Protein AF-0000000066088123 (afdb_homodimer)

Secondary structure (DSSP, 8-state):
-------------------S---EEEEETTEEEEHHHHHHHHTTSHHHHHHHHHHHHHHHHHHHHGGGS-HHHHHHHHHHHHHHHGGGHHHHHHHTT--HHHHHHHHHHHHHHHHHHHHHSPPPHHHHHHHHHH----BEEEEEEESSHHHHHHHHHHHHH---HHHHHHHHHHH---TTTGGGTTBPPPB-TT--SS-HHHHHHHHTPPTT-B-SS-EEETTEEEEEEEEE------GGGGHHHHHHHHHHHHTT-HHHHHHHHHHHHHTTT-EE--GGGTTTTHHHHS--------/-------------------S---EEEEETTEEEEHHHHHHHHTTSHHHHHHHHHHHHHHHHHHHHGGGS-HHHHHHHHHHHHHHHGGGHHHHHHHTT--HHHHHHHHHHHHHHHHHHHHHSPPPHHHHHHHHHH----BEEEEEEESSHHHHHHHHHHHHH---HHHHHHHHHHH---TTTGGGTTBPPPB-TT--SS-HHHHHHHHTPPTT-B-SS-EEETTEEEEEEEEE------GGGGHHHHHHHHHHHHTT-HHHHHHHHHHHHHTTT-EE--GGGTTTTHHHHS--------

Nearest PDB structures (foldseek):
  5htf-assembly1_A  TM=7.181E-01  e=2.267E-20  Listeria monocytogenes EGD-e
  5tvl-assembly1_A  TM=7.439E-01  e=9.259E-19  Streptococcus pneumoniae str. Canada MDR_19A
  5tvl-assembly1_C  TM=7.005E-01  e=1.482E-18  Streptococcus pneumoniae str. Canada MDR_19A
  5htf-assembly1_B  TM=6.698E-01  e=1.267E-18  Listeria monocytogenes EGD-e
  7l75-assembly1_B  TM=7.221E-01  e=1.391E-15  Streptococcus mutans

Radius of gyration: 37.12 Å; Cα contacts (8 Å, |Δi|>4): 762; chains: 2; bounding box: 121×91×76 Å

Structure (mmCIF, N/CA/C/O backbone):
data_AF-0000000066088123-model_v1
#
loop_
_entity.id
_entity.type
_entity.pdbx_description
1 polymer 'Foldase protein PrsA 1'
#
loop_
_atom_site.group_PDB
_atom_site.id
_atom_site.type_symbol
_atom_site.label_atom_id
_atom_site.label_alt_id
_atom_site.label_comp_id
_atom_site.label_asym_id
_atom_site.label_entity_id
_atom_site.label_seq_id
_atom_site.pdbx_PDB_ins_code
_atom_site.Cartn_x
_atom_site.Cartn_y
_atom_site.Cartn_z
_atom_site.occupancy
_atom_site.B_iso_or_equiv
_atom_site.auth_seq_id
_atom_site.auth_comp_id
_atom_site.auth_asym_id
_atom_site.auth_atom_id
_atom_site.pdbx_PDB_model_num
ATOM 1 N N . MET A 1 1 ? 75.25 38.969 -22.25 1 22.16 1 MET A N 1
ATOM 2 C CA . MET A 1 1 ? 75.25 37.531 -22.531 1 22.16 1 MET A CA 1
ATOM 3 C C . MET A 1 1 ? 74.062 36.844 -21.906 1 22.16 1 MET A C 1
ATOM 5 O O . MET A 1 1 ? 74 35.625 -21.859 1 22.16 1 MET A O 1
ATOM 9 N N . LYS A 1 2 ? 73.25 37.625 -21.172 1 26.19 2 LYS A N 1
ATOM 10 C CA . LYS A 1 2 ? 72.312 37.344 -20.078 1 26.19 2 LYS A CA 1
ATOM 11 C C . LYS A 1 2 ? 71.375 36.219 -20.453 1 26.19 2 LYS A C 1
ATOM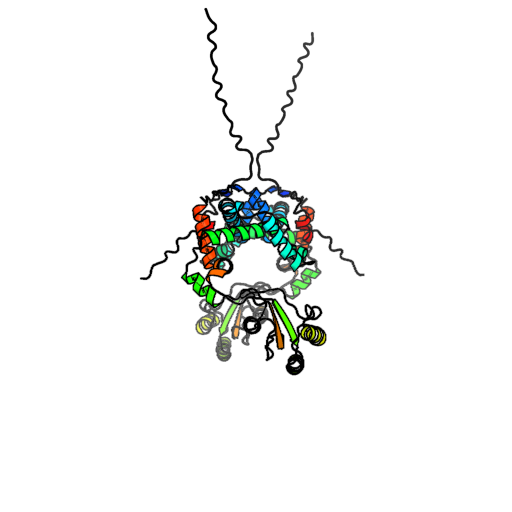 13 O O . LYS A 1 2 ? 71 36.062 -21.625 1 26.19 2 LYS A O 1
ATOM 18 N N . LYS A 1 3 ? 71.125 35.188 -19.375 1 27.59 3 LYS A N 1
ATOM 19 C CA . LYS A 1 3 ? 70.438 33.938 -19.047 1 27.59 3 LYS A CA 1
ATOM 20 C C . LYS A 1 3 ? 68.938 34.062 -19.281 1 27.59 3 LYS A C 1
ATOM 22 O O . LYS A 1 3 ? 68.25 34.906 -18.688 1 27.59 3 LYS A O 1
ATOM 27 N N . TRP A 1 4 ? 68.375 34.062 -20.422 1 27.3 4 TRP A N 1
ATOM 28 C CA . TRP A 1 4 ? 67 34.188 -20.859 1 27.3 4 TRP A CA 1
ATOM 29 C C . TRP A 1 4 ? 66.125 33.188 -20.156 1 27.3 4 TRP A C 1
ATOM 31 O O . TRP A 1 4 ? 66.312 31.984 -20.219 1 27.3 4 TRP A O 1
ATOM 41 N N . LEU A 1 5 ? 65.688 33.469 -18.906 1 27.97 5 LEU A N 1
ATOM 42 C CA . LEU A 1 5 ? 64.75 32.781 -17.984 1 27.97 5 LEU A CA 1
ATOM 43 C C . LEU A 1 5 ? 63.531 32.281 -18.703 1 27.97 5 LEU A C 1
ATOM 45 O O . LEU A 1 5 ? 62.75 33.094 -19.25 1 27.97 5 LEU A O 1
ATOM 49 N N . ILE A 1 6 ? 63.531 31.219 -19.5 1 28.36 6 ILE A N 1
ATOM 50 C CA . ILE A 1 6 ? 62.469 30.547 -20.219 1 28.36 6 ILE A CA 1
ATOM 51 C C . ILE A 1 6 ? 61.312 30.234 -19.266 1 28.36 6 ILE A C 1
ATOM 53 O O . ILE A 1 6 ? 61.5 29.484 -18.297 1 28.36 6 ILE A O 1
ATOM 57 N N . ALA A 1 7 ? 60.375 31.156 -18.953 1 28.61 7 ALA A N 1
ATOM 58 C CA . ALA A 1 7 ? 59.188 31.062 -18.156 1 28.61 7 ALA A CA 1
ATOM 59 C C . ALA A 1 7 ? 58.312 29.875 -18.594 1 28.61 7 ALA A C 1
ATOM 61 O O . ALA A 1 7 ? 57.75 29.875 -19.688 1 28.61 7 ALA A O 1
ATOM 62 N N . LEU A 1 8 ? 58.75 28.625 -18.406 1 26.44 8 LEU A N 1
ATOM 63 C CA . LEU A 1 8 ? 57.969 27.422 -18.625 1 26.44 8 LEU A CA 1
ATOM 64 C C . LEU A 1 8 ? 56.594 27.547 -17.953 1 26.44 8 LEU A C 1
ATOM 66 O O . LEU A 1 8 ? 56.531 27.594 -16.719 1 26.44 8 LEU A O 1
ATOM 70 N N . ALA A 1 9 ? 55.625 28.375 -18.422 1 27.5 9 ALA A N 1
ATOM 71 C CA . ALA A 1 9 ? 54.219 28.438 -18 1 27.5 9 ALA A CA 1
ATOM 72 C C . ALA A 1 9 ? 53.594 27.031 -17.938 1 27.5 9 ALA A C 1
ATOM 74 O O . ALA A 1 9 ? 53.406 26.391 -18.969 1 27.5 9 ALA A O 1
ATOM 75 N N . GLY A 1 10 ? 53.969 26.156 -17.016 1 25.97 10 GLY A N 1
ATOM 76 C CA . GLY A 1 10 ? 53.375 24.859 -16.75 1 25.97 10 GLY A CA 1
ATOM 77 C C . GLY A 1 10 ? 51.875 24.891 -16.719 1 25.97 10 GLY A C 1
ATOM 78 O O . GLY A 1 10 ? 51.281 25.656 -15.969 1 25.97 10 GLY A O 1
ATOM 79 N N . VAL A 1 11 ? 51.156 24.594 -17.812 1 28.97 11 VAL A N 1
ATOM 80 C CA . VAL A 1 11 ? 49.719 24.359 -17.922 1 28.97 11 VAL A CA 1
ATOM 81 C C . VAL A 1 11 ? 49.281 23.375 -16.844 1 28.97 11 VAL A C 1
ATOM 83 O O . VAL A 1 11 ? 49.688 22.219 -16.828 1 28.97 11 VAL A O 1
ATOM 86 N N . LEU A 1 12 ? 49.031 23.812 -15.586 1 26.81 12 LEU A N 1
ATOM 87 C CA . LEU A 1 12 ? 48.375 23.016 -14.562 1 26.81 12 LEU A CA 1
ATOM 88 C C . LEU A 1 12 ? 47.094 22.359 -15.109 1 26.81 12 LEU A C 1
ATOM 90 O O . LEU A 1 12 ? 46.094 23.047 -15.383 1 26.81 12 LEU A O 1
ATOM 94 N N . LEU A 1 13 ? 47.188 21.25 -15.875 1 28.16 13 LEU A N 1
ATOM 95 C CA . LEU A 1 13 ? 46.062 20.359 -16.172 1 28.16 13 LEU A CA 1
ATOM 96 C C . LEU A 1 13 ? 45.281 20.062 -14.906 1 28.16 13 LEU A C 1
ATOM 98 O O . LEU A 1 13 ? 45.75 19.391 -14 1 28.16 13 LEU A O 1
ATOM 102 N N . THR A 1 14 ? 44.469 20.953 -14.398 1 28.06 14 THR A N 1
ATOM 103 C CA . THR A 1 14 ? 43.469 20.609 -13.391 1 28.06 14 THR A CA 1
ATOM 104 C C . THR A 1 14 ? 42.688 19.359 -13.805 1 28.06 14 THR A C 1
ATOM 106 O O . THR A 1 14 ? 41.938 19.375 -14.766 1 28.06 14 THR A O 1
ATOM 109 N N . PHE A 1 15 ? 43.281 18.172 -13.68 1 28.17 15 PHE A N 1
ATOM 110 C CA . PHE A 1 15 ? 42.531 16.922 -13.602 1 28.17 15 PHE A CA 1
ATOM 111 C C . PHE A 1 15 ? 41.281 17.094 -12.742 1 28.17 15 PHE A C 1
ATOM 113 O O . PHE A 1 15 ? 41.375 17.344 -11.539 1 28.17 15 PHE A O 1
ATOM 120 N N . THR A 1 16 ? 40.25 17.641 -13.242 1 30.97 16 THR A N 1
ATOM 121 C CA . THR A 1 16 ? 39 17.484 -12.547 1 30.97 16 THR A CA 1
ATOM 122 C C . THR A 1 16 ? 38.781 16.031 -12.125 1 30.97 16 THR A C 1
ATOM 124 O O . THR A 1 16 ? 38.719 15.133 -12.977 1 30.97 16 THR A O 1
ATOM 127 N N . LEU A 1 17 ? 39.375 15.523 -11.102 1 31.64 17 LEU A N 1
ATOM 128 C CA . LEU A 1 17 ? 39 14.289 -10.43 1 31.64 17 LEU A CA 1
ATOM 129 C C . LEU A 1 17 ? 37.469 14.055 -10.562 1 31.64 17 LEU A C 1
ATOM 131 O O . LEU A 1 17 ? 36.688 14.766 -9.945 1 31.64 17 LEU A O 1
ATOM 135 N N . ALA A 1 18 ? 36.844 13.781 -11.711 1 36.03 18 ALA A N 1
ATOM 136 C CA . ALA A 1 18 ? 35.562 13.055 -11.766 1 36.03 18 ALA A CA 1
ATOM 137 C C . ALA A 1 18 ? 35.469 12.07 -10.602 1 36.03 18 ALA A C 1
ATOM 139 O O . ALA A 1 18 ? 36.094 11.023 -10.602 1 36.03 18 ALA A O 1
ATOM 140 N N . GLY A 1 19 ? 35.719 12.398 -9.367 1 38.38 19 GLY A N 1
ATOM 141 C CA . GLY A 1 19 ? 35.562 11.57 -8.188 1 38.38 19 GLY A CA 1
ATOM 142 C C . GLY A 1 19 ? 34.531 10.477 -8.359 1 38.38 19 GLY A C 1
ATOM 143 O O . GLY A 1 19 ? 33.562 10.648 -9.117 1 38.38 19 GLY A O 1
ATOM 144 N N . CYS A 1 20 ? 34.75 9.117 -8.195 1 48.88 20 CYS A N 1
ATOM 145 C CA . CYS A 1 20 ? 34.062 7.844 -8.102 1 48.88 20 CYS A CA 1
ATOM 146 C C . CYS A 1 20 ? 32.688 8.016 -7.414 1 48.88 20 CYS A C 1
ATOM 148 O O . CYS A 1 20 ? 32.531 7.57 -6.281 1 48.88 20 CYS A O 1
ATOM 150 N N . GLY A 1 21 ? 31.984 9.164 -7.305 1 59.25 21 GLY A N 1
ATOM 151 C CA . GLY A 1 21 ? 30.766 9.492 -6.562 1 59.25 21 GLY A CA 1
ATOM 152 C C . GLY A 1 21 ? 29.531 8.82 -7.109 1 59.25 21 GLY A C 1
ATOM 153 O O . GLY A 1 21 ? 29.562 8.258 -8.211 1 59.25 21 GLY A O 1
ATOM 154 N N . SER A 1 22 ? 28.422 8.516 -6.215 1 76.94 22 SER A N 1
ATOM 155 C CA . SER A 1 22 ? 27.125 7.941 -6.566 1 76.94 22 SER A CA 1
ATOM 156 C C . SER A 1 22 ? 26.5 8.664 -7.754 1 76.94 22 SER A C 1
ATOM 158 O O . SER A 1 22 ? 26.641 9.883 -7.887 1 76.94 22 SER A O 1
ATOM 160 N N . LYS A 1 23 ? 26.172 7.871 -8.891 1 90.38 23 LYS A N 1
ATOM 161 C CA . LYS A 1 23 ? 25.531 8.383 -10.102 1 90.38 23 LYS A CA 1
ATOM 162 C C . LYS A 1 23 ? 24.391 9.336 -9.758 1 90.38 23 LYS A C 1
ATOM 164 O O . LYS A 1 23 ? 23.609 9.078 -8.836 1 90.38 23 LYS A O 1
ATOM 169 N N . THR A 1 24 ? 24.391 10.5 -10.477 1 95.31 24 THR A N 1
ATOM 170 C CA . THR A 1 24 ? 23.312 11.469 -10.289 1 95.31 24 THR A CA 1
ATOM 171 C C . THR A 1 24 ? 22.047 11.008 -11 1 95.31 24 THR A C 1
ATOM 173 O O . THR A 1 24 ? 22.078 10.609 -12.164 1 95.31 24 THR A O 1
ATOM 176 N N . VAL A 1 25 ? 20.906 11.086 -10.266 1 96.75 25 VAL A N 1
ATOM 177 C CA . VAL A 1 25 ? 19.609 10.656 -10.812 1 96.75 25 VAL A CA 1
ATOM 178 C C . VAL A 1 25 ? 18.812 11.867 -11.281 1 96.75 25 VAL A C 1
ATOM 180 O O . VAL A 1 25 ? 18.031 11.773 -12.227 1 96.75 25 VAL A O 1
ATOM 183 N N . ALA A 1 26 ? 19.031 12.969 -10.586 1 97.38 26 ALA A N 1
ATOM 184 C CA . ALA A 1 26 ? 18.359 14.227 -10.93 1 97.38 26 ALA A CA 1
ATOM 185 C C . ALA A 1 26 ? 19.156 15.422 -10.406 1 97.38 26 ALA A C 1
ATOM 187 O O . ALA A 1 26 ? 19.938 15.297 -9.469 1 97.38 26 ALA A O 1
ATOM 188 N N . SER A 1 27 ? 18.969 16.531 -11.094 1 97.94 27 SER A N 1
ATOM 189 C CA . SER A 1 27 ? 19.5 17.812 -10.625 1 97.94 27 SER A CA 1
ATOM 190 C C . SER A 1 27 ? 18.391 18.844 -10.469 1 97.94 27 SER A C 1
ATOM 192 O O . SER A 1 27 ? 17.359 18.766 -11.141 1 97.94 27 SER A O 1
ATOM 194 N N . THR A 1 28 ? 18.578 19.703 -9.492 1 98.12 28 THR A N 1
ATOM 195 C CA . THR A 1 28 ? 17.672 20.812 -9.227 1 98.12 28 THR A CA 1
ATOM 196 C C . THR A 1 28 ? 18.453 22.078 -8.891 1 98.12 28 THR A C 1
ATOM 198 O O . THR A 1 28 ? 19.672 22.047 -8.766 1 98.12 28 THR A O 1
ATOM 201 N N . SER A 1 29 ? 17.703 23.203 -8.758 1 97.81 29 SER A N 1
ATOM 202 C CA . SER A 1 29 ? 18.312 24.438 -8.281 1 97.81 29 SER A CA 1
ATOM 203 C C . SER A 1 29 ? 18.875 24.281 -6.871 1 97.81 29 SER A C 1
ATOM 205 O O . SER A 1 29 ? 19.812 24.984 -6.484 1 97.81 29 SER A O 1
ATOM 207 N N . GLY A 1 30 ? 18.328 23.266 -6.164 1 98 30 GLY A N 1
ATOM 208 C CA . GLY A 1 30 ? 18.766 23.031 -4.801 1 98 30 GLY A CA 1
ATOM 209 C C . GLY A 1 30 ? 19.859 21.969 -4.703 1 98 30 GLY A C 1
ATOM 210 O O . GLY A 1 30 ? 20.281 21.609 -3.605 1 98 30 GLY A O 1
ATOM 211 N N . GLY A 1 31 ? 20.328 21.5 -5.828 1 97.69 31 GLY A N 1
ATOM 212 C CA . GLY A 1 31 ? 21.391 20.516 -5.824 1 97.69 31 GLY A CA 1
ATOM 213 C C . GLY A 1 31 ? 21 19.219 -6.539 1 97.69 31 GLY A C 1
ATOM 214 O O . GLY A 1 31 ? 19.938 19.141 -7.156 1 97.69 31 GLY A O 1
ATOM 215 N N . LYS A 1 32 ? 21.969 18.266 -6.449 1 97.44 32 LYS A N 1
ATOM 216 C CA . LYS A 1 32 ? 21.797 17 -7.152 1 97.44 32 LYS A CA 1
ATOM 217 C C . LYS A 1 32 ? 21.219 15.93 -6.227 1 97.44 32 LYS A C 1
ATOM 219 O O . LYS A 1 32 ? 21.328 16.031 -5.004 1 97.44 32 LYS A O 1
ATOM 224 N N . ILE A 1 33 ? 20.531 14.961 -6.73 1 97.12 33 ILE A N 1
ATOM 225 C CA . ILE A 1 33 ? 20.109 13.727 -6.078 1 97.12 33 ILE A CA 1
ATOM 226 C C . ILE A 1 33 ? 20.891 12.547 -6.652 1 97.12 33 ILE A C 1
ATOM 228 O O . ILE A 1 33 ? 20.828 12.273 -7.852 1 97.12 33 ILE A O 1
ATOM 232 N N . THR A 1 34 ? 21.641 11.875 -5.801 1 96.44 34 THR A N 1
ATOM 233 C CA . THR A 1 34 ? 22.453 10.734 -6.219 1 96.44 34 THR A CA 1
ATOM 234 C C . THR A 1 34 ? 21.75 9.422 -5.883 1 96.44 34 THR A C 1
ATOM 236 O O . THR A 1 34 ? 20.797 9.398 -5.102 1 96.44 34 THR A O 1
ATOM 239 N N . GLU A 1 35 ? 22.25 8.336 -6.516 1 96.19 35 GLU A N 1
ATOM 240 C CA . GLU A 1 35 ? 21.766 7.008 -6.176 1 96.19 35 GLU A CA 1
ATOM 241 C C . GLU A 1 35 ? 21.953 6.703 -4.691 1 96.19 35 GLU A C 1
ATOM 243 O O . GLU A 1 35 ? 21.141 6.035 -4.07 1 96.19 35 GLU A O 1
ATOM 248 N N . SER A 1 36 ? 23.062 7.184 -4.125 1 95.44 36 SER A N 1
ATOM 249 C CA . SER A 1 36 ? 23.344 6.973 -2.707 1 95.44 36 SER A CA 1
ATOM 250 C C . SER A 1 36 ? 22.312 7.684 -1.834 1 95.44 36 SER A C 1
ATOM 252 O O . SER A 1 36 ? 21.828 7.125 -0.846 1 95.44 36 SER A O 1
ATOM 254 N N . GLN A 1 37 ? 21.953 8.906 -2.201 1 94.56 37 GLN A N 1
ATOM 255 C CA . GLN A 1 37 ? 20.922 9.641 -1.471 1 94.56 37 GLN A CA 1
ATOM 256 C C . GLN A 1 37 ? 19.562 8.961 -1.615 1 94.56 37 GLN A C 1
ATOM 258 O O . GLN A 1 37 ? 18.797 8.875 -0.649 1 94.56 37 GLN A O 1
ATOM 263 N N . TYR A 1 38 ? 19.328 8.547 -2.818 1 96.31 38 TYR A N 1
ATOM 264 C CA . TYR A 1 38 ? 18.094 7.812 -3.061 1 96.31 38 TYR A CA 1
ATOM 265 C C . TYR A 1 38 ? 18.031 6.551 -2.205 1 96.31 38 TYR A C 1
ATOM 267 O O . TYR A 1 38 ? 17.016 6.273 -1.568 1 96.31 38 TYR A O 1
ATOM 275 N N . TYR A 1 39 ? 19.094 5.77 -2.176 1 95.25 39 TYR A N 1
ATOM 276 C CA . TYR A 1 39 ? 19.172 4.578 -1.343 1 95.25 39 TYR A CA 1
ATOM 277 C C . TYR A 1 39 ? 18.875 4.906 0.116 1 95.25 39 TYR A C 1
ATOM 279 O O . TYR A 1 39 ? 18.078 4.223 0.761 1 95.25 39 TYR A O 1
ATOM 287 N N . SER A 1 40 ? 19.484 5.965 0.612 1 92.69 40 SER A N 1
ATOM 288 C CA . SER A 1 40 ? 19.297 6.367 2.004 1 92.69 40 SER A CA 1
ATOM 289 C C . SER A 1 40 ? 17.844 6.703 2.305 1 92.69 40 SER A C 1
ATOM 291 O O . SER A 1 40 ? 17.359 6.43 3.402 1 92.69 40 SER A O 1
ATOM 293 N N . SER A 1 41 ? 17.188 7.227 1.307 1 92.38 41 SER A N 1
ATOM 294 C CA . SER A 1 41 ? 15.789 7.621 1.504 1 92.38 41 SER A CA 1
ATOM 295 C C . SER A 1 41 ? 14.859 6.414 1.429 1 92.38 41 SER A C 1
ATOM 297 O O . SER A 1 41 ? 13.781 6.414 2.027 1 92.38 41 SER A O 1
ATOM 299 N N . MET A 1 42 ? 15.305 5.352 0.785 1 93.44 42 MET A N 1
ATOM 300 C CA . MET A 1 42 ? 14.43 4.215 0.501 1 93.44 42 MET A CA 1
ATOM 301 C C . MET A 1 42 ? 14.656 3.088 1.501 1 93.44 42 MET A C 1
ATOM 303 O O . MET A 1 42 ? 13.734 2.332 1.812 1 93.44 42 MET A O 1
ATOM 307 N N . LYS A 1 43 ? 15.867 2.924 2.008 1 92 43 LYS A N 1
ATOM 308 C CA . LYS A 1 43 ? 16.312 1.712 2.688 1 92 43 LYS A CA 1
ATOM 309 C C . LYS A 1 43 ? 15.492 1.457 3.951 1 92 43 LYS A C 1
ATOM 311 O O . LYS A 1 43 ? 15.328 0.309 4.367 1 92 43 LYS A O 1
ATOM 316 N N . GLY A 1 44 ? 14.969 2.529 4.562 1 87.56 44 GLY A N 1
ATOM 317 C CA . GLY A 1 44 ? 14.234 2.365 5.805 1 87.56 44 GLY A CA 1
ATOM 318 C C . GLY A 1 44 ? 12.75 2.119 5.59 1 87.56 44 GLY A C 1
ATOM 319 O O . GLY A 1 44 ? 12.039 1.738 6.52 1 87.56 44 GLY A O 1
ATOM 320 N N . THR A 1 45 ? 12.234 2.342 4.379 1 88.69 45 THR A N 1
ATOM 321 C CA . THR A 1 45 ? 10.82 2.162 4.094 1 88.69 45 THR A CA 1
ATOM 322 C C . THR A 1 45 ? 10.469 0.679 4.012 1 88.69 45 THR A C 1
ATOM 324 O O . THR A 1 45 ? 11.336 -0.156 3.746 1 88.69 45 THR A O 1
ATOM 327 N N . SER A 1 46 ? 9.133 0.374 4.23 1 88.12 46 SER A N 1
ATOM 328 C CA . SER A 1 46 ? 8.672 -1.007 4.129 1 88.12 46 SER A CA 1
ATOM 329 C C . SER A 1 46 ? 8.922 -1.574 2.736 1 88.12 46 SER A C 1
ATOM 331 O O . SER A 1 46 ? 9.414 -2.693 2.596 1 88.12 46 SER A O 1
ATOM 333 N N . SER A 1 47 ? 8.664 -0.814 1.689 1 90.94 47 SER A N 1
ATOM 334 C CA . SER A 1 47 ? 8.875 -1.247 0.312 1 90.94 47 SER A CA 1
ATOM 335 C C . SER A 1 47 ? 10.359 -1.445 0.021 1 90.94 47 SER A C 1
ATOM 337 O O . SER A 1 47 ? 10.742 -2.406 -0.65 1 90.94 47 SER A O 1
ATOM 339 N N . GLY A 1 48 ? 11.172 -0.517 0.507 1 93.75 48 GLY A N 1
ATOM 340 C CA . GLY A 1 48 ? 12.602 -0.639 0.309 1 93.75 48 GLY A CA 1
ATOM 341 C C . GLY A 1 48 ? 13.188 -1.89 0.937 1 93.75 48 GLY A C 1
ATOM 342 O O . GLY A 1 48 ? 14.016 -2.572 0.323 1 93.75 48 GLY A O 1
ATOM 343 N N . LYS A 1 49 ? 12.789 -2.18 2.129 1 93.25 49 LYS A N 1
ATOM 344 C CA . LYS A 1 49 ? 13.25 -3.385 2.809 1 93.25 49 LYS A CA 1
ATOM 345 C C . LYS A 1 49 ? 12.82 -4.641 2.059 1 93.25 49 LYS A C 1
ATOM 347 O O . LYS A 1 49 ? 13.609 -5.57 1.882 1 93.25 49 LYS A O 1
ATOM 352 N N . GLN A 1 50 ? 11.609 -4.641 1.643 1 93.06 50 GLN A N 1
ATOM 353 C CA . GLN A 1 50 ? 11.078 -5.797 0.927 1 93.06 50 GLN A CA 1
ATOM 354 C C . GLN A 1 50 ? 11.852 -6.047 -0.365 1 93.06 50 GLN A C 1
ATOM 356 O O . GLN A 1 50 ? 12.18 -7.191 -0.689 1 93.06 50 GLN A O 1
ATOM 361 N N . VAL A 1 51 ? 12.133 -4.988 -1.093 1 94.81 51 VAL A N 1
ATOM 362 C CA . VAL A 1 51 ? 12.859 -5.121 -2.35 1 94.81 51 VAL A CA 1
ATOM 363 C C . VAL A 1 51 ? 14.266 -5.645 -2.08 1 94.81 51 VAL A C 1
ATOM 365 O O . VAL A 1 51 ? 14.758 -6.516 -2.801 1 94.81 51 VAL A O 1
ATOM 368 N N . LEU A 1 52 ? 14.93 -5.113 -1.041 1 96.88 52 LEU A N 1
ATOM 369 C CA . LEU A 1 52 ? 16.266 -5.59 -0.716 1 96.88 52 LEU A CA 1
ATOM 370 C C . LEU A 1 52 ? 16.25 -7.066 -0.336 1 96.88 52 LEU A C 1
ATOM 372 O O . LEU A 1 52 ? 17.094 -7.844 -0.772 1 96.88 52 LEU A O 1
ATOM 376 N N . GLN A 1 53 ? 15.266 -7.477 0.509 1 96.88 53 GLN A N 1
ATOM 377 C CA . GLN A 1 53 ? 15.109 -8.883 0.866 1 96.88 53 GLN A CA 1
ATOM 378 C C . GLN A 1 53 ? 14.961 -9.75 -0.379 1 96.88 53 GLN A C 1
ATOM 380 O O . GLN A 1 53 ? 15.617 -10.797 -0.494 1 96.88 53 GLN A O 1
ATOM 385 N N . GLN A 1 54 ? 14.164 -9.32 -1.25 1 96 54 GLN A N 1
ATOM 386 C CA . GLN A 1 54 ? 13.93 -10.078 -2.477 1 96 54 GLN A CA 1
ATOM 387 C C . GLN A 1 54 ? 15.195 -10.156 -3.326 1 96 54 GLN A C 1
ATOM 389 O O . GLN A 1 54 ? 15.492 -11.188 -3.922 1 96 54 GLN A O 1
ATOM 394 N N . MET A 1 55 ? 15.898 -9.062 -3.402 1 97.44 55 MET A N 1
ATOM 395 C CA . MET A 1 55 ? 17.141 -9.039 -4.176 1 97.44 55 MET A CA 1
ATOM 396 C C . MET A 1 55 ? 18.156 -10.016 -3.605 1 97.44 55 MET A C 1
ATOM 398 O O . MET A 1 55 ? 18.812 -10.742 -4.355 1 97.44 55 MET A O 1
ATOM 402 N N . ILE A 1 56 ? 18.281 -10 -2.305 1 98.19 56 ILE A N 1
ATOM 403 C CA . ILE A 1 56 ? 19.203 -10.914 -1.641 1 98.19 56 ILE A CA 1
ATOM 404 C C . ILE A 1 56 ? 18.812 -12.359 -1.953 1 98.19 56 ILE A C 1
ATOM 406 O O . ILE A 1 56 ? 19.656 -13.156 -2.375 1 98.19 56 ILE A O 1
ATOM 410 N N . LEU A 1 57 ? 17.531 -12.68 -1.77 1 98.31 57 LEU A N 1
ATOM 411 C CA . LEU A 1 57 ? 17.031 -14.023 -2.059 1 98.31 57 LEU A CA 1
ATOM 412 C C . LEU A 1 57 ? 17.312 -14.406 -3.508 1 98.31 57 LEU A C 1
ATOM 414 O O . LEU A 1 57 ? 17.812 -15.5 -3.779 1 98.31 57 LEU A O 1
ATOM 418 N N . ASN A 1 58 ? 17.078 -13.531 -4.395 1 98.12 58 ASN A N 1
ATOM 419 C CA . ASN A 1 58 ? 17.25 -13.805 -5.816 1 98.12 58 ASN A CA 1
ATOM 420 C C . ASN A 1 58 ? 18.703 -14.086 -6.172 1 98.12 58 ASN A C 1
ATOM 422 O O . ASN A 1 58 ? 18.984 -14.93 -7.016 1 98.12 58 ASN A O 1
ATOM 426 N N . LYS A 1 59 ? 19.594 -13.328 -5.578 1 98.25 59 LYS A N 1
ATOM 427 C CA . LYS A 1 59 ? 21.016 -13.57 -5.812 1 98.25 59 LYS A CA 1
ATOM 428 C C . LYS A 1 59 ? 21.391 -15.008 -5.453 1 98.25 59 LYS A C 1
ATOM 430 O O . LYS A 1 59 ? 22.078 -15.688 -6.219 1 98.25 59 LYS A O 1
ATOM 435 N N . VAL A 1 60 ? 20.922 -15.43 -4.309 1 98.69 60 VAL A N 1
ATOM 436 C CA . VAL A 1 60 ? 21.25 -16.766 -3.838 1 98.69 60 VAL A CA 1
ATOM 437 C C . VAL A 1 60 ? 20.562 -17.812 -4.715 1 98.69 60 VAL A C 1
ATOM 439 O O . VAL A 1 60 ? 21.188 -18.797 -5.133 1 98.69 60 VAL A O 1
ATOM 442 N N . LEU A 1 61 ? 19.281 -17.578 -5.031 1 98.81 61 LEU A N 1
ATOM 443 C CA . LEU A 1 61 ? 18.531 -18.5 -5.887 1 98.81 61 LEU A CA 1
ATOM 444 C C . LEU A 1 61 ? 19.188 -18.625 -7.254 1 98.81 61 LEU A C 1
ATOM 446 O O . LEU A 1 61 ? 19.281 -19.734 -7.797 1 98.81 61 LEU A O 1
ATOM 450 N N . GLU A 1 62 ? 19.609 -17.531 -7.801 1 98.62 62 GLU A N 1
ATOM 451 C CA . GLU A 1 62 ? 20.266 -17.547 -9.109 1 98.62 62 GLU A CA 1
ATOM 452 C C . GLU A 1 62 ? 21.547 -18.375 -9.07 1 98.62 62 GLU A C 1
ATOM 454 O O . GLU A 1 62 ? 21.828 -19.141 -10 1 98.62 62 GLU A O 1
ATOM 459 N N . LYS A 1 63 ? 22.281 -18.219 -8.062 1 98.56 63 LYS A N 1
ATOM 460 C CA . LYS A 1 63 ? 23.516 -19 -7.91 1 98.56 63 LYS A CA 1
ATOM 461 C C . LYS A 1 63 ? 23.219 -20.484 -7.805 1 98.56 63 LYS A C 1
ATOM 463 O O . LYS A 1 63 ? 23.844 -21.297 -8.492 1 98.56 63 LYS A O 1
ATOM 468 N N . ASP A 1 64 ? 22.266 -20.828 -7.012 1 98.56 64 ASP A N 1
ATOM 469 C CA . ASP A 1 64 ? 22 -22.219 -6.668 1 98.56 64 ASP A CA 1
ATOM 470 C C . ASP A 1 64 ? 21.234 -22.922 -7.785 1 98.56 64 ASP A C 1
ATOM 472 O O . ASP A 1 64 ? 21.453 -24.109 -8.031 1 98.56 64 ASP A O 1
ATOM 476 N N . TYR A 1 65 ? 20.375 -22.172 -8.5 1 98.69 65 TYR A N 1
ATOM 477 C CA . TYR A 1 65 ? 19.422 -22.859 -9.352 1 98.69 65 TYR A CA 1
ATOM 478 C C . TYR A 1 65 ? 19.344 -22.203 -10.727 1 98.69 65 TYR A C 1
ATOM 480 O O . TYR A 1 65 ? 18.516 -22.578 -11.555 1 98.69 65 TYR A O 1
ATOM 488 N N . GLY A 1 66 ? 20.109 -21.203 -11.023 1 98.5 66 GLY A N 1
ATOM 489 C CA . GLY A 1 66 ? 20.047 -20.469 -12.273 1 98.5 66 GLY A CA 1
ATOM 490 C C . GLY A 1 66 ? 20.141 -21.359 -13.5 1 98.5 66 GLY A C 1
ATOM 491 O O . GLY A 1 66 ? 19.469 -21.109 -14.5 1 98.5 66 GLY A O 1
ATOM 492 N N . SER A 1 67 ? 20.922 -22.406 -13.375 1 98.38 67 SER A N 1
ATOM 493 C CA . SER A 1 67 ? 21.156 -23.297 -14.508 1 98.38 67 SER A CA 1
ATOM 494 C C . SER A 1 67 ? 19.922 -24.141 -14.805 1 98.38 67 SER A C 1
ATOM 496 O O . SER A 1 67 ? 19.812 -24.734 -15.883 1 98.38 67 SER A O 1
ATOM 498 N N . LYS A 1 68 ? 18.984 -24.141 -13.898 1 98.31 68 LYS A N 1
ATOM 499 C CA . LYS A 1 68 ? 17.812 -25 -14.055 1 98.31 68 LYS A CA 1
ATOM 500 C C . LYS A 1 68 ? 16.656 -24.234 -14.695 1 98.31 68 LYS A C 1
ATOM 502 O O . LYS A 1 68 ? 15.609 -24.812 -14.992 1 98.31 68 LYS A O 1
ATOM 507 N N . VAL A 1 69 ? 16.828 -22.922 -14.836 1 98.5 69 VAL A N 1
ATOM 508 C CA . VAL A 1 69 ? 15.773 -22.078 -15.406 1 98.5 69 VAL A CA 1
ATOM 509 C C . VAL A 1 69 ? 16.297 -21.375 -16.656 1 98.5 69 VAL A C 1
ATOM 511 O O . VAL A 1 69 ? 17.141 -20.469 -16.562 1 98.5 69 VAL A O 1
ATOM 514 N N . SER A 1 70 ? 15.75 -21.688 -17.781 1 98.06 70 SER A N 1
ATOM 515 C CA . SER A 1 70 ? 16.219 -21.094 -19.031 1 98.06 70 SER A CA 1
ATOM 516 C C . SER A 1 70 ? 15.414 -19.844 -19.391 1 98.06 70 SER A C 1
ATOM 518 O O . SER A 1 70 ? 14.305 -19.656 -18.891 1 98.06 70 SER A O 1
ATOM 520 N N . THR A 1 71 ? 16.016 -19.094 -20.266 1 97.62 71 THR A N 1
ATOM 521 C CA . THR A 1 71 ? 15.32 -17.922 -20.766 1 97.62 71 THR A CA 1
ATOM 522 C C . THR A 1 71 ? 14.062 -18.328 -21.531 1 97.62 71 THR A C 1
ATOM 524 O O . THR A 1 71 ? 13.047 -17.625 -21.5 1 97.62 71 THR A O 1
ATOM 527 N N . LYS A 1 72 ? 14.125 -19.438 -22.188 1 97.94 72 LYS A N 1
ATOM 528 C CA . LYS A 1 72 ? 12.984 -19.953 -22.938 1 97.94 72 LYS A CA 1
ATOM 529 C C . LYS A 1 72 ? 11.797 -20.219 -22.016 1 97.94 72 LYS A C 1
ATOM 531 O O . LYS A 1 72 ? 10.656 -19.906 -22.359 1 97.94 72 LYS A O 1
ATOM 536 N N . GLN A 1 73 ? 12.086 -20.797 -20.859 1 97.5 73 GLN A N 1
ATOM 537 C CA . GLN A 1 73 ? 11.031 -21.062 -19.891 1 97.5 73 GLN A CA 1
ATOM 538 C C . GLN A 1 73 ? 10.367 -19.766 -19.422 1 97.5 73 GLN A C 1
ATOM 540 O O . GLN A 1 73 ? 9.141 -19.688 -19.344 1 97.5 73 GLN A O 1
ATOM 545 N N . VAL A 1 74 ? 11.18 -18.781 -19.172 1 98.56 74 VAL A N 1
ATOM 546 C CA . VAL A 1 74 ? 10.68 -17.5 -18.719 1 98.56 74 VAL A CA 1
ATOM 547 C C . VAL A 1 74 ? 9.828 -16.859 -19.797 1 98.56 74 VAL A C 1
ATOM 549 O O . VAL A 1 74 ? 8.727 -16.359 -19.531 1 98.56 74 VAL A O 1
ATOM 552 N N . THR A 1 75 ? 10.289 -16.906 -20.984 1 98.25 75 THR A N 1
ATOM 553 C CA . THR A 1 75 ? 9.57 -16.312 -22.109 1 98.25 75 THR A CA 1
ATOM 554 C C . THR A 1 75 ? 8.242 -17.016 -22.344 1 98.25 75 THR A C 1
ATOM 556 O O . THR A 1 75 ? 7.234 -16.375 -22.656 1 98.25 75 THR A O 1
ATOM 559 N N . LYS A 1 76 ? 8.281 -18.266 -22.234 1 97.25 76 LYS A N 1
ATOM 560 C CA . LYS A 1 76 ? 7.047 -19.031 -22.375 1 97.25 76 LYS A CA 1
ATOM 561 C C . LYS A 1 76 ? 6 -18.578 -21.359 1 97.25 76 LYS A C 1
ATOM 563 O O . LYS A 1 76 ? 4.836 -18.391 -21.703 1 97.25 76 LYS A O 1
ATOM 568 N N . GLN A 1 77 ? 6.438 -18.469 -20.109 1 96.44 77 GLN A N 1
ATOM 569 C CA . GLN A 1 77 ? 5.512 -18 -19.078 1 96.44 77 GLN A CA 1
ATOM 570 C C . GLN A 1 77 ? 5.035 -16.578 -19.375 1 96.44 77 GLN A C 1
ATOM 572 O O . GLN A 1 77 ? 3.848 -16.281 -19.234 1 96.44 77 GLN A O 1
ATOM 577 N N . TYR A 1 78 ? 5.969 -15.742 -19.766 1 97.88 78 TYR A N 1
ATOM 578 C CA . TYR A 1 78 ? 5.629 -14.367 -20.125 1 97.88 78 TYR A CA 1
ATOM 579 C C . TYR A 1 78 ? 4.559 -14.344 -21.203 1 97.88 78 TYR A C 1
ATOM 581 O O . TYR A 1 78 ? 3.566 -13.617 -21.094 1 97.88 78 TYR A O 1
ATOM 589 N N . ASN A 1 79 ? 4.715 -15.164 -22.219 1 97.12 79 ASN A N 1
ATOM 590 C CA . ASN A 1 79 ? 3.789 -15.203 -23.344 1 97.12 79 ASN A CA 1
ATOM 591 C C . ASN A 1 79 ? 2.418 -15.727 -22.922 1 97.12 79 ASN A C 1
ATOM 593 O O . ASN A 1 79 ? 1.396 -15.305 -23.469 1 97.12 79 ASN A O 1
ATOM 597 N N . THR A 1 80 ? 2.422 -16.625 -22.016 1 94.5 80 THR A N 1
ATOM 598 C CA . THR A 1 80 ? 1.152 -17.125 -21.5 1 94.5 80 THR A CA 1
ATOM 599 C C . THR A 1 80 ? 0.348 -16 -20.859 1 94.5 80 THR A C 1
ATOM 601 O O . THR A 1 80 ? -0.841 -15.836 -21.141 1 94.5 80 THR A O 1
ATOM 604 N N . TYR A 1 81 ? 1.015 -15.227 -20.047 1 94.75 81 TYR A N 1
ATOM 605 C CA . TYR A 1 81 ? 0.344 -14.086 -19.422 1 94.75 81 TYR A CA 1
ATOM 606 C C . TYR A 1 81 ? -0.078 -13.062 -20.469 1 94.75 81 TYR A C 1
ATOM 608 O O . TYR A 1 81 ? -1.183 -12.516 -20.391 1 94.75 81 TYR A O 1
ATOM 616 N N . LYS A 1 82 ? 0.809 -12.789 -21.344 1 95.94 82 LYS A N 1
ATOM 617 C CA . LYS A 1 82 ? 0.511 -11.82 -22.391 1 95.94 82 LYS A CA 1
ATOM 618 C C . LYS A 1 82 ? -0.725 -12.234 -23.188 1 95.94 82 LYS A C 1
ATOM 620 O O . LYS A 1 82 ? -1.586 -11.406 -23.484 1 95.94 82 LYS A O 1
ATOM 625 N N . SER A 1 83 ? -0.8 -13.508 -23.531 1 93.12 83 SER A N 1
ATOM 626 C CA . SER A 1 83 ? -1.943 -14.023 -24.281 1 93.12 83 SER A CA 1
ATOM 627 C C . SER A 1 83 ? -3.225 -13.938 -23.453 1 93.12 83 SER A C 1
ATOM 629 O O . SER A 1 83 ? -4.285 -13.594 -23.984 1 93.12 83 SER A O 1
ATOM 631 N N . GLN A 1 84 ? -3.076 -14.227 -22.25 1 88.44 84 GLN A N 1
ATOM 632 C CA . GLN A 1 84 ? -4.23 -14.211 -21.359 1 88.44 84 GLN A CA 1
ATOM 633 C C . GLN A 1 84 ? -4.812 -12.805 -21.25 1 88.44 84 GLN A C 1
ATOM 635 O O . GLN A 1 84 ? -6.031 -12.625 -21.281 1 88.44 84 GLN A O 1
ATOM 640 N N . TYR A 1 85 ? -3.988 -11.852 -21.172 1 93 85 TYR A N 1
ATOM 641 C CA . TYR A 1 85 ? -4.453 -10.492 -20.969 1 93 85 TYR A CA 1
ATOM 642 C C . TYR A 1 85 ? -4.68 -9.781 -22.297 1 93 85 TYR A C 1
ATOM 644 O O . TYR A 1 85 ? -5.398 -8.773 -22.359 1 93 85 TYR A O 1
ATOM 652 N N . GLY A 1 86 ? -4.012 -10.258 -23.359 1 93.94 86 GLY A N 1
ATOM 653 C CA . GLY A 1 86 ? -4.195 -9.68 -24.688 1 93.94 86 GLY A CA 1
ATOM 654 C C . GLY A 1 86 ? -3.795 -8.219 -24.75 1 93.94 86 GLY A C 1
ATOM 655 O O . GLY A 1 86 ? -2.691 -7.852 -24.344 1 93.94 86 GLY A O 1
ATOM 656 N N . SER A 1 87 ? -4.75 -7.363 -25.203 1 93.5 87 SER A N 1
ATOM 657 C CA . SER A 1 87 ? -4.473 -5.953 -25.469 1 93.5 87 SER A CA 1
ATOM 658 C C . SER A 1 87 ? -4.328 -5.172 -24.156 1 93.5 87 SER A C 1
ATOM 660 O O . SER A 1 87 ? -3.77 -4.074 -24.156 1 93.5 87 SER A O 1
ATOM 662 N N . SER A 1 88 ? -4.789 -5.793 -23.172 1 95.06 88 SER A N 1
ATOM 663 C CA . SER A 1 88 ? -4.734 -5.09 -21.906 1 95.06 88 SER A CA 1
ATOM 664 C C . SER A 1 88 ? -3.418 -5.359 -21.188 1 95.06 88 SER A C 1
ATOM 666 O O . SER A 1 88 ? -3.139 -4.754 -20.141 1 95.06 88 SER A O 1
ATOM 668 N N . PHE A 1 89 ? -2.58 -6.145 -21.75 1 96.12 89 PHE A N 1
ATOM 669 C CA . PHE A 1 89 ? -1.374 -6.617 -21.078 1 96.12 89 PHE A CA 1
ATOM 670 C C . PHE A 1 89 ? -0.473 -5.453 -20.688 1 96.12 89 PHE A C 1
ATOM 672 O O . PHE A 1 89 ? -0.044 -5.348 -19.531 1 96.12 89 PHE A O 1
ATOM 679 N N . SER A 1 90 ? -0.229 -4.605 -21.562 1 93.75 90 SER A N 1
ATOM 680 C CA . SER A 1 90 ? 0.654 -3.473 -21.297 1 93.75 90 SER A CA 1
ATOM 681 C C . SER A 1 90 ? 0.095 -2.57 -20.203 1 93.75 90 SER A C 1
ATOM 683 O O . SER A 1 90 ? 0.842 -2.072 -19.359 1 93.75 90 SER A O 1
ATOM 685 N N . THR A 1 91 ? -1.172 -2.383 -20.25 1 93.12 91 THR A N 1
ATOM 686 C CA . THR A 1 91 ? -1.83 -1.561 -19.25 1 93.12 91 THR A CA 1
ATOM 687 C C . THR A 1 91 ? -1.737 -2.213 -17.875 1 93.12 91 THR A C 1
ATOM 689 O O . THR A 1 91 ? -1.47 -1.54 -16.875 1 93.12 91 THR A O 1
ATOM 692 N N . VAL A 1 92 ? -1.884 -3.504 -17.859 1 93.19 92 VAL A N 1
ATOM 693 C CA . VAL A 1 92 ? -1.799 -4.246 -16.594 1 93.19 92 VAL A CA 1
ATOM 694 C C . VAL A 1 92 ? -0.388 -4.137 -16.031 1 93.19 92 VAL A C 1
ATOM 696 O O . VAL A 1 92 ? -0.213 -3.91 -14.828 1 93.19 92 VAL A O 1
ATOM 699 N N . LEU A 1 93 ? 0.634 -4.246 -16.812 1 92.44 93 LEU A N 1
ATOM 700 C CA . LEU A 1 93 ? 2.012 -4.094 -16.359 1 92.44 93 LEU A CA 1
ATOM 701 C C . LEU A 1 93 ? 2.238 -2.711 -15.758 1 92.44 93 LEU A C 1
ATOM 703 O O . LEU A 1 93 ? 2.746 -2.59 -14.641 1 92.44 93 LEU A O 1
ATOM 707 N N . SER A 1 94 ? 1.717 -1.753 -16.484 1 87.19 94 SER A N 1
ATOM 708 C CA . SER A 1 94 ? 1.919 -0.375 -16.062 1 87.19 94 SER A CA 1
ATOM 709 C C . SER A 1 94 ? 1.21 -0.102 -14.734 1 87.19 94 SER A C 1
ATOM 711 O O . SER A 1 94 ? 1.772 0.537 -13.844 1 87.19 94 SER A O 1
ATOM 713 N N . GLN A 1 95 ? 0.065 -0.58 -14.594 1 87.25 95 GLN A N 1
ATOM 714 C CA . GLN A 1 95 ? -0.725 -0.38 -13.391 1 87.25 95 GLN A CA 1
ATOM 715 C C . GLN A 1 95 ? -0.048 -1.017 -12.18 1 87.25 95 GLN A C 1
ATOM 717 O O . GLN A 1 95 ? -0.226 -0.558 -11.047 1 87.25 95 GLN A O 1
ATOM 722 N N . ASN A 1 96 ? 0.811 -1.973 -12.508 1 88.31 96 ASN A N 1
ATOM 723 C CA . ASN A 1 96 ? 1.514 -2.652 -11.422 1 88.31 96 ASN A CA 1
ATOM 724 C C . ASN A 1 96 ? 2.953 -2.162 -11.297 1 88.31 96 ASN A C 1
ATOM 726 O O . ASN A 1 96 ? 3.76 -2.77 -10.586 1 88.31 96 ASN A O 1
ATOM 730 N N . GLY A 1 97 ? 3.242 -1.159 -12.07 1 81.31 97 GLY A N 1
ATOM 731 C CA . GLY A 1 97 ? 4.566 -0.561 -12 1 81.31 97 GLY A CA 1
ATOM 732 C C . GLY A 1 97 ? 5.652 -1.444 -12.578 1 81.31 97 GLY A C 1
ATOM 733 O O . GLY A 1 97 ? 6.797 -1.415 -12.117 1 81.31 97 GLY A O 1
ATOM 734 N N . LEU A 1 98 ? 5.223 -2.234 -13.453 1 89 98 LEU A N 1
ATOM 735 C CA . LEU A 1 98 ? 6.172 -3.184 -14.031 1 89 98 LEU A CA 1
ATOM 736 C C . LEU A 1 98 ? 6.473 -2.84 -15.484 1 89 98 LEU A C 1
ATOM 738 O O . LEU A 1 98 ? 5.637 -2.252 -16.172 1 89 98 LEU A O 1
ATOM 742 N N . THR A 1 99 ? 7.711 -3.162 -15.93 1 86.81 99 THR A N 1
ATOM 743 C CA . THR A 1 99 ? 8.086 -3.229 -17.344 1 86.81 99 THR A CA 1
ATOM 744 C C . THR A 1 99 ? 8.18 -4.68 -17.797 1 86.81 99 THR A C 1
ATOM 746 O O . THR A 1 99 ? 8.078 -5.605 -17 1 86.81 99 THR A O 1
ATOM 749 N N . THR A 1 100 ? 8.367 -4.805 -19.094 1 92.88 100 THR A N 1
ATOM 750 C CA . THR A 1 100 ? 8.594 -6.148 -19.625 1 92.88 100 THR A CA 1
ATOM 751 C C . THR A 1 100 ? 9.805 -6.793 -18.938 1 92.88 100 THR A C 1
ATOM 753 O O . THR A 1 100 ? 9.742 -7.957 -18.531 1 92.88 100 THR A O 1
ATOM 756 N N . LYS A 1 101 ? 10.75 -6.023 -18.75 1 91.06 101 LYS A N 1
ATOM 757 C CA . LYS A 1 101 ? 11.984 -6.531 -18.156 1 91.06 101 LYS A CA 1
ATOM 758 C C . LYS A 1 101 ? 11.758 -6.957 -16.703 1 91.06 101 LYS A C 1
ATOM 760 O O . LYS A 1 101 ? 12.109 -8.07 -16.328 1 91.06 101 LYS A O 1
ATOM 765 N N . THR A 1 102 ? 11.156 -6.086 -15.914 1 90.44 102 THR A N 1
ATOM 766 C CA . THR A 1 102 ? 10.984 -6.387 -14.5 1 90.44 102 THR A CA 1
ATOM 767 C C . THR A 1 102 ? 9.984 -7.52 -14.297 1 90.44 102 THR A C 1
ATOM 769 O O . THR A 1 102 ? 10.109 -8.312 -13.359 1 90.44 102 THR A O 1
ATOM 772 N N . PHE A 1 103 ? 9.039 -7.617 -15.18 1 95.19 103 PHE A N 1
ATOM 773 C CA . PHE A 1 103 ? 8.086 -8.719 -15.086 1 95.19 103 PHE A CA 1
ATOM 774 C C . PHE A 1 103 ? 8.773 -10.055 -15.367 1 95.19 103 PHE A C 1
ATOM 776 O O . PHE A 1 103 ? 8.578 -11.023 -14.641 1 95.19 103 PHE A O 1
ATOM 783 N N . LYS A 1 104 ? 9.562 -10.102 -16.344 1 96.62 104 LYS A N 1
ATOM 784 C CA . LYS A 1 104 ? 10.312 -11.312 -16.656 1 96.62 104 LYS A CA 1
ATOM 785 C C . LYS A 1 104 ? 11.234 -11.695 -15.5 1 96.62 104 LYS A C 1
ATOM 787 O O . LYS A 1 104 ? 11.414 -12.883 -15.211 1 96.62 104 LYS A O 1
ATOM 792 N N . GLU A 1 105 ? 11.781 -10.734 -14.875 1 94.56 105 GLU A N 1
ATOM 793 C CA . GLU A 1 105 ? 12.609 -11 -13.703 1 94.56 105 GLU A CA 1
ATOM 794 C C . GLU A 1 105 ? 11.797 -11.648 -12.594 1 94.56 105 GLU A C 1
ATOM 796 O O . GLU A 1 105 ? 12.273 -12.555 -11.906 1 94.56 105 GLU A O 1
ATOM 801 N N . GLN A 1 106 ? 10.617 -11.148 -12.422 1 95.5 106 GLN A N 1
ATOM 802 C CA . GLN A 1 106 ? 9.742 -11.727 -11.414 1 95.5 106 GLN A CA 1
ATOM 803 C C . GLN A 1 106 ? 9.383 -13.172 -11.758 1 95.5 106 GLN A C 1
ATOM 805 O O . GLN A 1 106 ? 9.375 -14.039 -10.883 1 95.5 106 GLN A O 1
ATOM 810 N N . LEU A 1 107 ? 9.086 -13.391 -13 1 97.88 107 LEU A N 1
ATOM 811 C CA . LEU A 1 107 ? 8.773 -14.742 -13.453 1 97.88 107 LEU A CA 1
ATOM 812 C C . LEU A 1 107 ? 9.953 -15.68 -13.227 1 97.88 107 LEU A C 1
ATOM 814 O O . LEU A 1 107 ? 9.781 -16.812 -12.758 1 97.88 107 LEU A O 1
ATOM 818 N N . ARG A 1 108 ? 11.156 -15.203 -13.633 1 98.19 108 ARG A N 1
ATOM 819 C CA . ARG A 1 108 ? 12.352 -16.016 -13.422 1 98.19 108 ARG A CA 1
ATOM 820 C C . ARG A 1 108 ? 12.547 -16.328 -11.945 1 98.19 108 ARG A C 1
ATOM 822 O O . ARG A 1 108 ? 12.836 -17.469 -11.578 1 98.19 108 ARG A O 1
ATOM 829 N N . SER A 1 109 ? 12.352 -15.328 -11.102 1 97.94 109 SER A N 1
ATOM 830 C CA . SER A 1 109 ? 12.492 -15.523 -9.664 1 97.94 109 SER A CA 1
ATOM 831 C C . SER A 1 109 ? 11.531 -16.594 -9.156 1 97.94 109 SER A C 1
ATOM 833 O O . SER A 1 109 ? 11.914 -17.438 -8.344 1 97.94 109 SER A O 1
ATOM 835 N N . ASN A 1 110 ? 10.359 -16.531 -9.609 1 98.12 110 ASN A N 1
ATOM 836 C CA . ASN A 1 110 ? 9.359 -17.516 -9.203 1 98.12 110 ASN A CA 1
ATOM 837 C C . ASN A 1 110 ? 9.758 -18.922 -9.625 1 98.12 110 ASN A C 1
ATOM 839 O O . ASN A 1 110 ? 9.594 -19.875 -8.859 1 98.12 110 ASN A O 1
ATOM 843 N N . LEU A 1 111 ? 10.25 -19.047 -10.852 1 98.5 111 LEU A N 1
ATOM 844 C CA . LEU A 1 111 ? 10.711 -20.344 -11.344 1 98.5 111 LEU A CA 1
ATOM 845 C C . LEU A 1 111 ? 11.891 -20.859 -10.523 1 98.5 111 LEU A C 1
ATOM 847 O O . LEU A 1 111 ? 11.977 -22.047 -10.219 1 98.5 111 LEU A O 1
ATOM 851 N N . LEU A 1 112 ? 12.812 -19.938 -10.164 1 98.81 112 LEU A N 1
ATOM 852 C CA . LEU A 1 112 ? 13.945 -20.297 -9.32 1 98.81 112 LEU A CA 1
ATOM 853 C C . LEU A 1 112 ? 13.469 -20.766 -7.949 1 98.81 112 LEU A C 1
ATOM 855 O O . LEU A 1 112 ? 14 -21.75 -7.406 1 98.81 112 LEU A O 1
ATOM 859 N N . LEU A 1 113 ? 12.492 -20.094 -7.41 1 98.69 113 LEU A N 1
ATOM 860 C CA . LEU A 1 113 ? 11.945 -20.484 -6.117 1 98.69 113 LEU A CA 1
ATOM 861 C C . LEU A 1 113 ? 11.312 -21.859 -6.188 1 98.69 113 LEU A C 1
ATOM 863 O O . LEU A 1 113 ? 11.438 -22.656 -5.25 1 98.69 113 LEU A O 1
ATOM 867 N N . LYS A 1 114 ? 10.641 -22.156 -7.266 1 98.44 114 LYS A N 1
ATOM 868 C CA . LYS A 1 114 ? 10.062 -23.484 -7.449 1 98.44 114 LYS A CA 1
ATOM 869 C C . LYS A 1 114 ? 11.141 -24.562 -7.445 1 98.44 114 LYS A C 1
ATOM 871 O O . LYS A 1 114 ? 10.969 -25.625 -6.848 1 98.44 114 LYS A O 1
ATOM 876 N N . GLU A 1 115 ? 12.281 -24.312 -8.109 1 98.75 115 GLU A N 1
ATOM 877 C CA . GLU A 1 115 ? 13.398 -25.25 -8.086 1 98.75 115 GLU A CA 1
ATOM 878 C C . GLU A 1 115 ? 13.93 -25.438 -6.668 1 98.75 115 GLU A C 1
ATOM 880 O O . GLU A 1 115 ? 14.312 -26.547 -6.289 1 98.75 115 GLU A O 1
ATOM 885 N N . ALA A 1 116 ? 13.93 -24.344 -5.91 1 98.81 116 ALA A N 1
ATOM 886 C CA . ALA A 1 116 ? 14.336 -24.453 -4.512 1 98.81 116 ALA A CA 1
ATOM 887 C C . ALA A 1 116 ? 13.367 -25.312 -3.723 1 98.81 116 ALA A C 1
ATOM 889 O O . ALA A 1 116 ? 13.789 -26.125 -2.891 1 98.81 116 ALA A O 1
ATOM 890 N N . VAL A 1 117 ? 12.094 -25.188 -3.986 1 98.75 117 VAL A N 1
ATOM 891 C CA . VAL A 1 117 ? 11.086 -26 -3.326 1 98.75 117 VAL A CA 1
ATOM 892 C C . VAL A 1 117 ? 11.32 -27.469 -3.66 1 98.75 117 VAL A C 1
ATOM 894 O O . VAL A 1 117 ? 11.336 -28.328 -2.766 1 98.75 117 VAL A O 1
ATOM 897 N N . LYS A 1 118 ? 11.57 -27.797 -4.914 1 98.38 118 LYS A N 1
ATOM 898 C CA . LYS A 1 118 ? 11.836 -29.172 -5.344 1 98.38 118 LYS A CA 1
ATOM 899 C C . LYS A 1 118 ? 13.055 -29.734 -4.629 1 98.38 118 LYS A C 1
ATOM 901 O O . LYS A 1 118 ? 13.078 -30.922 -4.277 1 98.38 118 LYS A O 1
ATOM 906 N N . ASP A 1 119 ? 13.977 -28.859 -4.43 1 98.31 119 ASP A N 1
ATOM 907 C CA . ASP A 1 119 ? 15.25 -29.266 -3.857 1 98.31 119 ASP A CA 1
ATOM 908 C C . ASP A 1 119 ? 15.148 -29.422 -2.342 1 98.31 119 ASP A C 1
ATOM 910 O O . ASP A 1 119 ? 15.695 -30.375 -1.771 1 98.31 119 ASP A O 1
ATOM 914 N N . LYS A 1 120 ? 14.375 -28.5 -1.694 1 97.94 120 LYS A N 1
ATOM 915 C CA . LYS A 1 120 ? 14.469 -28.375 -0.242 1 97.94 120 LYS A CA 1
ATOM 916 C C . LYS A 1 120 ? 13.305 -29.094 0.442 1 97.94 120 LYS A C 1
ATOM 918 O O . LYS A 1 120 ? 13.344 -29.328 1.65 1 97.94 120 LYS A O 1
ATOM 923 N N . VAL A 1 121 ? 12.328 -29.453 -0.268 1 97.06 121 VAL A N 1
ATOM 924 C CA . VAL A 1 121 ? 11.195 -30.156 0.312 1 97.06 121 VAL A CA 1
ATOM 925 C C . VAL A 1 121 ? 11.227 -31.625 -0.111 1 97.06 121 VAL A C 1
ATOM 927 O O . VAL A 1 121 ? 11.078 -31.938 -1.294 1 97.06 121 VAL A O 1
ATOM 930 N N . LYS A 1 122 ? 11.375 -32.5 0.794 1 96.12 122 LYS A N 1
ATOM 931 C CA . LYS A 1 122 ? 11.344 -33.938 0.543 1 96.12 122 LYS A CA 1
ATOM 932 C C . LYS A 1 122 ? 9.906 -34.469 0.49 1 96.12 122 LYS A C 1
ATOM 934 O O . LYS A 1 122 ? 9.133 -34.25 1.432 1 96.12 122 LYS A O 1
ATOM 939 N N . ILE A 1 123 ? 9.57 -35.094 -0.572 1 97.75 123 ILE A N 1
ATOM 940 C CA . ILE A 1 123 ? 8.234 -35.656 -0.726 1 97.75 123 ILE A CA 1
ATOM 941 C C . ILE A 1 123 ? 8.227 -37.094 -0.188 1 97.75 123 ILE A C 1
ATOM 943 O O . ILE A 1 123 ? 8.961 -37.969 -0.677 1 97.75 123 ILE A O 1
ATOM 947 N N . THR A 1 124 ? 7.371 -37.312 0.752 1 97.31 124 THR A N 1
ATOM 948 C CA . THR A 1 124 ? 7.27 -38.625 1.37 1 97.31 124 THR A CA 1
ATOM 949 C C . THR A 1 124 ? 6.246 -39.5 0.639 1 97.31 124 THR A C 1
ATOM 951 O O . THR A 1 124 ? 5.426 -39 -0.123 1 97.31 124 THR A O 1
ATOM 954 N N . ASP A 1 125 ? 6.359 -40.75 0.933 1 97.5 125 ASP A N 1
ATOM 955 C CA . ASP A 1 125 ? 5.355 -41.688 0.403 1 97.5 125 ASP A CA 1
ATOM 956 C C . ASP A 1 125 ? 3.963 -41.312 0.917 1 97.5 125 ASP A C 1
ATOM 958 O O . ASP A 1 125 ? 2.977 -41.438 0.186 1 97.5 125 ASP A O 1
ATOM 962 N N . LYS A 1 126 ? 3.969 -40.938 2.119 1 97.88 126 LYS A N 1
ATOM 963 C CA . LYS A 1 126 ? 2.695 -40.531 2.713 1 97.88 126 LYS A CA 1
ATOM 964 C C . LYS A 1 126 ? 2.078 -39.375 1.948 1 97.88 126 LYS A C 1
ATOM 966 O O . LYS A 1 126 ? 0.873 -39.344 1.688 1 97.88 126 LYS A O 1
ATOM 971 N N . ALA A 1 127 ? 2.865 -38.406 1.602 1 97.75 127 ALA A N 1
ATOM 972 C CA . ALA A 1 127 ? 2.385 -37.25 0.846 1 97.75 127 ALA A CA 1
ATOM 973 C C . ALA A 1 127 ? 1.88 -37.688 -0.532 1 97.75 127 ALA A C 1
ATOM 975 O O . ALA A 1 127 ? 0.856 -37.188 -1.004 1 97.75 127 ALA A O 1
ATOM 976 N N . LEU A 1 128 ? 2.549 -38.531 -1.165 1 98.19 128 LEU A N 1
ATOM 977 C CA . LEU A 1 128 ? 2.139 -39.031 -2.473 1 98.19 128 LEU A CA 1
ATOM 978 C C . LEU A 1 128 ? 0.792 -39.75 -2.387 1 98.19 128 LEU A C 1
ATOM 980 O O . LEU A 1 128 ? -0.091 -39.531 -3.217 1 98.19 128 LEU A O 1
ATOM 984 N N . LYS A 1 129 ? 0.623 -40.594 -1.386 1 98.19 129 LYS A N 1
ATOM 985 C CA . LYS A 1 129 ? -0.627 -41.312 -1.204 1 98.19 129 LYS A CA 1
ATOM 986 C C . LYS A 1 129 ? -1.787 -40.375 -0.927 1 98.19 129 LYS A C 1
ATOM 988 O O . LYS A 1 129 ? -2.889 -40.562 -1.447 1 98.19 129 LYS A O 1
ATOM 993 N N . LYS A 1 130 ? -1.511 -39.438 -0.099 1 98 130 LYS A N 1
ATOM 994 C CA . LYS A 1 130 ? -2.541 -38.438 0.191 1 98 130 LYS A CA 1
ATOM 995 C C . LYS A 1 130 ? -2.971 -37.719 -1.077 1 98 130 LYS A C 1
ATOM 997 O O . LYS A 1 130 ? -4.164 -37.562 -1.334 1 98 130 LYS A O 1
ATOM 1002 N N . GLN A 1 131 ? -1.977 -37.219 -1.87 1 97.81 131 GLN A N 1
ATOM 1003 C CA . GLN A 1 131 ? -2.291 -36.531 -3.107 1 97.81 131 GLN A CA 1
ATOM 1004 C C . GLN A 1 131 ? -3.006 -37.438 -4.098 1 97.81 131 GLN A C 1
ATOM 1006 O O . GLN A 1 131 ? -3.875 -37 -4.848 1 97.81 131 GLN A O 1
ATOM 1011 N N . TRP A 1 132 ? -2.678 -38.688 -4.125 1 98.12 132 TRP A N 1
ATOM 1012 C CA . TRP A 1 132 ? -3.27 -39.656 -5.035 1 98.12 132 TRP A CA 1
ATOM 1013 C C . TRP A 1 132 ? -4.773 -39.781 -4.805 1 98.12 132 TRP A C 1
ATOM 1015 O O . TRP A 1 132 ? -5.539 -39.938 -5.754 1 98.12 132 TRP A O 1
ATOM 1025 N N . LYS A 1 133 ? -5.215 -39.594 -3.574 1 97.06 133 LYS A N 1
ATOM 1026 C CA . LYS A 1 133 ? -6.637 -39.719 -3.258 1 97.06 133 LYS A CA 1
ATOM 1027 C C . LYS A 1 133 ? -7.461 -38.719 -4.07 1 97.06 133 LYS A C 1
ATOM 1029 O O . LYS A 1 133 ? -8.539 -39.062 -4.57 1 97.06 133 LYS A O 1
ATOM 1034 N N . SER A 1 134 ? -6.934 -37.594 -4.246 1 95.31 134 SER A N 1
ATOM 1035 C CA . SER A 1 134 ? -7.68 -36.531 -4.93 1 95.31 134 SER A CA 1
ATOM 1036 C C . SER A 1 134 ? -7.266 -36.438 -6.391 1 95.31 134 SER A C 1
ATOM 1038 O O . SER A 1 134 ? -7.84 -35.625 -7.145 1 95.31 134 SER A O 1
ATOM 1040 N N . TYR A 1 135 ? -6.316 -37.125 -6.785 1 97.5 135 TYR A N 1
ATOM 1041 C CA . TYR A 1 135 ? -5.77 -37.031 -8.133 1 97.5 135 TYR A CA 1
ATOM 1042 C C . TYR A 1 135 ? -6.805 -37.469 -9.172 1 97.5 135 TYR A C 1
ATOM 1044 O O . TYR A 1 135 ? -7.504 -38.469 -9 1 97.5 135 TYR A O 1
ATOM 1052 N N . GLU A 1 136 ? -6.969 -36.656 -10.211 1 97.5 136 GLU A N 1
ATOM 1053 C CA . GLU A 1 136 ? -7.652 -37 -11.453 1 97.5 136 GLU A CA 1
ATOM 1054 C C . GLU A 1 136 ? -6.809 -36.625 -12.664 1 97.5 136 GLU A C 1
ATOM 1056 O O . GLU A 1 136 ? -6.195 -35.531 -12.688 1 97.5 136 GLU A O 1
ATOM 1061 N N . PRO A 1 137 ? -6.75 -37.5 -13.672 1 96.94 137 PRO A N 1
ATOM 1062 C CA . PRO A 1 137 ? -5.961 -37.156 -14.867 1 96.94 137 PRO A CA 1
ATOM 1063 C C . PRO A 1 137 ? -6.57 -36.031 -15.695 1 96.94 137 PRO A C 1
ATOM 1065 O O . PRO A 1 137 ? -7.684 -35.594 -15.414 1 96.94 137 PRO A O 1
ATOM 1068 N N . LYS A 1 138 ? -5.801 -35.594 -16.609 1 96.94 138 LYS A N 1
ATOM 1069 C CA . LYS A 1 138 ? -6.324 -34.594 -17.547 1 96.94 138 LYS A CA 1
ATOM 1070 C C . LYS A 1 138 ? -7.457 -35.188 -18.391 1 96.94 138 LYS A C 1
ATOM 1072 O O . LYS A 1 138 ? -7.332 -36.281 -18.938 1 96.94 138 LYS A O 1
ATOM 1077 N N . VAL A 1 139 ? -8.508 -34.438 -18.438 1 98.31 139 VAL A N 1
ATOM 1078 C CA . VAL A 1 139 ? -9.672 -34.844 -19.219 1 98.31 139 VAL A CA 1
ATOM 1079 C C . VAL A 1 139 ? -10.094 -33.75 -20.156 1 98.31 139 VAL A C 1
ATOM 1081 O O . VAL A 1 139 ? -9.688 -32.594 -19.984 1 98.31 139 VAL A O 1
ATOM 1084 N N . THR A 1 140 ? -10.75 -34.062 -21.156 1 98.44 140 THR A N 1
ATOM 1085 C CA . THR A 1 140 ? -11.391 -33.125 -22.078 1 98.44 140 THR A CA 1
ATOM 1086 C C . THR A 1 140 ? -12.898 -33.406 -22.141 1 98.44 140 THR A C 1
ATOM 1088 O O . THR A 1 140 ? -13.328 -34.531 -22.344 1 98.44 140 THR A O 1
ATOM 1091 N N . VAL A 1 141 ? -13.609 -32.312 -21.953 1 98.62 141 VAL A N 1
ATOM 1092 C CA . VAL A 1 141 ? -15.062 -32.438 -21.938 1 98.62 141 VAL A CA 1
ATOM 1093 C C . VAL A 1 141 ? -15.703 -31.422 -22.859 1 98.62 141 VAL A C 1
ATOM 1095 O O . VAL A 1 141 ? -15.039 -30.469 -23.297 1 98.62 141 VAL A O 1
ATOM 1098 N N . GLN A 1 142 ? -16.938 -31.703 -23.188 1 98.62 142 GLN A N 1
ATOM 1099 C CA . GLN A 1 142 ? -17.906 -30.703 -23.672 1 98.62 142 GLN A CA 1
ATOM 1100 C C . GLN A 1 142 ? -18.922 -30.375 -22.594 1 98.62 142 GLN A C 1
ATOM 1102 O O . GLN A 1 142 ? -19.219 -31.203 -21.734 1 98.62 142 GLN A O 1
ATOM 1107 N N . HIS A 1 143 ? -19.359 -29.109 -22.656 1 98.62 143 HIS A N 1
ATOM 1108 C CA . HIS A 1 143 ? -20.453 -28.797 -21.734 1 98.62 143 HIS A CA 1
ATOM 1109 C C . HIS A 1 143 ? -21.5 -27.922 -22.391 1 98.62 143 HIS A C 1
ATOM 1111 O O . HIS A 1 143 ? -21.219 -27.234 -23.375 1 98.62 143 HIS A O 1
ATOM 1117 N N . ILE A 1 144 ? -22.719 -28.047 -22 1 98.75 144 ILE A N 1
ATOM 1118 C CA . ILE A 1 144 ? -23.844 -27.156 -22.344 1 98.75 144 ILE A CA 1
ATOM 1119 C C . ILE A 1 144 ? -24.344 -26.469 -21.078 1 98.75 144 ILE A C 1
ATOM 1121 O O . ILE A 1 144 ? -24.797 -27.125 -20.141 1 98.75 144 ILE A O 1
ATOM 1125 N N . LEU A 1 145 ? -24.203 -25.203 -21.047 1 98.75 145 LEU A N 1
ATOM 1126 C CA . LEU A 1 145 ? -24.656 -24.391 -19.938 1 98.75 145 LEU A CA 1
ATOM 1127 C C . LEU A 1 145 ? -26 -23.719 -20.281 1 98.75 145 LEU A C 1
ATOM 1129 O O . LEU A 1 145 ? -26.109 -23.047 -21.312 1 98.75 145 LEU A O 1
ATOM 1133 N N . VAL A 1 146 ? -27.031 -23.906 -19.438 1 98.62 146 VAL A N 1
ATOM 1134 C CA . VAL A 1 146 ? -28.328 -23.266 -19.656 1 98.62 146 VAL A CA 1
ATOM 1135 C C . VAL A 1 146 ? -28.781 -22.562 -18.375 1 98.62 146 VAL A C 1
ATOM 1137 O O . VAL A 1 146 ? -28.359 -22.938 -17.281 1 98.62 146 VAL A O 1
ATOM 1140 N N . ALA A 1 147 ? -29.562 -21.641 -18.516 1 97.62 147 ALA A N 1
ATOM 1141 C CA . ALA A 1 147 ? -30.016 -20.812 -17.391 1 97.62 147 ALA A CA 1
ATOM 1142 C C . ALA A 1 147 ? -31.141 -21.484 -16.625 1 97.62 147 ALA A C 1
ATOM 1144 O O . ALA A 1 147 ? -31.297 -21.297 -15.414 1 97.62 147 ALA A O 1
ATOM 1145 N N . LYS A 1 148 ? -31.953 -22.297 -17.297 1 97.06 148 LYS A N 1
ATOM 1146 C CA . LYS A 1 148 ? -33.188 -22.844 -16.703 1 97.06 148 LYS A CA 1
ATOM 1147 C C . LYS A 1 148 ? -33.125 -24.359 -16.656 1 97.06 148 LYS A C 1
ATOM 1149 O O . LYS A 1 148 ? -32.656 -25 -17.594 1 97.06 148 LYS A O 1
ATOM 1154 N N . SER A 1 149 ? -33.719 -24.906 -15.633 1 97.81 149 SER A N 1
ATOM 1155 C CA . SER A 1 149 ? -33.781 -26.359 -15.492 1 97.81 149 SER A CA 1
ATOM 1156 C C . SER A 1 149 ? -34.594 -26.984 -16.594 1 97.81 149 SER A C 1
ATOM 1158 O O . SER A 1 149 ? -34.281 -28.078 -17.078 1 97.81 149 SER A O 1
ATOM 1160 N N . ALA A 1 150 ? -35.594 -26.312 -16.969 1 98.19 150 ALA A N 1
ATOM 1161 C CA . ALA A 1 150 ? -36.438 -26.828 -18.031 1 98.19 150 ALA A CA 1
ATOM 1162 C C . ALA A 1 150 ? -35.688 -27 -19.328 1 98.19 150 ALA A C 1
ATOM 1164 O O . ALA A 1 150 ? -35.906 -27.969 -20.062 1 98.19 150 ALA A O 1
ATOM 1165 N N . THR A 1 151 ? -34.844 -26.094 -19.594 1 98.62 151 THR A N 1
ATOM 1166 C CA . THR A 1 151 ? -34.031 -26.203 -20.797 1 98.62 151 THR A CA 1
ATOM 1167 C C . THR A 1 151 ? -33.031 -27.359 -20.688 1 98.62 151 THR A C 1
ATOM 1169 O O . THR A 1 151 ? -32.781 -28.047 -21.672 1 98.62 151 THR A O 1
ATOM 1172 N N . ALA A 1 152 ? -32.5 -27.516 -19.547 1 98.75 152 ALA A N 1
ATOM 1173 C CA . ALA A 1 152 ? -31.625 -28.656 -19.312 1 98.75 152 ALA A CA 1
ATOM 1174 C C . ALA A 1 152 ? -32.344 -29.984 -19.594 1 98.75 152 ALA A C 1
ATOM 1176 O O . ALA A 1 152 ? -31.766 -30.875 -20.219 1 98.75 152 ALA A O 1
ATOM 1177 N N . ASP A 1 153 ? -33.562 -30.062 -19.156 1 98.38 153 ASP A N 1
ATOM 1178 C CA . ASP A 1 153 ? -34.344 -31.266 -19.375 1 98.38 153 ASP A CA 1
ATOM 1179 C C . ASP A 1 153 ? -34.531 -31.531 -20.875 1 98.38 153 ASP A C 1
ATOM 1181 O O . ASP A 1 153 ? -34.5 -32.656 -21.328 1 98.38 153 ASP A O 1
ATOM 1185 N N . LYS A 1 154 ? -34.781 -30.484 -21.594 1 98.5 154 LYS A N 1
ATOM 1186 C CA . LYS A 1 154 ? -34.906 -30.609 -23.047 1 98.5 154 LYS A CA 1
ATOM 1187 C C . LYS A 1 154 ? -33.656 -31.172 -23.672 1 98.5 154 LYS A C 1
ATOM 1189 O O . LYS A 1 154 ? -33.719 -32.062 -24.531 1 98.5 154 LYS A O 1
ATOM 1194 N N . VAL A 1 155 ? -32.562 -30.641 -23.234 1 98.75 155 VAL A N 1
ATOM 1195 C CA . VAL A 1 155 ? -31.281 -31.094 -23.734 1 98.75 155 VAL A CA 1
ATOM 1196 C C . VAL A 1 155 ? -31.078 -32.562 -23.406 1 98.75 155 VAL A C 1
ATOM 1198 O O . VAL A 1 155 ? -30.703 -33.375 -24.266 1 98.75 155 VAL A O 1
ATOM 1201 N N . LEU A 1 156 ? -31.328 -32.906 -22.172 1 98.75 156 LEU A N 1
ATOM 1202 C CA . LEU A 1 156 ? -31.156 -34.281 -21.719 1 98.75 156 LEU A CA 1
ATOM 1203 C C . LEU A 1 156 ? -32.062 -35.25 -22.484 1 98.75 156 LEU A C 1
ATOM 1205 O O . LEU A 1 156 ? -31.656 -36.344 -22.844 1 98.75 156 LEU A O 1
ATOM 1209 N N . ASP A 1 157 ? -33.25 -34.812 -22.781 1 98.56 157 ASP A N 1
ATOM 1210 C CA . ASP A 1 157 ? -34.188 -35.625 -23.562 1 98.56 157 ASP A CA 1
ATOM 1211 C C . ASP A 1 157 ? -33.656 -35.844 -24.984 1 98.56 157 ASP A C 1
ATOM 1213 O O . ASP A 1 157 ? -33.781 -36.969 -25.531 1 98.56 157 ASP A O 1
ATOM 1217 N N . ALA A 1 158 ? -33.156 -34.812 -25.5 1 98.5 158 ALA A N 1
ATOM 1218 C CA . ALA A 1 158 ? -32.562 -34.938 -26.844 1 98.5 158 ALA A CA 1
ATOM 1219 C C . ALA A 1 158 ? -31.391 -35.906 -26.844 1 98.5 158 ALA A C 1
ATOM 1221 O O . ALA A 1 158 ? -31.203 -36.656 -27.797 1 98.5 158 ALA A O 1
ATOM 1222 N N . LEU A 1 159 ? -30.609 -35.906 -25.812 1 98.38 159 LEU A N 1
ATOM 1223 C CA . LEU A 1 159 ? -29.422 -36.75 -25.719 1 98.38 159 LEU A CA 1
ATOM 1224 C C . LEU A 1 159 ? -29.812 -38.219 -25.484 1 98.38 159 LEU A C 1
ATOM 1226 O O . LEU A 1 159 ? -29.109 -39.125 -25.906 1 98.38 159 LEU A O 1
ATOM 1230 N N . LYS A 1 160 ? -30.906 -38.469 -24.812 1 97.81 160 LYS A N 1
ATOM 1231 C CA . LYS A 1 160 ? -31.422 -39.812 -24.641 1 97.81 160 LYS A CA 1
ATOM 1232 C C . LYS A 1 160 ? -31.734 -40.469 -25.984 1 97.81 160 LYS A C 1
ATOM 1234 O O . LYS A 1 160 ? -31.531 -41.688 -26.156 1 97.81 160 LYS A O 1
ATOM 1239 N N . LYS A 1 161 ? -32.156 -39.625 -26.875 1 97.75 161 LYS A N 1
ATOM 1240 C CA . LYS A 1 161 ? -32.5 -40.094 -28.219 1 97.75 161 LYS A CA 1
ATOM 1241 C C . LYS A 1 161 ? -31.266 -40.281 -29.094 1 97.75 161 LYS A C 1
ATOM 1243 O O . LYS A 1 161 ? -31.203 -41.219 -29.891 1 97.75 161 LYS A O 1
ATOM 1248 N N . ASP A 1 162 ? -30.359 -39.406 -28.953 1 97.94 162 ASP A N 1
ATOM 1249 C CA . ASP A 1 162 ? -29.109 -39.438 -29.719 1 97.94 162 ASP A CA 1
ATOM 1250 C C . ASP A 1 162 ? -27.953 -38.938 -28.859 1 97.94 162 ASP A C 1
ATOM 1252 O O . ASP A 1 162 ? -27.75 -37.719 -28.703 1 97.94 162 ASP A O 1
ATOM 1256 N N . SER A 1 163 ? -27.141 -39.781 -28.422 1 96.62 163 SER A N 1
ATOM 1257 C CA . SER A 1 163 ? -26.078 -39.469 -27.484 1 96.62 163 SER A CA 1
ATOM 1258 C C . SER A 1 163 ? -24.766 -39.188 -28.219 1 96.62 163 SER A C 1
ATOM 1260 O O . SER A 1 163 ? -23.703 -39.125 -27.594 1 96.62 163 SER A O 1
ATOM 1262 N N . SER A 1 164 ? -24.781 -39 -29.5 1 96.88 164 SER A N 1
ATOM 1263 C CA . SER A 1 164 ? -23.562 -38.812 -30.281 1 96.88 164 SER A CA 1
ATOM 1264 C C . SER A 1 164 ? -22.906 -37.469 -30 1 96.88 164 SER A C 1
ATOM 1266 O O . SER A 1 164 ? -23.578 -36.531 -29.578 1 96.88 164 SER A O 1
ATOM 1268 N N . GLN A 1 165 ? -21.641 -37.438 -30.219 1 97.5 165 GLN A N 1
ATOM 1269 C CA . GLN A 1 165 ? -20.906 -36.188 -30.094 1 97.5 165 GLN A CA 1
ATOM 1270 C C . GLN A 1 165 ? -21.469 -35.125 -31.031 1 97.5 165 GLN A C 1
ATOM 1272 O O . GLN A 1 165 ? -21.5 -33.938 -30.688 1 97.5 165 GLN A O 1
ATOM 1277 N N . ALA A 1 166 ? -21.828 -35.5 -32.25 1 97.12 166 ALA A N 1
ATOM 1278 C CA . ALA A 1 166 ? -22.391 -34.594 -33.25 1 97.12 166 ALA A CA 1
ATOM 1279 C C . ALA A 1 166 ? -23.656 -33.906 -32.719 1 97.12 166 ALA A C 1
ATOM 1281 O O . ALA A 1 166 ? -23.828 -32.688 -32.875 1 97.12 166 ALA A O 1
ATOM 1282 N N . ASN A 1 167 ? -24.516 -34.75 -32.125 1 98.31 167 ASN A N 1
ATOM 1283 C CA . ASN A 1 167 ? -25.734 -34.188 -31.562 1 98.31 167 ASN A CA 1
ATOM 1284 C C . ASN A 1 167 ? -25.438 -33.25 -30.391 1 98.31 167 ASN A C 1
ATOM 1286 O O . ASN A 1 167 ? -26.062 -32.188 -30.25 1 98.31 167 ASN A O 1
ATOM 1290 N N . PHE A 1 168 ? -24.484 -33.656 -29.531 1 98.75 168 PHE A N 1
ATOM 1291 C CA . PHE A 1 168 ? -24.109 -32.781 -28.422 1 98.75 168 PHE A CA 1
ATOM 1292 C C . PHE A 1 168 ? -23.641 -31.422 -28.938 1 98.75 168 PHE A C 1
ATOM 1294 O O . PHE A 1 168 ? -24.016 -30.391 -28.391 1 98.75 168 PHE A O 1
ATOM 1301 N N . THR A 1 169 ? -22.828 -31.422 -29.953 1 98.56 169 THR A N 1
ATOM 1302 C CA . THR A 1 169 ? -22.297 -30.203 -30.562 1 98.56 169 THR A CA 1
ATOM 1303 C C . THR A 1 169 ? -23.438 -29.312 -31.062 1 98.56 169 THR A C 1
ATOM 1305 O O . THR A 1 169 ? -23.453 -28.109 -30.812 1 98.56 169 THR A O 1
ATOM 1308 N N . LYS A 1 170 ? -24.375 -29.922 -31.734 1 98.44 170 LYS A N 1
ATOM 1309 C CA . LYS A 1 170 ? -25.531 -29.188 -32.25 1 98.44 170 LYS A CA 1
ATOM 1310 C C . LYS A 1 170 ? -26.328 -28.578 -31.094 1 98.44 170 LYS A C 1
ATOM 1312 O O . LYS A 1 170 ? -26.734 -27.406 -31.172 1 98.44 170 LYS A O 1
ATOM 1317 N N . LEU A 1 171 ? -26.531 -29.359 -30.047 1 98.81 171 LEU A N 1
ATOM 1318 C CA . LEU A 1 171 ? -27.312 -28.891 -28.906 1 98.81 171 LEU A CA 1
ATOM 1319 C C . LEU A 1 171 ? -26.578 -27.766 -28.172 1 98.81 171 LEU A C 1
ATOM 1321 O O . LEU A 1 171 ? -27.219 -26.844 -27.672 1 98.81 171 LEU A O 1
ATOM 1325 N N . ALA A 1 172 ? -25.25 -27.906 -28.047 1 98.81 172 ALA A N 1
ATOM 1326 C CA . ALA A 1 172 ? -24.453 -26.844 -27.438 1 98.81 172 ALA A CA 1
ATOM 1327 C C . ALA A 1 172 ? -24.625 -25.531 -28.188 1 98.81 172 ALA A C 1
ATOM 1329 O O . ALA A 1 172 ? -24.875 -24.484 -27.594 1 98.81 172 ALA A O 1
ATOM 1330 N N . LYS A 1 173 ? -24.547 -25.531 -29.469 1 98.44 173 LYS A N 1
ATOM 1331 C CA . LYS A 1 173 ? -24.703 -24.344 -30.297 1 98.44 173 LYS A CA 1
ATOM 1332 C C . LYS A 1 173 ? -26.094 -23.719 -30.125 1 98.44 173 LYS A C 1
ATOM 1334 O O . LYS A 1 173 ? -26.234 -22.5 -30.078 1 98.44 173 LYS A O 1
ATOM 1339 N N 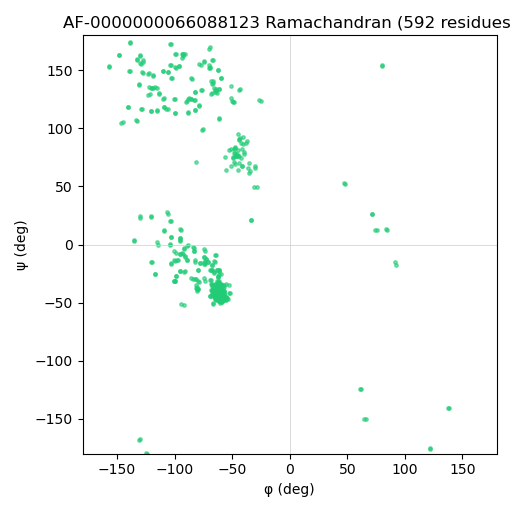. LYS A 1 174 ? -27.016 -24.578 -29.984 1 98.31 174 LYS A N 1
ATOM 1340 C CA . LYS A 1 174 ? -28.406 -24.141 -29.969 1 98.31 174 LYS A CA 1
ATOM 1341 C C . LYS A 1 174 ? -28.797 -23.594 -28.609 1 98.31 174 LYS A C 1
ATOM 1343 O O . LYS A 1 174 ? -29.484 -22.562 -28.516 1 98.31 174 LYS A O 1
ATOM 1348 N N . TYR A 1 175 ? -28.312 -24.25 -27.5 1 98.62 175 TYR A N 1
ATOM 1349 C CA . TYR A 1 175 ? -28.953 -23.984 -26.219 1 98.62 175 TYR A CA 1
ATOM 1350 C C . TYR A 1 175 ? -27.984 -23.344 -25.234 1 98.62 175 TYR A C 1
ATOM 1352 O O . TYR A 1 175 ? -28.391 -22.703 -24.266 1 98.62 175 TYR A O 1
ATOM 1360 N N . SER A 1 176 ? -26.719 -23.547 -25.375 1 98.75 176 SER A N 1
ATOM 1361 C CA . SER A 1 176 ? -25.766 -23.125 -24.359 1 98.75 176 SER A CA 1
ATOM 1362 C C . SER A 1 176 ? -25.703 -21.609 -24.25 1 98.75 176 SER A C 1
ATOM 1364 O O . SER A 1 176 ? -25.703 -20.906 -25.266 1 98.75 176 SER A O 1
ATOM 1366 N N . THR A 1 177 ? -25.594 -21.141 -23.062 1 98.06 177 THR A N 1
ATOM 1367 C CA . THR A 1 177 ? -25.453 -19.703 -22.812 1 98.06 177 THR A CA 1
ATOM 1368 C C . THR A 1 177 ? -23.984 -19.312 -22.703 1 98.06 177 THR A C 1
ATOM 1370 O O . THR A 1 177 ? -23.656 -18.125 -22.594 1 98.06 177 THR A O 1
ATOM 1373 N N . ASP A 1 178 ? -23.078 -20.328 -22.703 1 97.06 178 ASP A N 1
ATOM 1374 C CA . ASP A 1 178 ? -21.641 -20.062 -22.734 1 97.06 178 ASP A CA 1
ATOM 1375 C C . ASP A 1 178 ? -21.188 -19.656 -24.125 1 97.06 178 ASP A C 1
ATOM 1377 O O . ASP A 1 178 ? -20.828 -20.5 -24.938 1 97.06 178 ASP A O 1
ATOM 1381 N N . THR A 1 179 ? -21.047 -18.344 -24.344 1 95.75 179 THR A N 1
ATOM 1382 C CA . THR A 1 179 ? -20.75 -17.812 -25.688 1 95.75 179 THR A CA 1
ATOM 1383 C C . THR A 1 179 ? -19.312 -18.078 -26.062 1 95.75 179 THR A C 1
ATOM 1385 O O . THR A 1 179 ? -18.938 -17.969 -27.25 1 95.75 179 THR A O 1
ATOM 1388 N N . THR A 1 180 ? -18.562 -18.484 -25.203 1 93.31 180 THR A N 1
ATOM 1389 C CA . THR A 1 180 ? -17.156 -18.719 -25.469 1 93.31 180 THR A CA 1
ATOM 1390 C C . THR A 1 180 ? -16.953 -20.078 -26.156 1 93.31 180 THR A C 1
ATOM 1392 O O . THR A 1 180 ? -16.109 -20.203 -27.047 1 93.31 180 THR A O 1
ATOM 1395 N N . THR A 1 181 ? -17.766 -21 -25.766 1 96.94 181 THR A N 1
ATOM 1396 C CA . THR A 1 181 ? -17.453 -22.344 -26.219 1 96.94 181 THR A CA 1
ATOM 1397 C C . THR A 1 181 ? -18.609 -22.922 -27.047 1 96.94 181 THR A C 1
ATOM 1399 O O . THR A 1 181 ? -18.438 -23.938 -27.719 1 96.94 181 THR A O 1
ATOM 1402 N N . LYS A 1 182 ? -19.766 -22.375 -27.031 1 97.69 182 LYS A N 1
ATOM 1403 C CA . LYS A 1 182 ? -20.953 -22.969 -27.625 1 97.69 182 LYS A CA 1
ATOM 1404 C C . LYS A 1 182 ? -20.75 -23.266 -29.109 1 97.69 182 LYS A C 1
ATOM 1406 O O . LYS A 1 182 ? -21.219 -24.266 -29.625 1 97.69 182 LYS A O 1
ATOM 1411 N N . ASN A 1 183 ? -20.016 -22.453 -29.828 1 97.31 183 ASN A N 1
ATOM 1412 C CA . ASN A 1 183 ? -19.84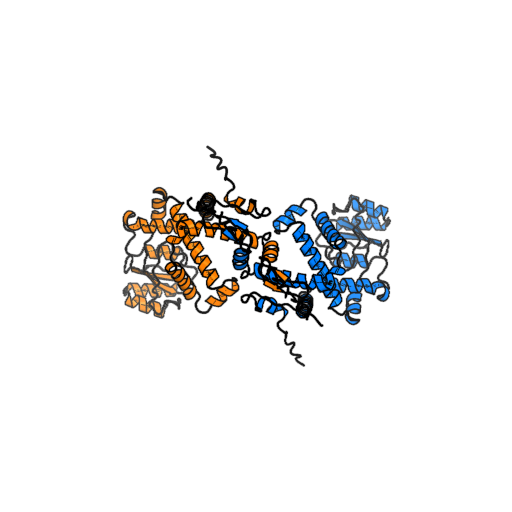4 -22.609 -31.266 1 97.31 183 ASN A CA 1
ATOM 1413 C C . ASN A 1 183 ? -18.844 -23.719 -31.594 1 97.31 183 ASN A C 1
ATOM 1415 O O . ASN A 1 183 ? -18.766 -24.172 -32.719 1 97.31 183 ASN A O 1
ATOM 1419 N N . ASP A 1 184 ? -18.109 -24.094 -30.641 1 96.88 184 ASP A N 1
ATOM 1420 C CA . ASP A 1 184 ? -17.203 -25.234 -30.781 1 96.88 184 ASP A CA 1
ATOM 1421 C C . ASP A 1 184 ? -17.734 -26.453 -30.047 1 96.88 184 ASP A C 1
ATOM 1423 O O . ASP A 1 184 ? -16.969 -27.219 -29.453 1 96.88 184 ASP A O 1
ATOM 1427 N N . GLY A 1 185 ? -19.062 -26.469 -29.922 1 98.06 185 GLY A N 1
ATOM 1428 C CA . GLY A 1 185 ? -19.719 -27.625 -29.344 1 98.06 185 GLY A CA 1
ATOM 1429 C C . GLY A 1 185 ? -19.578 -27.703 -27.844 1 98.06 185 GLY A C 1
ATOM 1430 O O . GLY A 1 185 ? -19.703 -28.781 -27.25 1 98.06 185 GLY A O 1
ATOM 1431 N N . GLY A 1 186 ? -19.125 -26.625 -27.219 1 98.38 186 GLY A N 1
ATOM 1432 C CA . GLY A 1 186 ? -18.984 -26.609 -25.781 1 98.38 186 GLY A CA 1
ATOM 1433 C C . GLY A 1 186 ? -17.672 -27.203 -25.297 1 98.38 186 GLY A C 1
ATOM 1434 O O . GLY A 1 186 ? -17.516 -27.516 -24.109 1 98.38 186 GLY A O 1
ATOM 1435 N N . LYS A 1 187 ? -16.766 -27.406 -26.219 1 98.31 187 LYS A N 1
ATOM 1436 C CA . LYS A 1 187 ? -15.5 -28.078 -25.875 1 98.31 187 LYS A CA 1
ATOM 1437 C C . LYS A 1 187 ? -14.648 -27.188 -24.953 1 98.31 187 LYS A C 1
ATOM 1439 O O . LYS A 1 187 ? -14.477 -26 -25.219 1 98.31 187 LYS A O 1
ATOM 1444 N N . LEU A 1 188 ? -14.188 -27.75 -23.906 1 97.25 188 LEU A N 1
ATOM 1445 C CA . LEU A 1 188 ? -13.305 -27.062 -22.984 1 97.25 188 LEU A CA 1
ATOM 1446 C C . LEU A 1 188 ? -11.859 -27.516 -23.156 1 97.25 188 LEU A C 1
ATOM 1448 O O . LEU A 1 188 ? -11.609 -28.625 -23.625 1 97.25 188 LEU A O 1
ATOM 1452 N N . SER A 1 189 ? -10.961 -26.672 -22.797 1 94.56 189 SER A N 1
ATOM 1453 C CA . SER A 1 189 ? -9.57 -27.094 -22.703 1 94.56 189 SER A CA 1
ATOM 1454 C C . SER A 1 189 ? -9.391 -28.188 -21.656 1 94.56 189 SER A C 1
ATOM 1456 O O . SER A 1 189 ? -10.133 -28.234 -20.672 1 94.56 189 SER A O 1
ATOM 1458 N N . ALA A 1 190 ? -8.406 -29 -21.922 1 97.31 190 ALA A N 1
ATOM 1459 C CA . ALA A 1 190 ? -8.141 -30.109 -21 1 97.31 190 ALA A CA 1
ATOM 1460 C C . ALA A 1 190 ? -7.828 -29.578 -19.594 1 97.31 190 ALA A C 1
ATOM 1462 O O . ALA A 1 190 ? -7.195 -28.531 -19.453 1 97.31 190 ALA A O 1
ATOM 1463 N N . PHE A 1 191 ? -8.297 -30.328 -18.609 1 97 191 PHE A N 1
ATOM 1464 C CA . PHE A 1 191 ? -8.055 -29.953 -17.219 1 97 191 PHE A CA 1
ATOM 1465 C C . PHE A 1 191 ? -7.945 -31.188 -16.344 1 97 191 PHE A C 1
ATOM 1467 O O . PHE A 1 191 ? -8.312 -32.281 -16.75 1 97 191 PHE A O 1
ATOM 1474 N N . ASP A 1 192 ? -7.387 -31 -15.156 1 97.31 192 ASP A N 1
ATOM 1475 C CA . ASP A 1 192 ? -7.273 -32.062 -14.164 1 97.31 192 ASP A CA 1
ATOM 1476 C C . ASP A 1 192 ? -7.77 -31.594 -12.797 1 97.31 192 ASP A C 1
ATOM 1478 O O . ASP A 1 192 ? -8.469 -30.594 -12.695 1 97.31 192 ASP A O 1
ATOM 1482 N N . ASN A 1 193 ? -7.488 -32.406 -11.766 1 97.12 193 ASN A N 1
ATOM 1483 C CA . ASN A 1 193 ? -8.023 -32.156 -10.43 1 97.12 193 ASN A CA 1
ATOM 1484 C C . ASN A 1 193 ? -7.488 -30.844 -9.852 1 97.12 193 ASN A C 1
ATOM 1486 O O . ASN A 1 193 ? -8 -30.359 -8.844 1 97.12 193 ASN A O 1
ATOM 1490 N N . THR A 1 194 ? -6.539 -30.234 -10.5 1 95.25 194 THR A N 1
ATOM 1491 C CA . THR A 1 194 ? -5.945 -29.016 -9.945 1 95.25 194 THR A CA 1
ATOM 1492 C C . THR A 1 194 ? -6.664 -27.781 -10.461 1 95.25 194 THR A C 1
ATOM 1494 O O . THR A 1 194 ? -6.348 -26.656 -10.055 1 95.25 194 THR A O 1
ATOM 1497 N N . ASN A 1 195 ? -7.613 -27.984 -11.328 1 94.44 195 ASN A N 1
ATOM 1498 C CA . ASN A 1 195 ? -8.352 -26.844 -11.883 1 94.44 195 ASN A CA 1
ATOM 1499 C C . ASN A 1 195 ? -9.094 -26.078 -10.797 1 94.44 195 ASN A C 1
ATOM 1501 O O . ASN A 1 195 ? -9.766 -26.688 -9.953 1 94.44 195 ASN A O 1
ATOM 1505 N N . THR A 1 196 ? -8.961 -24.75 -10.844 1 92.5 196 THR A N 1
ATOM 1506 C CA . THR A 1 196 ? -9.648 -23.922 -9.852 1 92.5 196 THR A CA 1
ATOM 1507 C C . THR A 1 196 ? -10.703 -23.031 -10.516 1 92.5 196 THR A C 1
ATOM 1509 O O . THR A 1 196 ? -11.375 -22.25 -9.844 1 92.5 196 THR A O 1
ATOM 1512 N N . SER A 1 197 ? -10.867 -23.141 -11.758 1 91.5 197 SER A N 1
ATOM 1513 C CA . SER A 1 197 ? -11.781 -22.281 -12.5 1 91.5 197 SER A CA 1
ATOM 1514 C C . SER A 1 197 ? -13.203 -22.828 -12.477 1 91.5 197 SER A C 1
ATOM 1516 O O . SER A 1 197 ? -14.164 -22.078 -12.586 1 91.5 197 SER A O 1
ATOM 1518 N N . TYR A 1 198 ? -13.273 -24.141 -12.375 1 94.31 198 TYR A N 1
ATOM 1519 C CA . TYR A 1 198 ? -14.586 -24.766 -12.367 1 94.31 198 TYR A CA 1
ATOM 1520 C C . TYR A 1 198 ? -15.016 -25.109 -10.945 1 94.31 198 TYR A C 1
ATOM 1522 O O . TYR A 1 198 ? -14.18 -25.328 -10.07 1 94.31 198 TYR A O 1
ATOM 1530 N N . SER A 1 199 ? -16.344 -25.125 -10.781 1 94.56 199 SER A N 1
ATOM 1531 C CA . SER A 1 199 ? -16.859 -25.469 -9.461 1 94.56 199 SER A CA 1
ATOM 1532 C C . SER A 1 199 ? -16.562 -26.906 -9.094 1 94.56 199 SER A C 1
ATOM 1534 O O . SER A 1 199 ? -16.391 -27.75 -9.977 1 94.56 199 SER A O 1
ATOM 1536 N N . SER A 1 200 ? -16.609 -27.125 -7.777 1 95.5 200 SER A N 1
ATOM 1537 C CA . SER A 1 200 ? -16.375 -28.484 -7.285 1 95.5 200 SER A CA 1
ATOM 1538 C C . SER A 1 200 ? -17.438 -29.453 -7.82 1 95.5 200 SER A C 1
ATOM 1540 O O . SER A 1 200 ? -17.125 -30.594 -8.133 1 95.5 200 SER A O 1
ATOM 1542 N N . LYS A 1 201 ? -18.641 -29.016 -7.934 1 97 201 LYS A N 1
ATOM 1543 C CA . LYS A 1 201 ? -19.719 -29.844 -8.461 1 97 201 LYS A CA 1
ATOM 1544 C C . LYS A 1 201 ? -19.469 -30.203 -9.922 1 97 201 LYS A C 1
ATOM 1546 O O . LYS A 1 201 ? -19.672 -31.359 -10.328 1 97 201 LYS A O 1
ATOM 1551 N N . PHE A 1 202 ? -19.047 -29.281 -10.664 1 97.94 202 PHE A N 1
ATOM 1552 C CA . PHE A 1 202 ? -18.719 -29.516 -12.062 1 97.94 202 PHE A CA 1
ATOM 1553 C C . PHE A 1 202 ? -17.609 -30.547 -12.188 1 97.94 202 PHE A C 1
ATOM 1555 O O . PHE A 1 202 ? -17.734 -31.516 -12.938 1 97.94 202 PHE A O 1
ATOM 1562 N N . LEU A 1 203 ? -16.547 -30.359 -11.422 1 97.88 203 LEU A N 1
ATOM 1563 C CA . LEU A 1 203 ? -15.383 -31.25 -11.484 1 97.88 203 LEU A CA 1
ATOM 1564 C C . LEU A 1 203 ? -15.758 -32.656 -11.07 1 97.88 203 LEU A C 1
ATOM 1566 O O . LEU A 1 203 ? -15.383 -33.625 -11.742 1 97.88 203 LEU A O 1
ATOM 1570 N N . THR A 1 204 ? -16.469 -32.781 -10.016 1 97.25 204 THR A N 1
ATOM 1571 C CA . THR A 1 204 ? -16.875 -34.094 -9.523 1 97.25 204 THR A CA 1
ATOM 1572 C C . THR A 1 204 ? -17.703 -34.844 -10.578 1 97.25 204 THR A C 1
ATOM 1574 O O . THR A 1 204 ? -17.453 -36.031 -10.852 1 97.25 204 THR A O 1
ATOM 1577 N N . ALA A 1 205 ? -18.625 -34.156 -11.188 1 98.12 205 ALA A N 1
ATOM 1578 C CA . ALA A 1 205 ? -19.484 -34.75 -12.219 1 98.12 205 ALA A CA 1
ATOM 1579 C C . ALA A 1 205 ? -18.656 -35.156 -13.43 1 98.12 205 ALA A C 1
ATOM 1581 O O . ALA A 1 205 ? -18.844 -36.25 -13.984 1 98.12 205 ALA A O 1
ATOM 1582 N N . ALA A 1 206 ? -17.75 -34.344 -13.82 1 98.44 206 ALA A N 1
ATOM 1583 C CA . ALA A 1 206 ? -16.922 -34.594 -14.992 1 98.44 206 ALA A CA 1
ATOM 1584 C C . ALA A 1 206 ? -16.047 -35.844 -14.789 1 98.44 206 ALA A C 1
ATOM 1586 O O . ALA A 1 206 ? -15.992 -36.719 -15.641 1 98.44 206 ALA A O 1
ATOM 1587 N N . PHE A 1 207 ? -15.391 -35.938 -13.68 1 98.19 207 PHE A N 1
ATOM 1588 C CA . PHE A 1 207 ? -14.383 -36.969 -13.461 1 98.19 207 PHE A CA 1
ATOM 1589 C C . PHE A 1 207 ? -15.039 -38.344 -13.32 1 98.19 207 PHE A C 1
ATOM 1591 O O . PHE A 1 207 ? -14.367 -39.375 -13.438 1 98.19 207 PHE A O 1
ATOM 1598 N N . LYS A 1 208 ? -16.344 -38.375 -13.109 1 97.31 208 LYS A N 1
ATOM 1599 C CA . LYS A 1 208 ? -17.062 -39.625 -12.969 1 97.31 208 LYS A CA 1
ATOM 1600 C C . LYS A 1 208 ? -17.406 -40.219 -14.336 1 97.31 208 LYS A C 1
ATOM 1602 O O . LYS A 1 208 ? -17.766 -41.406 -14.438 1 97.31 208 LYS A O 1
ATOM 1607 N N . LEU A 1 209 ? -17.266 -39.438 -15.352 1 98.44 209 LEU A N 1
ATOM 1608 C CA . LEU A 1 209 ? -17.719 -39.844 -16.672 1 98.44 209 LEU A CA 1
ATOM 1609 C C . LEU A 1 209 ? -16.641 -40.656 -17.406 1 98.44 209 LEU A C 1
ATOM 1611 O O . LEU A 1 209 ? -15.461 -40.312 -17.297 1 98.44 209 LEU A O 1
ATOM 1615 N N . LYS A 1 210 ? -17.078 -41.656 -18.156 1 97.75 210 LYS A N 1
ATOM 1616 C CA . LYS A 1 210 ? -16.234 -42.375 -19.125 1 97.75 210 LYS A CA 1
ATOM 1617 C C . LYS A 1 210 ? -16.359 -41.781 -20.516 1 97.75 210 LYS A C 1
ATOM 1619 O O . LYS A 1 210 ? -17.25 -40.969 -20.766 1 97.75 210 LYS A O 1
ATOM 1624 N N . ASN A 1 211 ? -15.391 -42.156 -21.312 1 98.06 211 ASN A N 1
ATOM 1625 C CA . ASN A 1 211 ? -15.422 -41.656 -22.688 1 98.06 211 ASN A CA 1
ATOM 1626 C C . ASN A 1 211 ? -16.781 -41.875 -23.328 1 98.06 211 ASN A C 1
ATOM 1628 O O . ASN A 1 211 ? -17.328 -42.969 -23.312 1 98.06 211 ASN A O 1
ATOM 1632 N N . GLY A 1 212 ? -17.359 -40.781 -23.797 1 97.56 212 GLY A N 1
ATOM 1633 C CA . GLY A 1 212 ? -18.625 -40.844 -24.516 1 97.56 212 GLY A CA 1
ATOM 1634 C C . GLY A 1 212 ? -19.828 -40.688 -23.609 1 97.56 212 GLY A C 1
ATOM 1635 O O . GLY A 1 212 ? -20.938 -40.438 -24.094 1 97.56 212 GLY A O 1
ATOM 1636 N N . GLU A 1 213 ? -19.656 -40.812 -22.344 1 98.31 213 GLU A N 1
ATOM 1637 C CA . GLU A 1 213 ? -20.766 -40.656 -21.406 1 98.31 213 GLU A CA 1
ATOM 1638 C C . GLU A 1 213 ? -21.078 -39.188 -21.156 1 98.31 213 GLU A C 1
ATOM 1640 O O . GLU A 1 213 ? -20.234 -38.312 -21.406 1 98.31 213 GLU A O 1
ATOM 1645 N N . TYR A 1 214 ? -22.234 -38.938 -20.781 1 98.75 214 TYR A N 1
ATOM 1646 C CA . TYR A 1 214 ? -22.672 -37.594 -20.391 1 98.75 214 TYR A CA 1
ATOM 1647 C C . TYR A 1 214 ? -23.438 -37.625 -19.078 1 98.75 214 TYR A C 1
ATOM 1649 O O . TYR A 1 214 ? -23.859 -38.719 -18.625 1 98.75 214 TYR A O 1
ATOM 1657 N N . THR A 1 215 ? -23.5 -36.5 -18.453 1 98.62 215 THR A N 1
ATOM 1658 C CA . THR A 1 215 ? -24.297 -36.469 -17.219 1 98.62 215 THR A CA 1
ATOM 1659 C C . THR A 1 215 ? -25.766 -36.688 -17.516 1 98.62 215 THR A C 1
ATOM 1661 O O . THR A 1 215 ? -26.344 -36.062 -18.391 1 98.62 215 THR A O 1
ATOM 1664 N N . THR A 1 216 ? -26.359 -37.531 -16.719 1 97.25 216 THR A N 1
ATOM 1665 C CA . THR A 1 216 ? -27.766 -37.875 -16.953 1 97.25 216 THR A CA 1
ATOM 1666 C C . THR A 1 216 ? -28.688 -36.938 -16.172 1 97.25 216 THR A C 1
ATOM 1668 O O . THR A 1 216 ? -29.906 -37 -16.328 1 97.25 216 THR A O 1
ATOM 1671 N N . SER A 1 217 ? -28.156 -36.156 -15.305 1 97.81 217 SER A N 1
ATOM 1672 C CA . SER A 1 217 ? -28.828 -35 -14.672 1 97.81 217 SER A CA 1
ATOM 1673 C C . SER A 1 217 ? -27.984 -33.75 -14.797 1 97.81 217 SER A C 1
ATOM 1675 O O . SER A 1 217 ? -26.75 -33.812 -14.852 1 97.81 217 SER A O 1
ATOM 1677 N N . ALA A 1 218 ? -28.719 -32.688 -14.883 1 98.31 218 ALA A N 1
ATOM 1678 C CA . ALA A 1 218 ? -27.984 -31.438 -14.969 1 98.31 218 ALA A CA 1
ATOM 1679 C C . ALA A 1 218 ? -27.25 -31.125 -13.672 1 98.31 218 ALA A C 1
ATOM 1681 O O . ALA A 1 218 ? -27.781 -31.375 -12.578 1 98.31 218 ALA A O 1
ATOM 1682 N N . VAL A 1 219 ? -26.031 -30.656 -13.781 1 98.38 219 VAL A N 1
ATOM 1683 C CA . VAL A 1 219 ? -25.25 -30.234 -12.633 1 98.38 219 VAL A CA 1
ATOM 1684 C C . VAL A 1 219 ? -25.531 -28.766 -12.328 1 98.38 219 VAL A C 1
ATOM 1686 O O . VAL A 1 219 ? -25.203 -27.875 -13.125 1 98.38 219 VAL A O 1
ATOM 1689 N N . LYS A 1 220 ? -26.125 -28.422 -11.227 1 97.56 220 LYS A N 1
ATOM 1690 C CA . LYS A 1 220 ? -26.438 -27.047 -10.836 1 97.56 220 LYS A CA 1
ATOM 1691 C C . LYS A 1 220 ? -25.203 -26.344 -10.281 1 97.56 220 LYS A C 1
ATOM 1693 O O . LYS A 1 220 ? -24.578 -26.828 -9.328 1 97.56 220 LYS A O 1
ATOM 1698 N N . THR A 1 221 ? -24.797 -25.297 -10.906 1 96.06 221 THR A N 1
ATOM 1699 C CA . THR A 1 221 ? -23.703 -24.438 -10.453 1 96.06 221 THR A CA 1
ATOM 1700 C C . THR A 1 221 ? -24.156 -23 -10.312 1 96.06 221 THR A C 1
ATOM 1702 O O . THR A 1 221 ? -25.328 -22.688 -10.539 1 96.06 221 THR A O 1
ATOM 1705 N N . SER A 1 222 ? -23.297 -22.094 -9.914 1 94.94 222 SER A N 1
ATOM 1706 C CA . SER A 1 222 ? -23.625 -20.688 -9.758 1 94.94 222 SER A CA 1
ATOM 1707 C C . SER A 1 222 ? -23.984 -20.047 -11.094 1 94.94 222 SER A C 1
ATOM 1709 O O . SER A 1 222 ? -24.656 -19.016 -11.141 1 94.94 222 SER A O 1
ATOM 1711 N N . ASN A 1 223 ? -23.656 -20.719 -12.156 1 94.12 223 ASN A N 1
ATOM 1712 C CA . ASN A 1 223 ? -23.859 -20.156 -13.492 1 94.12 223 ASN A CA 1
ATOM 1713 C C . ASN A 1 223 ? -25.156 -20.656 -14.117 1 94.12 223 ASN A C 1
ATOM 1715 O O . ASN A 1 223 ? -25.594 -20.156 -15.148 1 94.12 223 ASN A O 1
ATOM 1719 N N . GLY A 1 224 ? -25.672 -21.672 -13.477 1 97.5 224 GLY A N 1
ATOM 1720 C CA . GLY A 1 224 ? -26.859 -22.312 -14.023 1 97.5 224 GLY A CA 1
ATOM 1721 C C . GLY A 1 224 ? -26.812 -23.828 -13.945 1 97.5 224 GLY A C 1
ATOM 1722 O O . GLY A 1 224 ? -26.453 -24.391 -12.906 1 97.5 224 GLY A O 1
ATOM 1723 N N . TYR A 1 225 ? -27.328 -24.375 -15.039 1 98.38 225 TYR A N 1
ATOM 1724 C CA . TYR A 1 225 ? -27.375 -25.828 -15.133 1 98.38 225 TYR A CA 1
ATOM 1725 C C . TYR A 1 225 ? -26.453 -26.344 -16.234 1 98.38 225 TYR A C 1
ATOM 1727 O O . TYR A 1 225 ? -26.516 -25.859 -17.375 1 98.38 225 TYR A O 1
ATOM 1735 N N . GLU A 1 226 ? -25.625 -27.312 -15.906 1 98.62 226 GLU A N 1
ATOM 1736 C CA . GLU A 1 226 ? -24.625 -27.781 -16.859 1 98.62 226 GLU A CA 1
ATOM 1737 C C . GLU A 1 226 ? -24.844 -29.266 -17.188 1 98.62 226 GLU A C 1
ATOM 1739 O O . GLU A 1 226 ? -25.125 -30.062 -16.297 1 98.62 226 GLU A O 1
ATOM 1744 N N . ILE A 1 227 ? -24.781 -29.578 -18.453 1 98.88 227 ILE A N 1
ATOM 1745 C CA . ILE A 1 227 ? -24.703 -30.953 -18.953 1 98.88 227 ILE A CA 1
ATOM 1746 C C . ILE A 1 227 ? -23.312 -31.203 -19.531 1 98.88 227 ILE A C 1
ATOM 1748 O O . ILE A 1 227 ? -22.828 -30.438 -20.359 1 98.88 227 ILE A O 1
ATOM 1752 N N . ILE A 1 228 ? -22.672 -32.25 -19.031 1 98.88 228 ILE A N 1
ATOM 1753 C CA . ILE A 1 228 ? -21.266 -32.5 -19.359 1 98.88 228 ILE A CA 1
ATOM 1754 C C . ILE A 1 228 ? -21.141 -33.812 -20.141 1 98.88 228 ILE A C 1
ATOM 1756 O O . ILE A 1 228 ? -21.781 -34.812 -19.781 1 98.88 228 ILE A O 1
ATOM 1760 N N . ARG A 1 229 ? -20.391 -33.812 -21.188 1 98.81 229 ARG A N 1
ATOM 1761 C CA . ARG A 1 229 ? -20.047 -35 -21.953 1 98.81 229 ARG A CA 1
ATOM 1762 C C . ARG A 1 229 ? -18.531 -35.219 -22 1 98.81 229 ARG A C 1
ATOM 1764 O O . ARG A 1 229 ? -17.781 -34.281 -22.281 1 98.81 229 ARG A O 1
ATOM 1771 N N . MET A 1 230 ? -18.109 -36.469 -21.781 1 98.81 230 MET A N 1
ATOM 1772 C CA . MET A 1 230 ? -16.688 -36.781 -21.766 1 98.81 230 MET A CA 1
ATOM 1773 C C . MET A 1 230 ? -16.203 -37.125 -23.172 1 98.81 230 MET A C 1
ATOM 1775 O O . MET A 1 230 ? -16.781 -37.969 -23.859 1 98.81 230 MET A O 1
ATOM 1779 N N . ILE A 1 231 ? -15.172 -36.375 -23.547 1 98.38 231 ILE A N 1
ATOM 1780 C CA . ILE A 1 231 ? -14.5 -36.656 -24.812 1 98.38 231 ILE A CA 1
ATOM 1781 C C . ILE A 1 231 ? -13.328 -37.625 -24.562 1 98.38 231 ILE A C 1
ATOM 1783 O O . ILE A 1 231 ? -13.211 -38.656 -25.234 1 98.38 231 ILE A O 1
ATOM 1787 N N . LYS A 1 232 ? -12.539 -37.25 -23.641 1 98.38 232 LYS A N 1
ATOM 1788 C CA . LYS A 1 232 ? -11.352 -38.062 -23.359 1 98.38 232 LYS A CA 1
ATOM 1789 C C . LYS A 1 232 ? -11.078 -38.156 -21.859 1 98.38 232 LYS A C 1
ATOM 1791 O O . LYS A 1 232 ? -10.859 -37.125 -21.203 1 98.38 232 LYS A O 1
ATOM 1796 N N . ASN A 1 233 ? -11.109 -39.312 -21.328 1 98.19 233 ASN A N 1
ATOM 1797 C CA . ASN A 1 233 ? -10.711 -39.688 -19.969 1 98.19 233 ASN A CA 1
ATOM 1798 C C . ASN A 1 233 ? -9.828 -40.938 -19.969 1 98.19 233 ASN A C 1
ATOM 1800 O O . ASN A 1 233 ? -10.312 -42.062 -20.219 1 98.19 233 ASN A O 1
ATOM 1804 N N . PRO A 1 234 ? -8.562 -40.781 -19.719 1 97.06 234 PRO A N 1
ATOM 1805 C CA . PRO A 1 234 ? -7.676 -41.938 -19.75 1 97.06 234 PRO A CA 1
ATOM 1806 C C . PRO A 1 234 ? -7.852 -42.844 -18.531 1 97.06 234 PRO A C 1
ATOM 1808 O O . PRO A 1 234 ? -7.273 -43.938 -18.484 1 97.06 234 PRO A O 1
ATOM 1811 N N . GLY A 1 235 ? -8.695 -42.469 -17.562 1 96.25 235 GLY A N 1
ATOM 1812 C CA . GLY A 1 235 ? -8.836 -43.219 -16.312 1 96.25 235 GLY A CA 1
ATOM 1813 C C . GLY A 1 235 ? -7.723 -42.906 -15.32 1 96.25 235 GLY A C 1
ATOM 1814 O O . GLY A 1 235 ? -6.609 -42.562 -15.719 1 96.25 235 GLY A O 1
ATOM 1815 N N . LYS A 1 236 ? -8 -43.094 -14.055 1 95.5 236 LYS A N 1
ATOM 1816 C CA . LYS A 1 236 ? -7.051 -42.75 -13 1 95.5 236 LYS A CA 1
ATOM 1817 C C . LYS A 1 236 ? -5.836 -43.688 -13.047 1 95.5 236 LYS A C 1
ATOM 1819 O O . LYS A 1 236 ? -4.707 -43.25 -12.812 1 95.5 236 LYS A O 1
ATOM 1824 N N . GLY A 1 237 ? -6.082 -44.906 -13.414 1 95.06 237 GLY A N 1
ATOM 1825 C CA . GLY A 1 237 ? -4.988 -45.875 -13.5 1 95.06 237 GLY A CA 1
ATOM 1826 C C . GLY A 1 237 ? -4.348 -46.156 -12.156 1 95.06 237 GLY A C 1
ATOM 1827 O O . GLY A 1 237 ? -5.035 -46.219 -11.141 1 95.06 237 GLY A O 1
ATOM 1828 N N . LYS A 1 238 ? -2.963 -46.5 -12.234 1 96.81 238 LYS A N 1
ATOM 1829 C CA . LYS A 1 238 ? -2.209 -46.812 -11.023 1 96.81 238 LYS A CA 1
ATOM 1830 C C . LYS A 1 238 ? -1.345 -45.656 -10.586 1 96.81 238 LYS A C 1
ATOM 1832 O O . LYS A 1 238 ? -0.833 -44.906 -11.422 1 96.81 238 LYS A O 1
ATOM 1837 N N . MET A 1 239 ? -1.28 -45.531 -9.297 1 97.5 239 MET A N 1
ATOM 1838 C CA . MET A 1 239 ? -0.504 -44.438 -8.727 1 97.5 239 MET A CA 1
ATOM 1839 C C . MET A 1 239 ? 0.904 -44.406 -9.312 1 97.5 239 MET A C 1
ATOM 1841 O O . MET A 1 239 ? 1.429 -43.312 -9.617 1 97.5 239 MET A O 1
ATOM 1845 N N . SER A 1 240 ? 1.565 -45.531 -9.484 1 97.31 240 SER A N 1
ATOM 1846 C CA . SER A 1 240 ? 2.951 -45.625 -9.922 1 97.31 240 SER A CA 1
ATOM 1847 C C . SER A 1 240 ? 3.145 -45.031 -11.305 1 97.31 240 SER A C 1
ATOM 1849 O O . SER A 1 240 ? 4.242 -44.594 -11.648 1 97.31 240 SER A O 1
ATOM 1851 N N . ASP A 1 241 ? 2.074 -44.938 -12.117 1 97.25 241 ASP A N 1
ATOM 1852 C CA . ASP A 1 241 ? 2.148 -44.406 -13.461 1 97.25 241 ASP A CA 1
ATOM 1853 C C . ASP A 1 241 ? 2.068 -42.875 -13.438 1 97.25 241 ASP A C 1
ATOM 1855 O O . ASP A 1 241 ? 2.254 -42.219 -14.469 1 97.25 241 ASP A O 1
ATOM 1859 N N . HIS A 1 242 ? 1.829 -42.344 -12.211 1 97.56 242 HIS A N 1
ATOM 1860 C CA . HIS A 1 242 ? 1.552 -40.906 -12.148 1 97.56 242 HIS A CA 1
ATOM 1861 C C . HIS A 1 242 ? 2.42 -40.25 -11.094 1 97.56 242 HIS A C 1
ATOM 1863 O O . HIS A 1 242 ? 2.09 -39.156 -10.625 1 97.56 242 HIS A O 1
ATOM 1869 N N . THR A 1 243 ? 3.523 -40.812 -10.766 1 97.25 243 THR A N 1
ATOM 1870 C CA . THR A 1 243 ? 4.379 -40.281 -9.703 1 97.25 243 THR A CA 1
ATOM 1871 C C . THR A 1 243 ? 4.883 -38.906 -10.047 1 97.25 243 THR A C 1
ATOM 1873 O O . THR A 1 243 ? 4.867 -38 -9.203 1 97.25 243 THR A O 1
ATOM 1876 N N . ALA A 1 244 ? 5.309 -38.719 -11.273 1 96.5 244 ALA A N 1
ATOM 1877 C CA . ALA A 1 244 ? 5.809 -37.406 -11.695 1 96.5 244 ALA A CA 1
ATOM 1878 C C . ALA A 1 244 ? 4.723 -36.344 -11.586 1 96.5 244 ALA A C 1
ATOM 1880 O O . ALA A 1 244 ? 4.977 -35.219 -11.117 1 96.5 244 ALA A O 1
ATOM 1881 N N . ASP A 1 245 ? 3.531 -36.656 -12 1 97.19 245 ASP A N 1
ATOM 1882 C CA . ASP A 1 245 ? 2.408 -35.719 -11.93 1 97.19 245 ASP A CA 1
ATOM 1883 C C . ASP A 1 245 ? 2.064 -35.406 -10.477 1 97.19 245 ASP A C 1
ATOM 1885 O O . ASP A 1 245 ? 1.775 -34.25 -10.148 1 97.19 245 ASP A O 1
ATOM 1889 N N . LEU A 1 246 ? 2.047 -36.438 -9.68 1 98.19 246 LEU A N 1
ATOM 1890 C CA . LEU A 1 246 ? 1.748 -36.25 -8.266 1 98.19 246 LEU A CA 1
ATOM 1891 C C . LEU A 1 246 ? 2.771 -35.312 -7.613 1 98.19 246 LEU A C 1
ATOM 1893 O O . LEU A 1 246 ? 2.404 -34.406 -6.875 1 98.19 246 LEU A O 1
ATOM 1897 N N . LYS A 1 247 ? 4.023 -35.562 -7.895 1 98.06 247 LYS A N 1
ATOM 1898 C CA . LYS A 1 247 ? 5.066 -34.688 -7.352 1 98.06 247 LYS A CA 1
ATOM 1899 C C . LYS A 1 247 ? 4.879 -33.25 -7.805 1 98.06 247 LYS A C 1
ATOM 1901 O O . LYS A 1 247 ? 4.98 -32.312 -7.004 1 98.06 247 LYS A O 1
ATOM 1906 N N . LYS A 1 248 ? 4.605 -33.094 -9.023 1 97.12 248 LYS A N 1
ATOM 1907 C CA . LYS A 1 248 ? 4.375 -31.766 -9.57 1 97.12 248 LYS A CA 1
ATOM 1908 C C . LYS A 1 248 ? 3.229 -31.062 -8.844 1 97.12 248 LYS A C 1
ATOM 1910 O O . LYS A 1 248 ? 3.334 -29.891 -8.492 1 97.12 248 LYS A O 1
ATOM 1915 N N . GLN A 1 249 ? 2.123 -31.703 -8.633 1 97.44 249 GLN A N 1
ATOM 1916 C CA . GLN A 1 249 ? 0.979 -31.125 -7.938 1 97.44 249 GLN A CA 1
ATOM 1917 C C . GLN A 1 249 ? 1.339 -30.75 -6.504 1 97.44 249 GLN A C 1
ATOM 1919 O O . GLN A 1 249 ? 0.907 -29.703 -6.004 1 97.44 249 GLN A O 1
ATOM 1924 N N . ILE A 1 250 ? 2.152 -31.625 -5.867 1 98.06 250 ILE A N 1
ATOM 1925 C CA . ILE A 1 250 ? 2.57 -31.359 -4.496 1 98.06 250 ILE A CA 1
ATOM 1926 C C . ILE A 1 250 ? 3.445 -30.109 -4.461 1 98.06 250 ILE A C 1
ATOM 1928 O O . ILE A 1 250 ? 3.234 -29.219 -3.633 1 98.06 250 ILE A O 1
ATOM 1932 N N . TRP A 1 251 ? 4.387 -29.984 -5.371 1 98 251 TRP A N 1
ATOM 1933 C CA . TRP A 1 251 ? 5.246 -28.797 -5.434 1 98 251 TRP A CA 1
ATOM 1934 C C . TRP A 1 251 ? 4.43 -27.547 -5.734 1 98 251 TRP A C 1
ATOM 1936 O O . TRP A 1 251 ? 4.691 -26.484 -5.172 1 98 251 TRP A O 1
ATOM 1946 N N . ASP A 1 252 ? 3.463 -27.672 -6.613 1 96.31 252 ASP A N 1
ATOM 1947 C CA . ASP A 1 252 ? 2.602 -26.531 -6.918 1 96.31 252 ASP A CA 1
ATOM 1948 C C . ASP A 1 252 ? 1.82 -26.078 -5.684 1 96.31 252 ASP A C 1
ATOM 1950 O O . ASP A 1 252 ? 1.672 -24.891 -5.438 1 96.31 252 ASP A O 1
ATOM 1954 N N . ASN A 1 253 ? 1.305 -27.016 -4.957 1 96.19 253 ASN A N 1
ATOM 1955 C CA . ASN A 1 253 ? 0.64 -26.688 -3.699 1 96.19 253 ASN A CA 1
ATOM 1956 C C . ASN A 1 253 ? 1.595 -26.016 -2.717 1 96.19 253 ASN A C 1
ATOM 1958 O O . ASN A 1 253 ? 1.219 -25.062 -2.029 1 96.19 253 ASN A O 1
ATOM 1962 N N . ASP A 1 254 ? 2.811 -26.547 -2.662 1 97.56 254 ASP A N 1
ATOM 1963 C CA . ASP A 1 254 ? 3.834 -26 -1.785 1 97.56 254 ASP A CA 1
ATOM 1964 C C . ASP A 1 254 ? 4.133 -24.547 -2.145 1 97.56 254 ASP A C 1
ATOM 1966 O O . ASP A 1 254 ? 4.367 -23.719 -1.261 1 97.56 254 ASP A O 1
ATOM 1970 N N . MET A 1 255 ? 4.082 -24.188 -3.367 1 97.62 255 MET A N 1
ATOM 1971 C CA . MET A 1 255 ? 4.332 -22.828 -3.844 1 97.62 255 MET A CA 1
ATOM 1972 C C . MET A 1 255 ? 3.244 -21.875 -3.367 1 97.62 255 MET A C 1
ATOM 1974 O O . MET A 1 255 ? 3.432 -20.656 -3.383 1 97.62 255 MET A O 1
ATOM 1978 N N . SER A 1 256 ? 2.158 -22.406 -2.965 1 96.19 256 SER A N 1
ATOM 1979 C CA . SER A 1 256 ? 1.051 -21.578 -2.482 1 96.19 256 SER A CA 1
ATOM 1980 C C . SER A 1 256 ? 0.953 -21.625 -0.962 1 96.19 256 SER A C 1
ATOM 1982 O O . SER A 1 256 ? 0.067 -21 -0.374 1 96.19 256 SER A O 1
ATOM 1984 N N . ASP A 1 257 ? 1.814 -22.344 -0.344 1 96.69 257 ASP A N 1
ATOM 1985 C CA . ASP A 1 257 ? 1.84 -22.484 1.108 1 96.69 257 ASP A CA 1
ATOM 1986 C C . ASP A 1 257 ? 2.898 -21.578 1.732 1 96.69 257 ASP A C 1
ATOM 1988 O O . ASP A 1 257 ? 4.098 -21.844 1.614 1 96.69 257 ASP A O 1
ATOM 1992 N N . SER A 1 258 ? 2.432 -20.625 2.467 1 96.12 258 SER A N 1
ATOM 1993 C CA . SER A 1 258 ? 3.338 -19.609 3.004 1 96.12 258 SER A CA 1
ATOM 1994 C C . SER A 1 258 ? 4.328 -20.234 3.988 1 96.12 258 SER A C 1
ATOM 1996 O O . SER A 1 258 ? 5.492 -19.828 4.039 1 96.12 258 SER A O 1
ATOM 1998 N N . THR A 1 259 ? 3.924 -21.156 4.797 1 95.81 259 THR A N 1
ATOM 1999 C CA . THR A 1 259 ? 4.797 -21.812 5.77 1 95.81 259 THR A CA 1
ATOM 2000 C C . THR A 1 259 ? 5.906 -22.594 5.07 1 95.81 259 THR A C 1
ATOM 2002 O O . THR A 1 259 ? 7.078 -22.469 5.43 1 95.81 259 THR A O 1
ATOM 2005 N N . VAL A 1 260 ? 5.523 -23.375 4.051 1 96.69 260 VAL A N 1
ATOM 2006 C CA . VAL A 1 260 ? 6.508 -24.141 3.295 1 96.69 260 VAL A CA 1
ATOM 2007 C C . VAL A 1 260 ? 7.496 -23.188 2.619 1 96.69 260 VAL A C 1
ATOM 2009 O O . VAL A 1 260 ? 8.711 -23.391 2.689 1 96.69 260 VAL A O 1
ATOM 2012 N N . LEU A 1 261 ? 6.984 -22.141 2.053 1 97.62 261 LEU A N 1
ATOM 2013 C CA . LEU A 1 261 ? 7.844 -21.219 1.336 1 97.62 261 LEU A CA 1
ATOM 2014 C C . LEU A 1 261 ? 8.789 -20.5 2.297 1 97.62 261 LEU A C 1
ATOM 2016 O O . LEU A 1 261 ? 9.961 -20.281 1.978 1 97.62 261 LEU A O 1
ATOM 2020 N N . GLN A 1 262 ? 8.258 -20.109 3.416 1 96.19 262 GLN A N 1
ATOM 2021 C CA . GLN A 1 262 ? 9.109 -19.453 4.406 1 96.19 262 GLN A CA 1
ATOM 2022 C C . GLN A 1 262 ? 10.266 -20.375 4.82 1 96.19 262 GLN A C 1
ATOM 2024 O O . GLN A 1 262 ? 11.406 -19.922 4.949 1 96.19 262 GLN A O 1
ATOM 2029 N N . ASN A 1 263 ? 9.969 -21.609 5.051 1 96.75 263 ASN A N 1
ATOM 2030 C CA . ASN A 1 263 ? 10.992 -22.578 5.426 1 96.75 263 ASN A CA 1
ATOM 2031 C C . ASN A 1 263 ? 12.023 -22.766 4.316 1 96.75 263 ASN A C 1
ATOM 2033 O O . ASN A 1 263 ? 13.227 -22.812 4.578 1 96.75 263 ASN A O 1
ATOM 2037 N N . VAL A 1 264 ? 11.539 -22.859 3.123 1 98.12 264 VAL A N 1
ATOM 2038 C CA . VAL A 1 264 ? 12.43 -23.031 1.979 1 98.12 264 VAL A CA 1
ATOM 2039 C C . VAL A 1 264 ? 13.32 -21.797 1.836 1 98.12 264 VAL A C 1
ATOM 2041 O O . VAL A 1 264 ? 14.539 -21.922 1.666 1 98.12 264 VAL A O 1
ATOM 2044 N N . VAL A 1 265 ? 12.766 -20.609 1.935 1 98.19 265 VAL A N 1
ATOM 2045 C CA . VAL A 1 265 ? 13.516 -19.359 1.831 1 98.19 265 VAL A CA 1
ATOM 2046 C C . VAL A 1 265 ? 14.555 -19.297 2.943 1 98.19 265 VAL A C 1
ATOM 2048 O O . VAL A 1 265 ? 15.703 -18.891 2.705 1 98.19 265 VAL A O 1
ATOM 2051 N N . SER A 1 266 ? 14.148 -19.656 4.113 1 97.69 266 SER A N 1
ATOM 2052 C CA . SER A 1 266 ? 15.086 -19.688 5.234 1 97.69 266 SER A CA 1
ATOM 2053 C C . SER A 1 266 ? 16.281 -20.578 4.926 1 97.69 266 SER A C 1
ATOM 2055 O O . SER A 1 266 ? 17.438 -20.172 5.129 1 97.69 266 SER A O 1
ATOM 2057 N N . LYS A 1 267 ? 16.062 -21.75 4.438 1 97.62 267 LYS A N 1
ATOM 2058 C CA . LYS A 1 267 ? 17.141 -22.672 4.109 1 97.62 267 LYS A CA 1
ATOM 2059 C C . LYS A 1 267 ? 18.047 -22.125 3.02 1 97.62 267 LYS A C 1
ATOM 2061 O O . LYS A 1 267 ? 19.266 -22.234 3.102 1 97.62 267 LYS A O 1
ATOM 2066 N N . VAL A 1 268 ? 17.422 -21.516 2.029 1 98.19 268 VAL A N 1
ATOM 2067 C CA . VAL A 1 268 ? 18.188 -20.922 0.93 1 98.19 268 VAL A CA 1
ATOM 2068 C C . VAL A 1 268 ? 19.078 -19.812 1.457 1 98.19 268 VAL A C 1
ATOM 2070 O O . VAL A 1 268 ? 20.281 -19.766 1.147 1 98.19 268 VAL A O 1
ATOM 2073 N N . LEU A 1 269 ? 18.531 -18.938 2.256 1 98.06 269 LEU A N 1
ATOM 2074 C CA . LEU A 1 269 ? 19.266 -17.797 2.766 1 98.06 269 LEU A CA 1
ATOM 2075 C C . LEU A 1 269 ? 20.391 -18.25 3.707 1 98.06 269 LEU A C 1
ATOM 2077 O O . LEU A 1 269 ? 21.484 -17.688 3.697 1 98.06 269 LEU A O 1
ATOM 2081 N N . LYS A 1 270 ? 20.172 -19.234 4.512 1 96.56 270 LYS A N 1
ATOM 2082 C CA . LYS A 1 270 ? 21.203 -19.781 5.406 1 96.56 270 LYS A CA 1
ATOM 2083 C C . LYS A 1 270 ? 22.375 -20.344 4.621 1 96.56 270 LYS A C 1
ATOM 2085 O O . LYS A 1 270 ? 23.531 -20.234 5.047 1 96.56 270 LYS A O 1
ATOM 2090 N N . GLY A 1 271 ? 22.062 -20.891 3.531 1 97.06 271 GLY A N 1
ATOM 2091 C CA . GLY A 1 271 ? 23.109 -21.438 2.689 1 97.06 271 GLY A CA 1
ATOM 2092 C C . GLY A 1 271 ? 23.766 -20.406 1.793 1 97.06 271 GLY A C 1
ATOM 2093 O O . GLY A 1 271 ? 24.766 -20.703 1.131 1 97.06 271 GLY A O 1
ATOM 2094 N N . GLY A 1 272 ? 23.312 -19.203 1.83 1 97.88 272 GLY A N 1
ATOM 2095 C CA . GLY A 1 272 ? 23.688 -18.203 0.838 1 97.88 272 GLY A CA 1
ATOM 2096 C C . GLY A 1 272 ? 24.844 -17.328 1.276 1 97.88 272 GLY A C 1
ATOM 2097 O O . GLY A 1 272 ? 25.281 -16.438 0.54 1 97.88 272 GLY A O 1
ATOM 2098 N N . ASN A 1 273 ? 25.453 -17.578 2.473 1 97.31 273 ASN A N 1
ATOM 2099 C CA . ASN A 1 273 ? 26.562 -16.781 2.994 1 97.31 273 ASN A CA 1
ATOM 2100 C C . ASN A 1 273 ? 26.266 -15.281 2.906 1 97.31 273 ASN A C 1
ATOM 2102 O O . ASN A 1 273 ? 27.062 -14.516 2.369 1 97.31 273 ASN A O 1
ATOM 2106 N N . VAL A 1 274 ? 25.094 -14.867 3.443 1 97.94 274 VAL A N 1
ATOM 2107 C CA . VAL A 1 274 ? 24.625 -13.492 3.307 1 97.94 274 VAL A CA 1
ATOM 2108 C C . VAL A 1 274 ? 25.297 -12.617 4.355 1 97.94 274 VAL A C 1
ATOM 2110 O O . VAL A 1 274 ? 25.391 -12.992 5.527 1 97.94 274 VAL A O 1
ATOM 2113 N N . SER A 1 275 ? 25.859 -11.453 3.949 1 97.75 275 SER A N 1
ATOM 2114 C CA . SER A 1 275 ? 26.422 -10.422 4.82 1 97.75 275 SER A CA 1
ATOM 2115 C C . SER A 1 275 ? 25.844 -9.047 4.488 1 97.75 275 SER A C 1
ATOM 2117 O O . SER A 1 275 ? 26.062 -8.531 3.387 1 97.75 275 SER A O 1
ATOM 2119 N N . ILE A 1 276 ? 25.141 -8.477 5.461 1 97.75 276 ILE A N 1
ATOM 2120 C CA . ILE A 1 276 ? 24.562 -7.145 5.281 1 97.75 276 ILE A CA 1
ATOM 2121 C C . ILE A 1 276 ? 25.609 -6.09 5.648 1 97.75 276 ILE A C 1
ATOM 2123 O O . ILE A 1 276 ? 26.125 -6.074 6.773 1 97.75 276 ILE A O 1
ATOM 2127 N N . LYS A 1 277 ? 25.875 -5.188 4.738 1 96.69 277 LYS A N 1
ATOM 2128 C CA . LYS A 1 277 ? 26.953 -4.223 4.93 1 96.69 277 LYS A CA 1
ATOM 2129 C C . LYS A 1 277 ? 26.422 -2.91 5.504 1 96.69 277 LYS A C 1
ATOM 2131 O O . LYS A 1 277 ? 27.188 -2.115 6.059 1 96.69 277 LYS A O 1
ATOM 2136 N N . ASP A 1 278 ? 25.125 -2.67 5.301 1 93.94 278 ASP A N 1
ATOM 2137 C CA . ASP A 1 278 ? 24.484 -1.499 5.887 1 93.94 278 ASP A CA 1
ATOM 2138 C C . ASP A 1 278 ? 24.078 -1.76 7.34 1 93.94 278 ASP A C 1
ATOM 2140 O O . ASP A 1 278 ? 23.172 -2.545 7.605 1 93.94 278 ASP A O 1
ATOM 2144 N N . ASN A 1 279 ? 24.688 -1.016 8.281 1 92.12 279 ASN A N 1
ATOM 2145 C CA . ASN A 1 279 ? 24.5 -1.26 9.711 1 92.12 279 ASN A CA 1
ATOM 2146 C C . ASN A 1 279 ? 23.062 -0.984 10.133 1 92.12 279 ASN A C 1
ATOM 2148 O O . ASN A 1 279 ? 22.578 -1.556 11.117 1 92.12 279 ASN A O 1
ATOM 2152 N N . ASP A 1 280 ? 22.375 -0.173 9.43 1 89.75 280 ASP A N 1
ATOM 2153 C CA . ASP A 1 280 ? 20.984 0.141 9.766 1 89.75 280 ASP A CA 1
ATOM 2154 C C . ASP A 1 280 ? 20.062 -1.02 9.422 1 89.75 280 ASP A C 1
ATOM 2156 O O . ASP A 1 280 ? 18.906 -1.063 9.875 1 89.75 280 ASP A O 1
ATOM 2160 N N . LEU A 1 281 ? 20.609 -1.988 8.586 1 94.25 281 LEU A N 1
ATOM 2161 C CA . LEU A 1 281 ? 19.734 -3.029 8.055 1 94.25 281 LEU A CA 1
ATOM 2162 C C . LEU A 1 281 ? 20.219 -4.41 8.484 1 94.25 281 LEU A C 1
ATOM 2164 O O . LEU A 1 281 ? 19.891 -5.414 7.848 1 94.25 281 LEU A O 1
ATOM 2168 N N . LYS A 1 282 ? 20.922 -4.543 9.523 1 93.75 282 LYS A N 1
ATOM 2169 C CA . LYS A 1 282 ? 21.547 -5.785 9.961 1 93.75 282 LYS A CA 1
ATOM 2170 C C . LYS A 1 282 ? 20.5 -6.859 10.25 1 93.75 282 LYS A C 1
ATOM 2172 O O . LYS A 1 282 ? 20.766 -8.055 10.102 1 93.75 282 LYS A O 1
ATOM 2177 N N . ASP A 1 283 ? 19.281 -6.426 10.586 1 92.38 283 ASP A N 1
ATOM 2178 C CA . ASP A 1 283 ? 18.25 -7.375 10.992 1 92.38 283 ASP A CA 1
ATOM 2179 C C . ASP A 1 283 ? 17.234 -7.586 9.867 1 92.38 283 ASP A C 1
ATOM 2181 O O . ASP A 1 283 ? 16.141 -8.094 10.109 1 92.38 283 ASP A O 1
ATOM 2185 N N . ILE A 1 284 ? 17.609 -7.273 8.688 1 94.75 284 ILE A N 1
ATOM 2186 C CA . ILE A 1 284 ? 16.641 -7.207 7.602 1 94.75 284 ILE A CA 1
ATOM 2187 C C . ILE A 1 284 ? 16.125 -8.609 7.273 1 94.75 284 ILE A C 1
ATOM 2189 O O . ILE A 1 284 ? 15.031 -8.773 6.734 1 94.75 284 ILE A O 1
ATOM 2193 N N . LEU A 1 285 ? 16.891 -9.656 7.625 1 97 285 LEU A N 1
ATOM 2194 C CA . LEU A 1 285 ? 16.516 -11.023 7.285 1 97 285 LEU A CA 1
ATOM 2195 C C . LEU A 1 285 ? 16.094 -11.797 8.531 1 97 285 LEU A C 1
ATOM 2197 O O . LEU A 1 285 ? 15.914 -13.016 8.477 1 97 285 LEU A O 1
ATOM 2201 N N . SER A 1 286 ? 15.891 -11.102 9.633 1 93.62 286 SER A N 1
ATOM 2202 C CA . SER A 1 286 ? 15.633 -11.766 10.914 1 93.62 286 SER A CA 1
ATOM 2203 C C . SER A 1 286 ? 14.352 -12.586 10.859 1 93.62 286 SER A C 1
ATOM 2205 O O . SER A 1 286 ? 14.266 -13.648 11.484 1 93.62 286 SER A O 1
ATOM 2207 N N . SER A 1 287 ? 13.406 -12.133 10.102 1 91 287 SER A N 1
ATOM 2208 C CA . SER A 1 287 ? 12.141 -12.852 10.023 1 91 287 SER A CA 1
ATOM 2209 C C . SER A 1 287 ? 12.312 -14.203 9.344 1 91 287 SER A C 1
ATOM 2211 O O . SER A 1 287 ? 11.5 -15.109 9.547 1 91 287 SER A O 1
ATOM 2213 N N . TYR A 1 288 ? 13.32 -14.352 8.594 1 93.19 288 TYR A N 1
ATOM 2214 C CA . TYR A 1 288 ? 13.578 -15.602 7.898 1 93.19 288 TYR A CA 1
ATOM 2215 C C . TYR A 1 288 ? 14.609 -16.438 8.648 1 93.19 288 TYR A C 1
ATOM 2217 O O . TYR A 1 288 ? 14.625 -17.672 8.539 1 93.19 288 TYR A O 1
ATOM 2225 N N . LEU A 1 289 ? 15.477 -15.812 9.406 1 89.25 289 LEU A N 1
ATOM 2226 C CA . LEU A 1 289 ? 16.625 -16.516 9.977 1 89.25 289 LEU A CA 1
ATOM 2227 C C . LEU A 1 289 ? 16.406 -16.812 11.453 1 89.25 289 LEU A C 1
ATOM 2229 O O . LEU A 1 289 ? 17.188 -17.547 12.07 1 89.25 289 LEU A O 1
ATOM 2233 N N . SER A 1 290 ? 15.391 -16.109 12.125 1 73.88 290 SER A N 1
ATOM 2234 C CA . SER A 1 290 ? 15.156 -16.391 13.539 1 73.88 290 SER A CA 1
ATOM 2235 C C . SER A 1 290 ? 14.742 -17.828 13.758 1 73.88 290 SER A C 1
ATOM 2237 O O . SER A 1 290 ? 14.016 -18.406 12.938 1 73.88 290 SER A O 1
ATOM 2239 N N . THR A 1 291 ? 15.555 -18.734 14.336 1 55.53 291 THR A N 1
ATOM 2240 C CA . THR A 1 291 ? 15.328 -20.125 14.742 1 55.53 291 THR A CA 1
ATOM 2241 C C . THR A 1 291 ? 13.961 -20.281 15.406 1 55.53 291 THR A C 1
ATOM 2243 O O . THR A 1 291 ? 13.672 -19.609 16.406 1 55.53 291 THR A O 1
ATOM 2246 N N . SER A 1 292 ? 12.875 -20.516 14.695 1 44.91 292 SER A N 1
ATOM 2247 C CA . SER A 1 292 ? 11.742 -21.094 15.422 1 44.91 292 SER A CA 1
ATOM 2248 C C . SER A 1 292 ? 12.219 -22.109 16.453 1 44.91 292 SER A C 1
ATOM 2250 O O . SER A 1 292 ? 12.898 -23.078 16.109 1 44.91 292 SER A O 1
ATOM 2252 N N . SER A 1 293 ? 12.555 -21.875 17.609 1 36.56 293 SER A N 1
ATOM 2253 C CA . SER A 1 293 ? 12.539 -22.938 18.594 1 36.56 293 SER A CA 1
ATOM 2254 C C . SER A 1 293 ? 11.297 -23.812 18.453 1 36.56 293 SER A C 1
ATOM 2256 O O . SER A 1 293 ? 10.18 -23.344 18.688 1 36.56 293 SER A O 1
ATOM 2258 N N . SER A 1 294 ? 11.102 -24.562 17.453 1 36.12 294 SER A N 1
ATOM 2259 C CA . SER A 1 294 ? 10.258 -25.734 17.641 1 36.12 294 SER A CA 1
ATOM 2260 C C . SER A 1 294 ? 10.461 -26.359 19.016 1 36.12 294 SER A C 1
ATOM 2262 O O . SER A 1 294 ? 11.523 -26.906 19.312 1 36.12 294 SER A O 1
ATOM 2264 N N . SER A 1 295 ? 10.133 -25.766 20.125 1 31.5 295 SER A N 1
ATOM 2265 C CA . SER A 1 295 ? 9.852 -26.594 21.297 1 31.5 295 SER A CA 1
ATOM 2266 C C . SER A 1 295 ? 8.977 -27.781 20.922 1 31.5 295 SER A C 1
ATOM 2268 O O . SER A 1 295 ? 7.902 -27.625 20.344 1 31.5 295 SER A O 1
ATOM 2270 N N . SER A 1 296 ? 9.602 -28.922 20.562 1 28.67 296 SER A N 1
ATOM 2271 C CA . SER A 1 296 ? 9.039 -30.234 20.812 1 28.67 296 SER A CA 1
ATOM 2272 C C . SER A 1 296 ? 8.273 -30.266 22.141 1 28.67 296 SER A C 1
ATOM 2274 O O . SER A 1 296 ? 8.875 -30.234 23.203 1 28.67 296 SER A O 1
ATOM 2276 N N . SER A 1 297 ? 7.309 -29.609 22.406 1 25.12 297 SER A N 1
ATOM 2277 C CA . SER A 1 297 ? 6.426 -30.219 23.391 1 25.12 297 SER A CA 1
ATOM 2278 C C . SER A 1 297 ? 6.148 -31.688 23.047 1 25.12 297 SER A C 1
ATOM 2280 O O . SER A 1 297 ? 5.586 -31.969 21.984 1 25.12 297 SER A O 1
ATOM 2282 N N . ASN A 1 298 ? 7.078 -32.562 23.469 1 22.61 298 ASN A N 1
ATOM 2283 C CA . ASN A 1 298 ? 6.578 -33.844 23.938 1 22.61 298 ASN A CA 1
ATOM 2284 C C . ASN A 1 298 ? 5.336 -33.688 24.812 1 22.61 298 ASN A C 1
ATOM 2286 O O . ASN A 1 298 ? 5.289 -32.812 25.672 1 22.61 298 ASN A O 1
ATOM 2290 N N . MET B 1 1 ? 84.062 -14.211 -11.047 1 23 1 MET B N 1
ATOM 2291 C CA . MET B 1 1 ? 84.312 -12.766 -11.031 1 23 1 MET B CA 1
ATOM 2292 C C . MET B 1 1 ? 83 -12.016 -10.844 1 23 1 MET B C 1
ATOM 2294 O O . MET B 1 1 ? 82.938 -10.789 -10.93 1 23 1 MET B O 1
ATOM 2298 N N . LYS B 1 2 ? 82 -12.594 -10.023 1 26.33 2 LYS B N 1
ATOM 2299 C CA . LYS B 1 2 ? 80.625 -12.898 -10.164 1 26.33 2 LYS B CA 1
ATOM 2300 C C . LYS B 1 2 ? 79.75 -11.656 -9.93 1 26.33 2 LYS B C 1
ATOM 2302 O O . LYS B 1 2 ? 79.75 -11.094 -8.836 1 26.33 2 LYS B O 1
ATOM 2307 N N . LYS B 1 3 ? 79.812 -10.656 -10.953 1 27.84 3 LYS B N 1
ATOM 2308 C CA . LYS B 1 3 ? 79 -9.445 -10.969 1 27.84 3 LYS B CA 1
ATOM 2309 C C . LYS B 1 3 ? 77.562 -9.75 -10.516 1 27.84 3 LYS B C 1
ATOM 2311 O O . LYS B 1 3 ? 76.938 -10.656 -11.039 1 27.84 3 LYS B O 1
ATOM 2316 N N . TRP B 1 4 ? 77.25 -9.609 -9.234 1 26.59 4 TRP B N 1
ATOM 2317 C CA . TRP B 1 4 ? 76.062 -9.812 -8.445 1 26.59 4 TRP B CA 1
ATOM 2318 C C . TRP B 1 4 ? 74.875 -9.016 -9.016 1 26.59 4 TRP B C 1
ATOM 2320 O O . TRP B 1 4 ? 74.938 -7.785 -9.07 1 26.59 4 TRP B O 1
ATOM 2330 N N . LEU B 1 5 ? 74.438 -9.336 -10.219 1 27.06 5 LEU B N 1
ATOM 2331 C CA . LEU B 1 5 ? 73.25 -8.766 -10.852 1 27.06 5 LEU B CA 1
ATOM 2332 C C . LEU B 1 5 ? 72.125 -8.633 -9.852 1 27.06 5 LEU B C 1
ATOM 2334 O O . LEU B 1 5 ? 71.688 -9.625 -9.242 1 27.06 5 LEU B O 1
ATOM 2338 N N . ILE B 1 6 ? 72.062 -7.582 -9.023 1 28.42 6 ILE B N 1
ATOM 2339 C CA . ILE B 1 6 ? 71.062 -7.117 -8.086 1 28.42 6 ILE B CA 1
ATOM 2340 C C . ILE B 1 6 ? 69.688 -7.09 -8.781 1 28.42 6 ILE B C 1
ATOM 2342 O O . ILE B 1 6 ? 69.5 -6.348 -9.742 1 28.42 6 ILE B O 1
ATOM 2346 N N . ALA B 1 7 ? 69.062 -8.219 -8.984 1 28.19 7 ALA B N 1
ATOM 2347 C CA . ALA B 1 7 ? 67.688 -8.391 -9.492 1 28.19 7 ALA B CA 1
ATOM 2348 C C . ALA B 1 7 ? 66.688 -7.449 -8.781 1 28.19 7 ALA B C 1
ATOM 2350 O O . ALA B 1 7 ? 66.5 -7.539 -7.57 1 28.19 7 ALA B O 1
ATOM 2351 N N . LEU B 1 8 ? 66.688 -6.16 -9.141 1 26.42 8 LEU B N 1
ATOM 2352 C CA . LEU B 1 8 ? 65.688 -5.176 -8.781 1 26.42 8 LEU B CA 1
ATOM 2353 C C . LEU B 1 8 ? 64.312 -5.754 -8.953 1 26.42 8 LEU B C 1
ATOM 2355 O O . LEU B 1 8 ? 63.844 -5.945 -10.086 1 26.42 8 LEU B O 1
ATOM 2359 N N . ALA B 1 9 ? 63.875 -6.793 -8.211 1 27.64 9 ALA B N 1
ATOM 2360 C CA . ALA B 1 9 ? 62.5 -7.277 -8.18 1 27.64 9 ALA B CA 1
ATOM 2361 C C . ALA B 1 9 ? 61.531 -6.129 -7.969 1 27.64 9 ALA B C 1
ATOM 2363 O O . ALA B 1 9 ? 61.5 -5.508 -6.906 1 27.64 9 ALA B O 1
ATOM 2364 N N . GLY B 1 10 ? 61.281 -5.312 -8.977 1 26.09 10 GLY B N 1
ATOM 2365 C CA . GLY B 1 10 ? 60.25 -4.293 -9 1 26.09 10 GLY B CA 1
ATOM 2366 C C . GLY B 1 10 ? 58.938 -4.777 -8.438 1 26.09 10 GLY B C 1
ATOM 2367 O O . GLY B 1 10 ? 58.375 -5.766 -8.922 1 26.09 10 GLY B O 1
ATOM 2368 N N . VAL B 1 11 ? 58.688 -4.602 -7.148 1 28.48 11 VAL B N 1
ATOM 2369 C CA . VAL B 1 11 ? 57.406 -4.793 -6.484 1 28.48 11 VAL B CA 1
ATOM 2370 C C . VAL B 1 11 ? 56.281 -4.094 -7.277 1 28.48 11 VAL B C 1
ATOM 2372 O O . VAL B 1 11 ? 56.281 -2.869 -7.414 1 28.48 11 VAL B O 1
ATOM 2375 N N . LEU B 1 12 ? 55.812 -4.695 -8.359 1 26.81 12 LEU B N 1
ATOM 2376 C CA . LEU B 1 12 ? 54.562 -4.242 -9 1 26.81 12 LEU B CA 1
ATOM 2377 C C . LEU B 1 12 ? 53.5 -3.992 -7.965 1 26.81 12 LEU B C 1
ATOM 2379 O O . LEU B 1 12 ? 52.969 -4.934 -7.352 1 26.81 12 LEU B O 1
ATOM 2383 N N . LEU B 1 13 ? 53.5 -2.834 -7.285 1 27.95 13 LEU B N 1
ATOM 2384 C CA . LEU B 1 13 ? 52.375 -2.297 -6.547 1 27.95 13 LEU B CA 1
ATOM 2385 C C . LEU B 1 13 ? 51.094 -2.439 -7.355 1 27.95 13 LEU B C 1
ATOM 2387 O O . LEU B 1 13 ? 50.906 -1.763 -8.367 1 27.95 13 LEU B O 1
ATOM 2391 N N . THR B 1 14 ? 50.562 -3.613 -7.555 1 28.16 14 THR B N 1
ATOM 2392 C CA . THR B 1 14 ? 49.188 -3.727 -8.023 1 28.16 14 THR B CA 1
ATOM 2393 C C . THR B 1 14 ? 48.281 -2.777 -7.254 1 28.16 14 THR B C 1
ATOM 2395 O O . THR B 1 14 ? 48.031 -2.963 -6.059 1 28.16 14 THR B O 1
ATOM 2398 N N . PHE B 1 15 ? 48.312 -1.479 -7.551 1 28 15 PHE B N 1
ATOM 2399 C CA . PHE B 1 15 ? 47.219 -0.573 -7.234 1 28 15 PHE B CA 1
ATOM 2400 C C . PHE B 1 15 ? 45.875 -1.243 -7.484 1 28 15 PHE B C 1
ATOM 2402 O O . PHE B 1 15 ? 45.531 -1.576 -8.625 1 28 15 PHE B O 1
ATOM 2409 N N . THR B 1 16 ? 45.438 -2.068 -6.633 1 31.33 16 THR B N 1
ATOM 2410 C CA . THR B 1 16 ? 44.031 -2.404 -6.68 1 31.33 16 THR B CA 1
ATOM 2411 C C . THR B 1 16 ? 43.188 -1.15 -6.883 1 31.33 16 THR B C 1
ATOM 2413 O O . THR B 1 16 ? 43.188 -0.25 -6.039 1 31.33 16 THR B O 1
ATOM 2416 N N . LEU B 1 17 ? 43.094 -0.578 -8.039 1 31.66 17 LEU B N 1
ATOM 2417 C CA . LEU B 1 17 ? 42.031 0.372 -8.383 1 31.66 17 LEU B CA 1
ATOM 2418 C C . LEU B 1 17 ? 40.75 0.061 -7.633 1 31.66 17 LEU B C 1
ATOM 2420 O O . LEU B 1 17 ? 40.094 -0.938 -7.918 1 31.66 17 LEU B O 1
ATOM 2424 N N . ALA B 1 18 ? 40.594 0.162 -6.297 1 36.09 18 ALA B N 1
ATOM 2425 C CA . ALA B 1 18 ? 39.281 0.396 -5.68 1 36.09 18 ALA B CA 1
ATOM 2426 C C . ALA B 1 18 ? 38.375 1.166 -6.621 1 36.09 18 ALA B C 1
ATOM 2428 O O . ALA B 1 18 ? 38.562 2.367 -6.832 1 36.09 18 ALA B O 1
ATOM 2429 N N . GLY B 1 19 ? 38.188 0.82 -7.859 1 38.66 19 GLY B N 1
ATOM 2430 C CA . GLY B 1 19 ? 37.281 1.437 -8.805 1 38.66 19 GLY B CA 1
ATOM 2431 C C . GLY B 1 19 ? 36.094 2.115 -8.133 1 38.66 19 GLY B C 1
ATOM 2432 O O . GLY B 1 19 ? 35.656 1.698 -7.051 1 38.66 19 GLY B O 1
ATOM 2433 N N . CYS B 1 20 ? 35.75 3.447 -8.305 1 49.06 20 CYS B N 1
ATOM 2434 C CA . CYS B 1 20 ? 34.688 4.395 -8.008 1 49.06 20 CYS B CA 1
ATOM 2435 C C . CYS B 1 20 ? 33.312 3.711 -8.039 1 49.06 20 CYS B C 1
ATOM 2437 O O . CYS B 1 20 ? 32.5 3.969 -8.938 1 49.06 20 CYS B O 1
ATOM 2439 N N . GLY B 1 21 ? 33.062 2.367 -7.91 1 60.12 21 GLY B N 1
ATOM 2440 C CA . GLY B 1 21 ? 31.859 1.583 -8.086 1 60.12 21 GLY B CA 1
ATOM 2441 C C . GLY B 1 21 ? 30.812 1.839 -7.004 1 60.12 21 GLY B C 1
ATOM 2442 O O . GLY B 1 21 ? 31.109 2.469 -5.988 1 60.12 21 GLY B O 1
ATOM 2443 N N . SER B 1 22 ? 29.422 1.665 -7.301 1 77.25 22 SER B N 1
ATOM 2444 C CA . SER B 1 22 ? 28.281 1.792 -6.387 1 77.25 22 SER B CA 1
ATOM 2445 C C . SER B 1 22 ? 28.516 0.996 -5.105 1 77.25 22 SER B C 1
ATOM 2447 O O . SER B 1 22 ? 29.109 -0.087 -5.141 1 77.25 22 SER B O 1
ATOM 2449 N N . LYS B 1 23 ? 28.453 1.72 -3.881 1 90.5 23 LYS B N 1
ATOM 2450 C CA . LYS B 1 23 ? 28.609 1.121 -2.559 1 90.5 23 LYS B CA 1
ATOM 2451 C C . LYS B 1 23 ? 27.828 -0.185 -2.451 1 90.5 23 LYS B C 1
ATOM 2453 O O . LYS B 1 23 ? 26.703 -0.278 -2.928 1 90.5 23 LYS B O 1
ATOM 2458 N N . THR B 1 24 ? 28.531 -1.217 -1.897 1 95.38 24 THR B N 1
ATOM 2459 C CA . THR B 1 24 ? 27.891 -2.504 -1.675 1 95.38 24 THR B CA 1
ATOM 2460 C C . THR B 1 24 ? 26.969 -2.443 -0.458 1 95.38 24 THR B C 1
ATOM 2462 O O . THR B 1 24 ? 27.375 -1.962 0.604 1 95.38 24 THR B O 1
ATOM 2465 N N . VAL B 1 25 ? 25.719 -2.969 -0.631 1 96.81 25 VAL B N 1
ATOM 2466 C CA . VAL B 1 25 ? 24.734 -2.953 0.439 1 96.81 25 VAL B CA 1
ATOM 2467 C C . VAL B 1 25 ? 24.672 -4.324 1.11 1 96.81 25 VAL B C 1
ATOM 2469 O O . VAL B 1 25 ? 24.406 -4.422 2.309 1 96.81 25 VAL B O 1
ATOM 2472 N N . ALA B 1 26 ? 24.922 -5.352 0.309 1 97.38 26 ALA B N 1
ATOM 2473 C CA . ALA B 1 26 ? 24.938 -6.727 0.803 1 97.38 26 ALA B CA 1
ATOM 2474 C C . ALA B 1 26 ? 25.766 -7.625 -0.101 1 97.38 26 ALA B C 1
ATOM 2476 O O . ALA B 1 26 ? 25.984 -7.316 -1.277 1 97.38 26 ALA B O 1
ATOM 2477 N N . SER B 1 27 ? 26.297 -8.664 0.493 1 97.94 27 SER B N 1
ATOM 2478 C CA . SER B 1 27 ? 26.969 -9.719 -0.263 1 97.94 27 SER B CA 1
ATOM 2479 C C . SER B 1 27 ? 26.328 -11.078 -0.004 1 97.94 27 SER B C 1
ATOM 2481 O O . SER B 1 27 ? 25.734 -11.297 1.054 1 97.94 27 SER B O 1
ATOM 2483 N N . THR B 1 28 ? 26.359 -11.883 -1.02 1 98.12 28 THR B N 1
ATOM 2484 C CA . THR B 1 28 ? 25.859 -13.25 -0.954 1 98.12 28 THR B CA 1
ATOM 2485 C C . THR B 1 28 ? 26.781 -14.211 -1.69 1 98.12 28 THR B C 1
ATOM 2487 O O . THR B 1 28 ? 27.75 -13.773 -2.324 1 98.12 28 THR B O 1
ATOM 2490 N N . SER B 1 29 ? 26.484 -15.531 -1.587 1 97.88 29 SER B N 1
ATOM 2491 C CA . SER B 1 29 ? 27.203 -16.516 -2.373 1 97.88 29 SER B CA 1
ATOM 2492 C C . SER B 1 29 ? 27.016 -16.297 -3.869 1 97.88 29 SER B C 1
ATOM 2494 O O . SER B 1 29 ? 27.875 -16.672 -4.676 1 97.88 29 SER B O 1
ATOM 2496 N N . GLY B 1 30 ? 25.906 -15.586 -4.18 1 98 30 GLY B N 1
ATOM 2497 C CA . GLY B 1 30 ? 25.609 -15.32 -5.578 1 98 30 GLY B CA 1
ATOM 2498 C C . GLY B 1 30 ? 26.125 -13.969 -6.047 1 98 30 GLY B C 1
ATOM 2499 O O . GLY B 1 30 ? 25.875 -13.562 -7.184 1 98 30 GLY B O 1
ATOM 2500 N N . GLY B 1 31 ? 26.844 -13.289 -5.207 1 97.69 31 GLY B N 1
ATOM 2501 C CA . GLY B 1 31 ? 27.406 -12 -5.586 1 97.69 31 GLY B CA 1
ATOM 2502 C C . GLY B 1 31 ? 26.953 -10.867 -4.68 1 97.69 31 GLY B C 1
ATOM 2503 O O . GLY B 1 31 ? 26.312 -11.102 -3.656 1 97.69 31 GLY B O 1
ATOM 2504 N N . LYS B 1 32 ? 27.391 -9.648 -5.094 1 97.5 32 LYS B N 1
ATOM 2505 C CA . LYS B 1 32 ? 27.125 -8.461 -4.281 1 97.5 32 LYS B CA 1
ATOM 2506 C C . LYS B 1 32 ? 25.875 -7.727 -4.785 1 97.5 32 LYS B C 1
ATOM 2508 O O . LYS B 1 32 ? 25.484 -7.879 -5.945 1 97.5 32 LYS B O 1
ATOM 2513 N N . ILE B 1 33 ? 25.203 -7.016 -3.963 1 97.19 33 ILE B N 1
ATOM 2514 C CA . ILE B 1 33 ? 24.156 -6.051 -4.27 1 97.19 33 ILE B CA 1
ATOM 2515 C C . ILE B 1 33 ? 24.656 -4.637 -4 1 97.19 33 ILE B C 1
ATOM 2517 O O . ILE B 1 33 ? 25.031 -4.309 -2.869 1 97.19 33 ILE B O 1
ATOM 2521 N N . THR B 1 34 ? 24.703 -3.803 -5.031 1 96.44 34 THR B N 1
ATOM 2522 C CA . THR B 1 34 ? 25.172 -2.428 -4.914 1 96.44 34 THR B CA 1
ATOM 2523 C C . THR B 1 34 ? 24 -1.458 -4.809 1 96.44 34 THR B C 1
ATOM 2525 O O . THR B 1 34 ? 22.859 -1.824 -5.098 1 96.44 34 THR B O 1
ATOM 2528 N N . GLU B 1 35 ? 24.328 -0.221 -4.367 1 96.19 35 GLU B N 1
ATOM 2529 C CA . GLU B 1 35 ? 23.312 0.831 -4.355 1 96.19 35 GLU B CA 1
ATOM 2530 C C . GLU B 1 35 ? 22.75 1.068 -5.754 1 96.19 35 GLU B C 1
ATOM 2532 O O . GLU B 1 35 ? 21.562 1.374 -5.902 1 96.19 35 GLU B O 1
ATOM 2537 N N . SER B 1 36 ? 23.594 0.94 -6.777 1 95.5 36 SER B N 1
ATOM 2538 C CA . SER B 1 36 ? 23.141 1.12 -8.156 1 95.5 36 SER B CA 1
ATOM 2539 C C . SER B 1 36 ? 22.141 0.037 -8.555 1 95.5 36 SER B C 1
ATOM 2541 O O . SER B 1 36 ? 21.125 0.325 -9.195 1 95.5 36 SER B O 1
ATOM 2543 N N . GLN B 1 37 ? 22.406 -1.204 -8.172 1 94.62 37 GLN B N 1
ATOM 2544 C CA . GLN B 1 37 ? 21.484 -2.295 -8.445 1 94.62 37 GLN B CA 1
ATOM 2545 C C . GLN B 1 37 ? 20.172 -2.109 -7.676 1 94.62 37 GLN B C 1
ATOM 2547 O O . GLN B 1 37 ? 19.094 -2.361 -8.211 1 94.62 37 GLN B O 1
ATOM 2552 N N . TYR B 1 38 ? 20.359 -1.705 -6.461 1 96.31 38 TYR B N 1
ATOM 2553 C CA . TYR B 1 38 ? 19.188 -1.413 -5.656 1 96.31 38 TYR B CA 1
ATOM 2554 C C . TYR B 1 38 ? 18.328 -0.322 -6.301 1 96.31 38 TYR B C 1
ATOM 2556 O O . TYR B 1 38 ? 17.109 -0.46 -6.418 1 96.31 38 TYR B O 1
ATOM 2564 N N . TYR B 1 39 ? 18.938 0.766 -6.719 1 95.31 39 TYR B N 1
ATOM 2565 C CA . TYR B 1 39 ? 18.266 1.851 -7.414 1 95.31 39 TYR B CA 1
ATOM 2566 C C . TYR B 1 39 ? 17.5 1.326 -8.625 1 95.31 39 TYR B C 1
ATOM 2568 O O . TYR B 1 39 ? 16.312 1.642 -8.805 1 95.31 39 TYR B O 1
ATOM 2576 N N . SER B 1 40 ? 18.141 0.493 -9.414 1 92.75 40 SER B N 1
ATOM 2577 C CA . SER B 1 40 ? 17.531 -0.052 -10.617 1 92.75 40 SER B CA 1
ATOM 2578 C C . SER B 1 40 ? 16.297 -0.883 -10.289 1 92.75 40 SER B C 1
ATOM 2580 O O . SER B 1 40 ? 15.32 -0.881 -11.047 1 92.75 40 SER B O 1
ATOM 2582 N N . SER B 1 41 ? 16.344 -1.521 -9.148 1 92.38 41 SER B N 1
ATOM 2583 C CA . SER B 1 41 ? 15.219 -2.375 -8.758 1 92.38 41 SER B CA 1
ATOM 2584 C C . SER B 1 41 ? 14.062 -1.551 -8.195 1 92.38 41 SER B C 1
ATOM 2586 O O . SER B 1 41 ? 12.906 -1.968 -8.266 1 92.38 41 SER B O 1
ATOM 2588 N N . MET B 1 42 ? 14.359 -0.348 -7.723 1 93.44 42 MET B N 1
ATOM 2589 C CA . MET B 1 42 ? 13.359 0.443 -7 1 93.44 42 MET B CA 1
ATOM 2590 C C . MET B 1 42 ? 12.75 1.502 -7.91 1 93.44 42 MET B C 1
ATOM 2592 O O . MET B 1 42 ? 11.586 1.872 -7.742 1 93.44 42 MET B O 1
ATOM 2596 N N . LYS B 1 43 ? 13.484 2.02 -8.867 1 92.06 43 LYS B N 1
ATOM 2597 C CA . LYS B 1 43 ? 13.164 3.254 -9.578 1 92.06 43 LYS B CA 1
ATOM 2598 C C . LYS B 1 43 ? 11.852 3.117 -10.344 1 92.06 43 LYS B C 1
ATOM 2600 O O . LYS B 1 43 ? 11.148 4.105 -10.562 1 92.06 43 LYS B O 1
ATOM 2605 N N . GLY B 1 44 ? 11.508 1.885 -10.758 1 87.56 44 GLY B N 1
ATOM 2606 C CA . GLY B 1 44 ? 10.305 1.69 -11.547 1 87.56 44 GLY B CA 1
ATOM 2607 C C . GLY B 1 44 ? 9.07 1.439 -10.695 1 87.56 44 GLY B C 1
ATOM 2608 O O . GLY B 1 44 ? 7.945 1.485 -11.203 1 87.56 44 GLY B O 1
ATOM 2609 N N . THR B 1 45 ? 9.234 1.158 -9.406 1 88.75 45 THR B N 1
ATOM 2610 C CA . THR B 1 45 ? 8.109 0.871 -8.531 1 88.75 45 THR B CA 1
ATOM 2611 C C . THR B 1 45 ? 7.348 2.15 -8.188 1 88.75 45 THR B C 1
ATOM 2613 O O . THR B 1 45 ? 7.906 3.246 -8.25 1 88.75 45 THR B O 1
ATOM 2616 N N . SER B 1 46 ? 6.031 1.963 -7.801 1 88.12 46 SER B N 1
ATOM 2617 C CA . SER B 1 46 ? 5.223 3.111 -7.406 1 88.12 46 SER B CA 1
ATOM 2618 C C . SER B 1 46 ? 5.836 3.836 -6.215 1 88.12 46 SER B C 1
ATOM 2620 O O . SER B 1 46 ? 5.941 5.062 -6.211 1 88.12 46 SER B O 1
ATOM 2622 N N . SER B 1 47 ? 6.32 3.121 -5.215 1 90.94 47 SER B N 1
ATOM 2623 C CA . SER B 1 47 ? 6.941 3.705 -4.031 1 90.94 47 SER B CA 1
ATOM 2624 C C . SER B 1 47 ? 8.242 4.414 -4.383 1 90.94 47 SER B C 1
ATOM 2626 O O . SER B 1 47 ? 8.531 5.496 -3.873 1 90.94 47 SER B O 1
ATOM 2628 N N . GLY B 1 48 ? 9.023 3.783 -5.242 1 93.75 48 GLY B N 1
ATOM 2629 C CA . GLY B 1 48 ? 10.273 4.395 -5.664 1 93.75 48 GLY B CA 1
ATOM 2630 C C . GLY B 1 48 ? 10.078 5.719 -6.383 1 93.75 48 GLY B C 1
ATOM 2631 O O . GLY B 1 48 ? 10.805 6.68 -6.129 1 93.75 48 GLY B O 1
ATOM 2632 N N . LYS B 1 49 ? 9.133 5.766 -7.262 1 93.31 49 LYS B N 1
ATOM 2633 C CA . LYS B 1 49 ? 8.828 7 -7.98 1 93.31 49 LYS B CA 1
ATOM 2634 C C . LYS B 1 49 ? 8.359 8.094 -7.023 1 93.31 49 LYS B C 1
ATOM 2636 O O . LYS B 1 49 ? 8.789 9.242 -7.133 1 93.31 49 LYS B O 1
ATOM 2641 N N . GLN B 1 50 ? 7.523 7.719 -6.129 1 93.12 50 GLN B N 1
ATOM 2642 C CA . GLN B 1 50 ? 6.996 8.68 -5.164 1 93.12 50 GLN B CA 1
ATOM 2643 C C . GLN B 1 50 ? 8.117 9.273 -4.312 1 93.12 50 GLN B C 1
ATOM 2645 O O . GLN B 1 50 ? 8.141 10.484 -4.066 1 93.12 50 GLN B O 1
ATOM 2650 N N . VAL B 1 51 ? 9.016 8.43 -3.865 1 94.81 51 VAL B N 1
ATOM 2651 C CA . VAL B 1 51 ? 10.125 8.891 -3.035 1 94.81 51 VAL B CA 1
ATOM 2652 C C . VAL B 1 51 ? 11.008 9.836 -3.84 1 94.81 51 VAL B C 1
ATOM 2654 O O . VAL B 1 51 ? 11.445 10.875 -3.334 1 94.81 51 VAL B O 1
ATOM 2657 N N . LEU B 1 52 ? 11.305 9.492 -5.105 1 96.88 52 LEU B N 1
ATOM 2658 C CA . LEU B 1 52 ? 12.125 10.367 -5.934 1 96.88 52 LEU B CA 1
ATOM 2659 C C . LEU B 1 52 ? 11.445 11.711 -6.148 1 96.88 52 LEU B C 1
ATOM 2661 O O . LEU B 1 52 ? 12.086 12.758 -6.062 1 96.88 52 LEU B O 1
ATOM 2665 N N . GLN B 1 53 ? 10.117 11.695 -6.453 1 96.88 53 GLN B N 1
ATOM 2666 C CA . GLN B 1 53 ? 9.359 12.938 -6.594 1 96.88 53 GLN B CA 1
ATOM 2667 C C . GLN B 1 53 ? 9.484 13.805 -5.344 1 96.88 53 GLN B C 1
ATOM 2669 O O . GLN B 1 53 ? 9.727 15.008 -5.438 1 96.88 53 GLN B O 1
ATOM 2674 N N . GLN B 1 54 ? 9.336 13.195 -4.246 1 96 54 GLN B N 1
ATOM 2675 C CA . GLN B 1 54 ? 9.414 13.922 -2.982 1 96 54 GLN B CA 1
ATOM 2676 C C . GLN B 1 54 ? 10.812 14.484 -2.758 1 96 54 GLN B C 1
ATOM 2678 O O . GLN B 1 54 ? 10.961 15.602 -2.266 1 96 54 GLN B O 1
ATOM 2683 N N . MET B 1 55 ? 11.805 13.711 -3.08 1 97.44 55 MET B N 1
ATOM 2684 C CA . MET B 1 55 ? 13.188 14.164 -2.918 1 97.44 55 MET B CA 1
ATOM 2685 C C . MET B 1 55 ? 13.469 15.383 -3.793 1 97.44 55 MET B C 1
ATOM 2687 O O . MET B 1 55 ? 14.102 16.344 -3.344 1 97.44 55 MET B O 1
ATOM 2691 N N . ILE B 1 56 ? 13 15.312 -5.012 1 98.19 56 ILE B N 1
ATOM 2692 C CA . ILE B 1 56 ? 13.18 16.438 -5.934 1 98.19 56 ILE B CA 1
ATOM 2693 C C . ILE B 1 56 ? 12.508 17.672 -5.371 1 98.19 56 ILE B C 1
ATOM 2695 O O . ILE B 1 56 ? 13.117 18.75 -5.289 1 98.19 56 ILE B O 1
ATOM 2699 N N . LEU B 1 57 ? 11.242 17.531 -4.961 1 98.31 57 LEU B N 1
ATOM 2700 C CA . LEU B 1 57 ? 10.5 18.641 -4.387 1 98.31 57 LEU B CA 1
ATOM 2701 C C . LEU B 1 57 ? 11.227 19.219 -3.172 1 98.31 57 LEU B C 1
ATOM 2703 O O . LEU B 1 57 ? 11.398 20.438 -3.059 1 98.31 57 LEU B O 1
ATOM 2707 N N . ASN B 1 58 ? 11.719 18.375 -2.344 1 98.12 58 ASN B N 1
ATOM 2708 C CA . ASN B 1 58 ? 12.367 18.812 -1.112 1 98.12 58 ASN B CA 1
ATOM 2709 C C . ASN B 1 58 ? 13.648 19.594 -1.4 1 98.12 58 ASN B C 1
ATOM 2711 O O . ASN B 1 58 ? 13.969 20.547 -0.696 1 98.12 58 ASN B O 1
ATOM 2715 N N . LYS B 1 59 ? 14.391 19.141 -2.371 1 98.19 59 LYS B N 1
ATOM 2716 C CA . LYS B 1 59 ? 15.602 19.875 -2.754 1 98.19 59 LYS B CA 1
ATOM 2717 C C . LYS B 1 59 ? 15.281 21.312 -3.131 1 98.19 59 LYS B C 1
ATOM 2719 O O . LYS B 1 59 ? 15.953 22.234 -2.686 1 98.19 59 LYS B O 1
ATOM 2724 N N . VAL B 1 60 ? 14.25 21.453 -3.922 1 98.62 60 VAL B N 1
ATOM 2725 C CA . VAL B 1 60 ? 13.875 22.781 -4.383 1 98.62 60 VAL B CA 1
ATOM 2726 C C . VAL B 1 60 ? 13.32 23.594 -3.217 1 98.62 60 VAL B C 1
ATOM 2728 O O . VAL B 1 60 ? 13.695 24.75 -3.031 1 98.62 60 VAL B O 1
ATOM 2731 N N . LEU B 1 61 ? 12.453 22.984 -2.395 1 98.81 61 LEU B N 1
ATOM 2732 C CA . LEU B 1 61 ? 11.883 23.656 -1.233 1 98.81 61 LEU B CA 1
ATOM 2733 C C . LEU B 1 61 ? 12.984 24.109 -0.278 1 98.81 61 LEU B C 1
ATOM 2735 O O . LEU B 1 61 ? 12.922 25.219 0.259 1 98.81 61 LEU B O 1
ATOM 2739 N N . GLU B 1 62 ? 13.945 23.266 -0.055 1 98.62 62 GLU B N 1
ATOM 2740 C CA . GLU B 1 62 ? 15.047 23.609 0.838 1 98.62 62 GLU B CA 1
ATOM 2741 C C . GLU B 1 62 ? 15.828 24.812 0.319 1 98.62 62 GLU B C 1
ATOM 2743 O O . GLU B 1 62 ? 16.203 25.703 1.094 1 98.62 62 GLU B O 1
ATOM 2748 N N . LYS B 1 63 ? 16.062 24.844 -0.908 1 98.56 63 LYS B N 1
ATOM 2749 C CA . LYS B 1 63 ? 16.766 25.969 -1.515 1 98.56 63 LYS B CA 1
ATOM 2750 C C . LYS B 1 63 ? 15.969 27.25 -1.366 1 98.56 63 LYS B C 1
ATOM 2752 O O . LYS B 1 63 ? 16.516 28.281 -0.958 1 98.56 63 LYS B O 1
ATOM 2757 N N . ASP B 1 64 ? 14.711 27.172 -1.646 1 98.56 64 ASP B N 1
ATOM 2758 C CA . ASP B 1 64 ? 13.875 28.375 -1.733 1 98.56 64 ASP B CA 1
ATOM 2759 C C . ASP B 1 64 ? 13.477 28.859 -0.344 1 98.56 64 ASP B C 1
ATOM 2761 O O . ASP B 1 64 ? 13.359 30.062 -0.117 1 98.56 64 ASP B O 1
ATOM 2765 N N . TYR B 1 65 ? 13.32 27.922 0.608 1 98.69 65 TYR B N 1
ATOM 2766 C CA . TYR B 1 65 ? 12.648 28.328 1.846 1 98.69 65 TYR B CA 1
ATOM 2767 C C . TYR B 1 65 ? 13.398 27.781 3.061 1 98.69 65 TYR B C 1
ATOM 2769 O O . TYR B 1 65 ? 12.938 27.922 4.195 1 98.69 65 TYR B O 1
ATOM 2777 N N . GLY B 1 66 ? 14.508 27.141 2.92 1 98.5 66 GLY B N 1
ATOM 2778 C CA . GLY B 1 66 ? 15.234 26.516 4.016 1 98.5 66 GLY B CA 1
ATOM 2779 C C . GLY B 1 66 ? 15.555 27.469 5.145 1 98.5 66 GLY B C 1
ATOM 2780 O O . GLY B 1 66 ? 15.5 27.109 6.32 1 98.5 66 GLY B O 1
ATOM 2781 N N . SER B 1 67 ? 15.805 28.719 4.785 1 98.38 67 SER B N 1
ATOM 2782 C CA . SER B 1 67 ? 16.188 29.719 5.777 1 98.38 67 SER B CA 1
ATOM 2783 C C . SER B 1 67 ? 14.992 30.125 6.641 1 98.38 67 SER B C 1
ATOM 2785 O O . SER B 1 67 ? 15.164 30.719 7.703 1 98.38 67 SER B O 1
ATOM 2787 N N . LYS B 1 68 ? 13.82 29.734 6.227 1 98.31 68 LYS B N 1
ATOM 2788 C CA . LYS B 1 68 ? 12.617 30.156 6.941 1 98.31 68 LYS B CA 1
ATOM 2789 C C . LYS B 1 68 ? 12.18 29.094 7.949 1 98.31 68 LYS B C 1
ATOM 2791 O O . LYS B 1 68 ? 11.25 29.312 8.727 1 98.31 68 LYS B O 1
ATOM 2796 N N . VAL B 1 69 ? 12.836 27.922 7.895 1 98.5 69 VAL B N 1
ATOM 2797 C CA . VAL B 1 69 ? 12.484 26.828 8.789 1 98.5 69 VAL B CA 1
ATOM 2798 C C . VAL B 1 69 ? 13.695 26.438 9.633 1 98.5 69 VAL B C 1
ATOM 2800 O O . VAL B 1 69 ? 14.664 25.875 9.117 1 98.5 69 VAL B O 1
ATOM 2803 N N . SER B 1 70 ? 13.609 26.641 10.922 1 98.06 70 SER B N 1
ATOM 2804 C CA . SER B 1 70 ? 14.734 26.359 11.805 1 98.06 70 SER B CA 1
ATOM 2805 C C . SER B 1 70 ? 14.633 24.938 12.375 1 98.06 70 SER B C 1
ATOM 2807 O O . SER B 1 70 ? 13.555 24.344 12.383 1 98.06 70 SER B O 1
ATOM 2809 N N . THR B 1 71 ? 15.758 24.5 12.828 1 97.62 71 THR B N 1
ATOM 2810 C CA . THR B 1 71 ? 15.789 23.203 13.5 1 97.62 71 THR B CA 1
ATOM 2811 C C . THR B 1 71 ? 14.93 23.219 14.758 1 97.62 71 THR B C 1
ATOM 2813 O O . THR B 1 71 ? 14.305 22.219 15.102 1 97.62 71 THR B O 1
ATOM 2816 N N . LYS B 1 72 ? 14.891 24.344 15.406 1 97.94 72 LYS B N 1
ATOM 2817 C CA . LYS B 1 72 ? 14.086 24.5 16.609 1 97.94 72 LYS B CA 1
ATOM 2818 C C . LYS B 1 72 ? 12.609 24.281 16.312 1 97.94 72 LYS B C 1
ATOM 2820 O O . LYS B 1 72 ? 11.906 23.625 17.094 1 97.94 72 LYS B O 1
ATOM 2825 N N . GLN B 1 73 ? 12.156 24.828 15.188 1 97.5 73 GLN B N 1
ATOM 2826 C CA . GLN B 1 73 ? 10.766 24.641 14.789 1 97.5 73 GLN B CA 1
ATOM 2827 C C . GLN B 1 73 ? 10.445 23.172 14.555 1 97.5 73 GLN B C 1
ATOM 2829 O O . GLN B 1 73 ? 9.406 22.672 14.992 1 97.5 73 GLN B O 1
ATOM 2834 N N . VAL B 1 74 ? 11.352 22.484 13.898 1 98.56 74 VAL B N 1
ATOM 2835 C CA . VAL B 1 74 ? 11.172 21.078 13.602 1 98.56 74 VAL B CA 1
ATOM 2836 C C . VAL B 1 74 ? 11.141 20.266 14.898 1 98.56 74 VAL B C 1
ATOM 2838 O O . VAL B 1 74 ? 10.266 19.422 15.086 1 98.56 74 VAL B O 1
ATOM 2841 N N . THR B 1 75 ? 12.016 20.578 15.773 1 98.25 75 THR B N 1
ATOM 2842 C CA . THR B 1 75 ? 12.094 19.859 17.047 1 98.25 75 THR B CA 1
ATOM 2843 C C . THR B 1 75 ? 10.844 20.094 17.875 1 98.25 75 THR B C 1
ATOM 2845 O O . THR B 1 75 ? 10.352 19.188 18.547 1 98.25 75 THR B O 1
ATOM 2848 N N . LYS B 1 76 ? 10.414 21.266 17.844 1 97.25 76 LYS B N 1
ATOM 2849 C CA . LYS B 1 76 ? 9.188 21.578 18.578 1 97.25 76 LYS B CA 1
ATOM 2850 C C . LYS B 1 76 ? 8.023 20.734 18.078 1 97.25 76 LYS B C 1
ATOM 2852 O O . LYS B 1 76 ? 7.262 20.172 18.875 1 97.25 76 LYS B O 1
ATOM 2857 N N . GLN B 1 77 ? 7.879 20.672 16.75 1 96.44 77 GLN B N 1
ATOM 2858 C CA . GLN B 1 77 ? 6.82 19.844 16.188 1 96.44 77 GLN B CA 1
ATOM 2859 C C . GLN B 1 77 ? 7.027 18.375 16.547 1 96.44 77 GLN B C 1
ATOM 2861 O O . GLN B 1 77 ? 6.078 17.672 16.906 1 96.44 77 GLN B O 1
ATOM 2866 N N . TYR B 1 78 ? 8.266 17.922 16.438 1 97.88 78 TYR B N 1
ATOM 2867 C CA . TYR B 1 78 ? 8.602 16.562 16.797 1 97.88 78 TYR B CA 1
ATOM 2868 C C . TYR B 1 78 ? 8.18 16.266 18.234 1 97.88 78 TYR B C 1
ATOM 2870 O O . TYR B 1 78 ? 7.547 15.234 18.5 1 97.88 78 TYR B O 1
ATOM 2878 N N . ASN B 1 79 ? 8.469 17.172 19.141 1 97.12 79 ASN B N 1
ATOM 2879 C CA . ASN B 1 79 ? 8.164 16.984 20.547 1 97.12 79 ASN B CA 1
ATOM 2880 C C . ASN B 1 79 ? 6.66 16.984 20.812 1 97.12 79 ASN B C 1
ATOM 2882 O O . ASN B 1 79 ? 6.18 16.281 21.703 1 97.12 79 ASN B O 1
ATOM 2886 N N . THR B 1 80 ? 5.965 17.75 20.062 1 94.5 80 THR B N 1
ATOM 2887 C CA . THR B 1 80 ? 4.512 17.75 20.172 1 94.5 80 THR B CA 1
ATOM 2888 C C . THR B 1 80 ? 3.945 16.375 19.859 1 94.5 80 THR B C 1
ATOM 2890 O O . THR B 1 80 ? 3.125 15.844 20.609 1 94.5 80 THR B O 1
ATOM 2893 N N . TYR B 1 81 ? 4.414 15.797 18.781 1 94.69 81 TYR B N 1
ATOM 2894 C CA . TYR B 1 81 ? 3.969 14.461 18.422 1 94.69 81 TYR B CA 1
ATOM 2895 C C . TYR B 1 81 ? 4.406 13.438 19.453 1 94.69 81 TYR B C 1
ATOM 2897 O O . TYR B 1 81 ? 3.637 12.555 19.828 1 94.69 81 TYR B O 1
ATOM 2905 N N . LYS B 1 82 ? 5.625 13.555 19.844 1 95.88 82 LYS B N 1
ATOM 2906 C CA . LYS B 1 82 ? 6.152 12.633 20.828 1 95.88 82 LYS B CA 1
ATOM 2907 C C . LYS B 1 82 ? 5.32 12.664 22.109 1 95.88 82 LYS B C 1
ATOM 2909 O O . LYS B 1 82 ? 5.004 11.617 22.688 1 95.88 82 LYS B O 1
ATOM 2914 N N . SER B 1 83 ? 4.973 13.867 22.562 1 92.94 83 SER B N 1
ATOM 2915 C CA . SER B 1 83 ? 4.16 14.023 23.766 1 92.94 83 SER B CA 1
ATOM 2916 C C . SER B 1 83 ? 2.764 13.453 23.562 1 92.94 83 SER B C 1
ATOM 2918 O O . SER B 1 83 ? 2.217 12.812 24.469 1 92.94 83 SER B O 1
ATOM 2920 N N . GLN B 1 84 ? 2.275 13.672 22.453 1 88.38 84 GLN B N 1
ATOM 2921 C CA . GLN B 1 84 ? 0.929 13.195 22.141 1 88.38 84 GLN B CA 1
ATOM 2922 C C . GLN B 1 84 ? 0.863 11.672 22.172 1 88.38 84 GLN B C 1
ATOM 2924 O O . GLN B 1 84 ? -0.081 11.094 22.719 1 88.38 84 GLN B O 1
ATOM 2929 N N . TYR B 1 85 ? 1.849 11.047 21.688 1 93 85 TYR B N 1
ATOM 2930 C CA . TYR B 1 85 ? 1.831 9.594 21.594 1 93 85 TYR B CA 1
ATOM 2931 C C . TYR B 1 85 ? 2.447 8.953 22.828 1 93 85 TYR B C 1
ATOM 2933 O O . TYR B 1 85 ? 2.217 7.773 23.109 1 93 85 TYR B O 1
ATOM 2941 N N . GLY B 1 86 ? 3.311 9.719 23.531 1 93.81 86 GLY B N 1
ATOM 2942 C CA . GLY B 1 86 ? 3.92 9.219 24.75 1 93.81 86 GLY B CA 1
ATOM 2943 C C . GLY B 1 86 ? 4.781 7.992 24.516 1 93.81 86 GLY B C 1
ATOM 2944 O O . GLY B 1 86 ? 5.652 7.988 23.656 1 93.81 86 GLY B O 1
ATOM 2945 N N . SER B 1 87 ? 4.469 6.887 25.266 1 93.5 87 SER B N 1
ATOM 2946 C CA . SER B 1 87 ? 5.293 5.684 25.266 1 93.5 87 SER B CA 1
ATOM 2947 C C . SER B 1 87 ? 5.113 4.895 23.969 1 93.5 87 SER B C 1
ATOM 2949 O O . SER B 1 87 ? 5.945 4.047 23.641 1 93.5 87 SER B O 1
ATOM 2951 N N . SER B 1 88 ? 4.09 5.242 23.344 1 95 88 SER B N 1
ATOM 2952 C CA . SER B 1 88 ? 3.82 4.5 22.125 1 95 88 SER B CA 1
ATOM 2953 C C . SER B 1 88 ? 4.52 5.141 20.922 1 95 88 SER B C 1
ATOM 2955 O O . SER B 1 88 ? 4.504 4.59 19.828 1 95 88 SER B O 1
ATOM 2957 N N . PHE B 1 89 ? 5.203 6.195 21.125 1 96.06 89 PHE B N 1
ATOM 2958 C CA . PHE B 1 89 ? 5.762 6.996 20.031 1 96.06 89 PHE B CA 1
ATOM 2959 C C . PHE B 1 89 ? 6.742 6.176 19.203 1 96.06 89 PHE B C 1
ATOM 2961 O O . PHE B 1 89 ? 6.637 6.133 17.984 1 96.06 89 PHE B O 1
ATOM 2968 N N . SER B 1 90 ? 7.598 5.539 19.828 1 93.75 90 SER B N 1
ATOM 2969 C CA . SER B 1 90 ? 8.609 4.754 19.141 1 93.75 90 SER B CA 1
ATOM 2970 C C . SER B 1 90 ? 7.973 3.631 18.312 1 93.75 90 SER B C 1
ATOM 2972 O O . SER B 1 90 ? 8.406 3.35 17.203 1 93.75 90 SER B O 1
ATOM 2974 N N . THR B 1 91 ? 6.992 3.037 18.891 1 93.19 91 THR B N 1
ATOM 2975 C CA . THR B 1 91 ? 6.281 1.965 18.203 1 93.19 91 THR B CA 1
ATOM 2976 C C . THR B 1 91 ? 5.551 2.502 16.984 1 93.19 91 THR B C 1
ATOM 2978 O O . THR B 1 91 ? 5.57 1.88 15.914 1 93.19 91 THR B O 1
ATOM 2981 N N . VAL B 1 92 ? 4.988 3.654 17.125 1 93.25 92 VAL B N 1
ATOM 2982 C CA . VAL B 1 92 ? 4.273 4.281 16.031 1 93.25 92 VAL B CA 1
ATOM 2983 C C . VAL B 1 92 ? 5.246 4.605 14.891 1 93.25 92 VAL B C 1
ATOM 2985 O O . VAL B 1 92 ? 4.949 4.359 13.719 1 93.25 92 VAL B O 1
ATOM 2988 N N . LEU B 1 93 ? 6.406 5.117 15.164 1 92.44 93 LEU B N 1
ATOM 2989 C CA . LEU B 1 93 ? 7.414 5.402 14.148 1 92.44 93 LEU B CA 1
ATOM 2990 C C . LEU B 1 93 ? 7.812 4.133 13.406 1 92.44 93 LEU B C 1
ATOM 2992 O O . LEU B 1 93 ? 7.801 4.102 12.172 1 92.44 93 LEU B O 1
ATOM 2996 N N . SER B 1 94 ? 8.008 3.125 14.219 1 87.12 94 SER B N 1
ATOM 2997 C CA . SER B 1 94 ? 8.461 1.865 13.633 1 87.12 94 SER B CA 1
ATOM 2998 C C . SER B 1 94 ? 7.387 1.266 12.727 1 87.12 94 SER B C 1
ATOM 3000 O O . SER B 1 94 ? 7.691 0.789 11.633 1 87.12 94 SER B O 1
ATOM 3002 N N . GLN B 1 95 ? 6.203 1.314 13.141 1 87.31 95 GLN B N 1
ATOM 3003 C CA . GLN B 1 95 ? 5.09 0.762 12.375 1 87.31 95 GLN B CA 1
ATOM 3004 C C . GLN B 1 95 ? 4.918 1.493 11.047 1 87.31 95 GLN B C 1
ATOM 3006 O O . GLN B 1 95 ? 4.441 0.913 10.07 1 87.31 95 GLN B O 1
ATOM 3011 N N . ASN B 1 96 ? 5.449 2.699 11.039 1 88.31 96 ASN B N 1
ATOM 3012 C CA . ASN B 1 96 ? 5.34 3.488 9.82 1 88.31 96 ASN B CA 1
ATOM 3013 C C . ASN B 1 96 ? 6.652 3.508 9.047 1 88.31 96 ASN B C 1
ATOM 3015 O O . ASN B 1 96 ? 6.816 4.297 8.109 1 88.31 96 ASN B O 1
ATOM 3019 N N . GLY B 1 97 ? 7.57 2.723 9.539 1 81.25 97 GLY B N 1
ATOM 3020 C CA . GLY B 1 97 ? 8.844 2.6 8.844 1 81.25 97 GLY B CA 1
ATOM 3021 C C . GLY B 1 97 ? 9.711 3.842 8.961 1 81.25 97 GLY B C 1
ATOM 3022 O O . GLY B 1 97 ? 10.477 4.16 8.055 1 81.25 97 GLY B O 1
ATOM 3023 N N . LEU B 1 98 ? 9.461 4.512 10 1 89.12 98 LEU B N 1
ATOM 3024 C CA . LEU B 1 98 ? 10.188 5.766 10.18 1 89.12 98 LEU B CA 1
ATOM 3025 C C . LEU B 1 98 ? 11.188 5.66 11.328 1 89.12 98 LEU B C 1
ATOM 3027 O O . LEU B 1 98 ? 10.977 4.887 12.266 1 89.12 98 LEU B O 1
ATOM 3031 N N . THR B 1 99 ? 12.305 6.406 11.219 1 86.81 99 THR B N 1
ATOM 3032 C CA . THR B 1 99 ? 13.211 6.707 12.32 1 86.81 99 THR B CA 1
ATOM 3033 C C . THR B 1 99 ? 13 8.133 12.82 1 86.81 99 THR B C 1
ATOM 3035 O O . THR B 1 99 ? 12.25 8.906 12.219 1 86.81 99 THR B O 1
ATOM 3038 N N . THR B 1 100 ? 13.672 8.422 13.914 1 92.88 100 THR B N 1
ATOM 3039 C CA . THR B 1 100 ? 13.633 9.797 14.398 1 92.88 100 THR B CA 1
ATOM 3040 C C . THR B 1 100 ? 14.133 10.758 13.32 1 92.88 100 THR B C 1
ATOM 3042 O O . THR B 1 100 ? 13.516 11.797 13.078 1 92.88 100 THR B O 1
ATOM 3045 N N . LYS B 1 101 ? 15.109 10.336 12.688 1 91 101 LYS B N 1
ATOM 3046 C CA . LYS B 1 101 ? 15.711 11.188 11.656 1 91 101 LYS B CA 1
ATOM 3047 C C . LYS B 1 101 ? 14.75 11.398 10.492 1 91 101 LYS B C 1
ATOM 3049 O O . LYS B 1 101 ? 14.5 12.531 10.086 1 91 101 LYS B O 1
ATOM 3054 N N . THR B 1 102 ? 14.211 10.312 9.961 1 90.5 102 THR B N 1
ATOM 3055 C CA . THR B 1 102 ? 13.359 10.43 8.781 1 90.5 102 THR B CA 1
ATOM 3056 C C . THR B 1 102 ? 12.047 11.141 9.125 1 90.5 102 THR B C 1
ATOM 3058 O O . THR B 1 102 ? 11.484 11.852 8.297 1 90.5 102 THR B O 1
ATOM 3061 N N . PHE B 1 103 ? 11.594 10.977 10.344 1 95.19 103 PHE B N 1
ATOM 3062 C CA . PHE B 1 103 ? 10.391 11.68 10.758 1 95.19 103 PHE B CA 1
ATOM 3063 C C . PHE B 1 103 ? 10.641 13.18 10.828 1 95.19 103 PHE B C 1
ATOM 3065 O O . PHE B 1 103 ? 9.828 13.977 10.336 1 95.19 103 PHE B O 1
ATOM 3072 N N . LYS B 1 104 ? 11.711 13.57 11.359 1 96.62 104 LYS B N 1
ATOM 3073 C CA . LYS B 1 104 ? 12.062 14.992 11.414 1 96.62 104 LYS B CA 1
ATOM 3074 C C . LYS B 1 104 ? 12.211 15.57 10.016 1 96.62 104 LYS B C 1
ATOM 3076 O O . LYS B 1 104 ? 11.836 16.719 9.773 1 96.62 104 LYS B O 1
ATOM 3081 N N . GLU B 1 105 ? 12.719 14.805 9.133 1 94.62 105 GLU B N 1
ATOM 3082 C CA . GLU B 1 105 ? 12.82 15.242 7.75 1 94.62 105 GLU B CA 1
ATOM 3083 C C . GLU B 1 105 ? 11.438 15.492 7.152 1 94.62 105 GLU B C 1
ATOM 3085 O O . GLU B 1 105 ? 11.242 16.453 6.398 1 94.62 105 GLU B O 1
ATOM 3090 N N . GLN B 1 106 ? 10.547 14.609 7.469 1 95.56 106 GLN B N 1
ATOM 3091 C CA . GLN B 1 106 ? 9.188 14.781 6.984 1 95.56 106 GLN B CA 1
ATOM 3092 C C . GLN B 1 106 ? 8.547 16.047 7.562 1 95.56 106 GLN B C 1
ATOM 3094 O O . GLN B 1 106 ? 7.875 16.781 6.852 1 95.56 106 GLN B O 1
ATOM 3099 N N . LEU B 1 107 ? 8.758 16.25 8.82 1 97.88 107 LEU B N 1
ATOM 3100 C CA . LEU B 1 107 ? 8.242 17.453 9.477 1 97.88 107 LEU B CA 1
ATOM 3101 C C . LEU B 1 107 ? 8.82 18.703 8.844 1 97.88 107 LEU B C 1
ATOM 3103 O O . LEU B 1 107 ? 8.094 19.672 8.586 1 97.88 107 LEU B O 1
ATOM 3107 N N . ARG B 1 108 ? 10.156 18.703 8.648 1 98.19 108 ARG B N 1
ATOM 3108 C CA . ARG B 1 108 ? 10.797 19.844 8.008 1 98.19 108 ARG B CA 1
ATOM 3109 C C . ARG B 1 108 ? 10.219 20.094 6.621 1 98.19 108 ARG B C 1
ATOM 3111 O O . ARG B 1 108 ? 9.922 21.234 6.254 1 98.19 108 ARG B O 1
ATOM 3118 N N . SER B 1 109 ? 10.023 19.016 5.871 1 97.94 109 SER B N 1
ATOM 3119 C CA . SER B 1 109 ? 9.453 19.125 4.531 1 97.94 109 SER B CA 1
ATOM 3120 C C . SER B 1 109 ? 8.07 19.766 4.57 1 97.94 109 SER B C 1
ATOM 3122 O O . SER B 1 109 ? 7.754 20.625 3.742 1 97.94 109 SER B O 1
ATOM 3124 N N . ASN B 1 110 ? 7.309 19.359 5.473 1 98.12 110 ASN B N 1
ATOM 3125 C CA . ASN B 1 110 ? 5.965 19.906 5.617 1 98.12 110 ASN B CA 1
ATOM 3126 C C . ASN B 1 110 ? 6 21.406 5.941 1 98.12 110 ASN B C 1
ATOM 3128 O O . ASN B 1 110 ? 5.215 22.172 5.395 1 98.12 110 ASN B O 1
ATOM 3132 N N . LEU B 1 111 ? 6.902 21.781 6.832 1 98.5 111 LEU B N 1
ATOM 3133 C CA . LEU B 1 111 ? 7.059 23.188 7.176 1 98.5 111 LEU B CA 1
ATOM 3134 C C . LEU B 1 111 ? 7.527 24 5.973 1 98.5 111 LEU B C 1
ATOM 3136 O O . LEU B 1 111 ? 7.066 25.125 5.758 1 98.5 111 LEU B O 1
ATOM 3140 N N . LEU B 1 112 ? 8.453 23.406 5.184 1 98.81 112 LEU B N 1
ATOM 3141 C CA . LEU B 1 112 ? 8.914 24.078 3.971 1 98.81 112 LEU B CA 1
ATOM 3142 C C . LEU B 1 112 ? 7.773 24.25 2.977 1 98.81 112 LEU B C 1
ATOM 3144 O O . LEU B 1 112 ? 7.652 25.297 2.338 1 98.81 112 LEU B O 1
ATOM 3148 N N . LEU B 1 113 ? 6.953 23.234 2.857 1 98.69 113 LEU B N 1
ATOM 3149 C CA . LEU B 1 113 ? 5.805 23.312 1.96 1 98.69 113 LEU B CA 1
ATOM 3150 C C . LEU B 1 113 ? 4.84 24.406 2.404 1 98.69 113 LEU B C 1
ATOM 3152 O O . LEU B 1 113 ? 4.277 25.125 1.572 1 98.69 113 LEU B O 1
ATOM 3156 N N . LYS B 1 114 ? 4.637 24.547 3.684 1 98.44 114 LYS B N 1
ATOM 3157 C CA . LYS B 1 114 ? 3.787 25.609 4.207 1 98.44 114 LYS B CA 1
ATOM 3158 C C . LYS B 1 114 ? 4.328 26.984 3.82 1 98.44 114 LYS B C 1
ATOM 3160 O O . LYS B 1 114 ? 3.564 27.875 3.445 1 98.44 114 LYS B O 1
ATOM 3165 N N . GLU B 1 115 ? 5.652 27.172 3.908 1 98.75 115 GLU B N 1
ATOM 3166 C CA . GLU 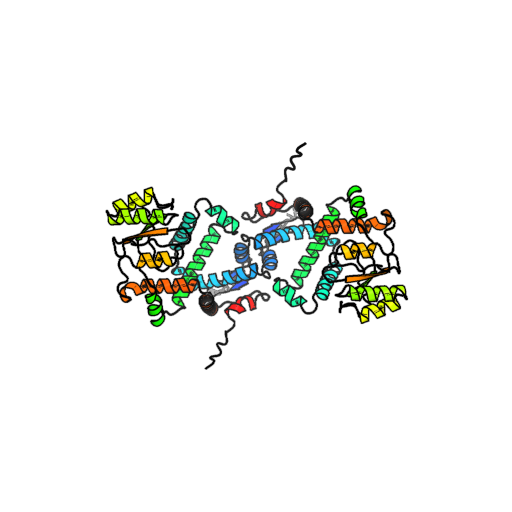B 1 115 ? 6.262 28.422 3.479 1 98.75 115 GLU B CA 1
ATOM 3167 C C . GLU B 1 115 ? 6.023 28.672 1.992 1 98.75 115 GLU B C 1
ATOM 3169 O O . GLU B 1 115 ? 5.809 29.812 1.575 1 98.75 115 GLU B O 1
ATOM 3174 N N . ALA B 1 116 ? 6.07 27.578 1.227 1 98.81 116 ALA B N 1
ATOM 3175 C CA . ALA B 1 116 ? 5.773 27.703 -0.199 1 98.81 116 ALA B CA 1
ATOM 3176 C C . ALA B 1 116 ? 4.328 28.141 -0.423 1 98.81 116 ALA B C 1
ATOM 3178 O O . ALA B 1 116 ? 4.047 28.969 -1.289 1 98.81 116 ALA B O 1
ATOM 3179 N N . VAL B 1 117 ? 3.428 27.594 0.342 1 98.75 117 VAL B N 1
ATOM 3180 C CA . VAL B 1 117 ? 2.02 27.984 0.248 1 98.75 117 VAL B CA 1
ATOM 3181 C C . VAL B 1 117 ? 1.86 29.469 0.563 1 98.75 117 VAL B C 1
ATOM 3183 O O . VAL B 1 117 ? 1.204 30.188 -0.182 1 98.75 117 VAL B O 1
ATOM 3186 N N . LYS B 1 118 ? 2.506 29.953 1.609 1 98.38 118 LYS B N 1
ATOM 3187 C CA . LYS B 1 118 ? 2.451 31.359 1.986 1 98.38 118 LYS B CA 1
ATOM 3188 C C . LYS B 1 118 ? 2.973 32.25 0.863 1 98.38 118 LYS B C 1
ATOM 3190 O O . LYS B 1 118 ? 2.441 33.344 0.627 1 98.38 118 LYS B O 1
ATOM 3195 N N . ASP B 1 119 ? 3.955 31.719 0.224 1 98.25 119 ASP B N 1
ATOM 3196 C CA . ASP B 1 119 ? 4.637 32.5 -0.807 1 98.25 119 ASP B CA 1
ATOM 3197 C C . ASP B 1 119 ? 3.846 32.5 -2.113 1 98.25 119 ASP B C 1
ATOM 3199 O O . ASP B 1 119 ? 3.74 33.531 -2.787 1 98.25 119 ASP B O 1
ATOM 3203 N N . LYS B 1 120 ? 3.232 31.297 -2.439 1 97.94 120 LYS B N 1
ATOM 3204 C CA . LYS B 1 120 ? 2.725 31.094 -3.795 1 97.94 120 LYS B CA 1
ATOM 3205 C C . LYS B 1 120 ? 1.217 31.328 -3.855 1 97.94 120 LYS B C 1
ATOM 3207 O O . LYS B 1 120 ? 0.648 31.469 -4.941 1 97.94 120 LYS B O 1
ATOM 3212 N N . VAL B 1 121 ? 0.588 31.375 -2.764 1 97.06 121 VAL B N 1
ATOM 3213 C CA . VAL B 1 121 ? -0.852 31.625 -2.74 1 97.06 121 VAL B CA 1
ATOM 3214 C C . VAL B 1 121 ? -1.132 33.031 -2.262 1 97.06 121 VAL B C 1
ATOM 3216 O O . VAL B 1 121 ? -0.854 33.375 -1.109 1 97.06 121 VAL B O 1
ATOM 3219 N N . LYS B 1 122 ? -1.699 33.844 -3.066 1 96.12 122 LYS B N 1
ATOM 3220 C CA . LYS B 1 122 ? -2.1 35.219 -2.717 1 96.12 122 LYS B CA 1
ATOM 3221 C C . LYS B 1 122 ? -3.453 35.219 -2.012 1 96.12 122 LYS B C 1
ATOM 3223 O O . LYS B 1 122 ? -4.441 34.719 -2.547 1 96.12 122 LYS B O 1
ATOM 3228 N N . ILE B 1 123 ? -3.49 35.781 -0.862 1 97.75 123 ILE B N 1
ATOM 3229 C CA . ILE B 1 123 ? -4.734 35.875 -0.108 1 97.75 123 ILE B CA 1
ATOM 3230 C C . ILE B 1 123 ? -5.457 37.156 -0.478 1 97.75 123 ILE B C 1
ATOM 3232 O O . ILE B 1 123 ? -4.914 38.25 -0.306 1 97.75 123 ILE B O 1
ATOM 3236 N N . THR B 1 124 ? -6.664 37.031 -0.926 1 97.31 124 THR B N 1
ATOM 3237 C CA . THR B 1 124 ? -7.457 38.188 -1.339 1 97.31 124 THR B CA 1
ATOM 3238 C C . THR B 1 124 ? -8.297 38.688 -0.176 1 97.31 124 THR B C 1
ATOM 3240 O O . THR B 1 124 ? -8.484 38 0.823 1 97.31 124 THR B O 1
ATOM 3243 N N . ASP B 1 125 ? -8.742 39.875 -0.396 1 97.5 125 ASP B N 1
ATOM 3244 C CA . ASP B 1 125 ? -9.672 40.438 0.58 1 97.5 125 ASP B CA 1
ATOM 3245 C C . ASP B 1 125 ? -10.938 39.625 0.684 1 97.5 125 ASP B C 1
ATOM 3247 O O . ASP B 1 125 ? -11.492 39.438 1.771 1 97.5 125 ASP B O 1
ATOM 3251 N N . LYS B 1 126 ? -11.312 39.156 -0.429 1 97.88 126 LYS B N 1
ATOM 3252 C CA . LYS B 1 126 ? -12.5 38.281 -0.452 1 97.88 126 LYS B CA 1
ATOM 3253 C C . LYS B 1 126 ? -12.297 37.062 0.411 1 97.88 126 LYS B C 1
ATOM 3255 O O . LYS B 1 126 ? -13.195 36.656 1.161 1 97.88 126 LYS B O 1
ATOM 3260 N N . ALA B 1 127 ? -11.156 36.469 0.312 1 97.75 127 ALA B N 1
ATOM 3261 C CA . ALA B 1 127 ? -10.844 35.281 1.11 1 97.75 127 ALA B CA 1
ATOM 3262 C C . ALA B 1 127 ? -10.82 35.594 2.6 1 97.75 127 ALA B C 1
ATOM 3264 O O . ALA B 1 127 ? -11.305 34.812 3.424 1 97.75 127 ALA B O 1
ATOM 3265 N N . LEU B 1 128 ? -10.297 36.688 2.943 1 98.19 128 LEU B N 1
ATOM 3266 C CA . LEU B 1 128 ? -10.242 37.125 4.336 1 98.19 128 LEU B CA 1
ATOM 3267 C C . LEU B 1 128 ? -11.648 37.344 4.891 1 98.19 128 LEU B C 1
ATOM 3269 O O . LEU B 1 128 ? -11.953 36.875 5.996 1 98.19 128 LEU B O 1
ATOM 3273 N N . LYS B 1 129 ? -12.508 37.969 4.133 1 98.19 129 LYS B N 1
ATOM 3274 C CA . LYS B 1 129 ? -13.883 38.219 4.562 1 98.19 129 LYS B CA 1
ATOM 3275 C C . LYS B 1 129 ? -14.648 36.906 4.738 1 98.19 129 LYS B C 1
ATOM 3277 O O . LYS B 1 129 ? -15.414 36.75 5.691 1 98.19 129 LYS B O 1
ATOM 3282 N N . LYS B 1 130 ? -14.461 36.062 3.809 1 98 130 LYS B N 1
ATOM 3283 C CA . LYS B 1 130 ? -15.109 34.75 3.914 1 98 130 LYS B CA 1
ATOM 3284 C C . LYS B 1 130 ? -14.672 34.031 5.184 1 98 130 LYS B C 1
ATOM 3286 O O . LYS B 1 130 ? -15.508 33.5 5.918 1 98 130 LYS B O 1
ATOM 3291 N N . GLN B 1 131 ? -13.328 34 5.43 1 97.75 131 GLN B N 1
ATOM 3292 C CA . GLN B 1 131 ? -12.82 33.312 6.625 1 97.75 131 GLN B CA 1
ATOM 3293 C C . GLN B 1 131 ? -13.305 34.031 7.891 1 97.75 131 GLN B C 1
ATOM 3295 O O . GLN B 1 131 ? -13.562 33.375 8.906 1 97.75 131 GLN B O 1
ATOM 3300 N N . TRP B 1 132 ? -13.438 35.281 7.867 1 98.12 132 TRP B N 1
ATOM 3301 C CA . TRP B 1 132 ? -13.875 36.094 9.016 1 98.12 132 TRP B CA 1
ATOM 3302 C C . TRP B 1 132 ? -15.273 35.656 9.461 1 98.12 132 TRP B C 1
ATOM 3304 O O . TRP B 1 132 ? -15.562 35.625 10.664 1 98.12 132 TRP B O 1
ATOM 3314 N N . LYS B 1 133 ? -16.109 35.25 8.531 1 97.06 133 LYS B N 1
ATOM 3315 C CA . LYS B 1 133 ? -17.469 34.844 8.867 1 97.06 133 LYS B CA 1
ATOM 3316 C C . LYS B 1 133 ? -17.469 33.688 9.875 1 97.06 133 LYS B C 1
ATOM 3318 O O . LYS B 1 133 ? -18.281 33.688 10.812 1 97.06 133 LYS B O 1
ATOM 3323 N N . SER B 1 134 ? -16.578 32.844 9.727 1 95.25 134 SER B N 1
ATOM 3324 C CA . SER B 1 134 ? -16.562 31.641 10.57 1 95.25 134 SER B CA 1
ATOM 3325 C C . SER B 1 134 ? -15.539 31.797 11.703 1 95.25 134 SER B C 1
ATOM 3327 O O . SER B 1 134 ? -15.43 30.922 12.562 1 95.25 134 SER B O 1
ATOM 3329 N N . TYR B 1 135 ? -14.82 32.812 11.711 1 97.44 135 TYR B N 1
ATOM 3330 C CA . TYR B 1 135 ? -13.75 33 12.68 1 97.44 135 TYR B CA 1
ATOM 3331 C C . TYR B 1 135 ? -14.312 33.125 14.094 1 97.44 135 TYR B C 1
ATOM 3333 O O . TYR B 1 135 ? -15.312 33.812 14.312 1 97.44 135 TYR B O 1
ATOM 3341 N N . GLU B 1 136 ? -13.727 32.406 15.031 1 97.44 136 GLU B N 1
ATOM 3342 C CA . GLU B 1 136 ? -13.883 32.594 16.469 1 97.44 136 GLU B CA 1
ATOM 3343 C C . GLU B 1 136 ? -12.523 32.625 17.172 1 97.44 136 GLU B C 1
ATOM 3345 O O . GLU B 1 136 ? -11.633 31.828 16.844 1 97.44 136 GLU B O 1
ATOM 3350 N N . PRO B 1 137 ? -12.344 33.531 18.125 1 96.81 137 PRO B N 1
ATOM 3351 C CA . PRO B 1 137 ? -11.07 33.594 18.828 1 96.81 137 PRO B CA 1
ATOM 3352 C C . PRO B 1 137 ? -10.836 32.406 19.75 1 96.81 137 PRO B C 1
ATOM 3354 O O . PRO B 1 137 ? -11.734 31.578 19.938 1 96.81 137 PRO B O 1
ATOM 3357 N N . LYS B 1 138 ? -9.633 32.312 20.203 1 96.94 138 LYS B N 1
ATOM 3358 C CA . LYS B 1 138 ? -9.336 31.281 21.188 1 96.94 138 LYS B CA 1
ATOM 3359 C C . LYS B 1 138 ? -10.117 31.5 22.484 1 96.94 138 LYS B C 1
ATOM 3361 O O . LYS B 1 138 ? -10.156 32.625 23 1 96.94 138 LYS B O 1
ATOM 3366 N N . VAL B 1 139 ? -10.727 30.469 22.906 1 98.31 139 VAL B N 1
ATOM 3367 C CA . VAL B 1 139 ? -11.508 30.531 24.141 1 98.31 139 VAL B CA 1
ATOM 3368 C C . VAL B 1 139 ? -11.07 29.406 25.078 1 98.31 139 VAL B C 1
ATOM 3370 O O . VAL B 1 139 ? -10.422 28.453 24.656 1 98.31 139 VAL B O 1
ATOM 3373 N N . THR B 1 140 ? -11.32 29.562 26.281 1 98.44 140 THR B N 1
ATOM 3374 C CA . THR B 1 140 ? -11.141 28.547 27.312 1 98.44 140 THR B CA 1
ATOM 3375 C C . THR B 1 140 ? -12.453 28.281 28.047 1 98.44 140 THR B C 1
ATOM 3377 O O . THR B 1 140 ? -13.117 29.219 28.5 1 98.44 140 THR B O 1
ATOM 3380 N N . VAL B 1 141 ? -12.758 27 28.094 1 98.62 141 VAL B N 1
ATOM 3381 C CA . VAL B 1 141 ? -14.031 26.656 28.719 1 98.62 141 VAL B CA 1
ATOM 3382 C C . VAL B 1 141 ? -13.82 25.547 29.75 1 98.62 141 VAL B C 1
ATOM 3384 O O . VAL B 1 141 ? -12.75 24.922 29.781 1 98.62 141 VAL B O 1
ATOM 3387 N N . GLN B 1 142 ? -14.812 25.406 30.594 1 98.62 142 GLN B N 1
ATOM 3388 C CA . GLN B 1 142 ? -15.07 24.188 31.359 1 98.62 142 GLN B CA 1
ATOM 3389 C C . GLN B 1 142 ? -16.281 23.438 30.797 1 98.62 142 GLN B C 1
ATOM 3391 O O . GLN B 1 142 ? -17.188 24.047 30.219 1 98.62 142 GLN B O 1
ATOM 3396 N N . HIS B 1 143 ? -16.188 22.109 30.953 1 98.62 143 HIS B N 1
ATOM 3397 C CA . HIS B 1 143 ? -17.391 21.375 30.562 1 98.62 143 HIS B CA 1
ATOM 3398 C C . HIS B 1 143 ? -17.688 20.25 31.547 1 98.62 143 HIS B C 1
ATOM 3400 O O . HIS B 1 143 ? -16.797 19.781 32.25 1 98.62 143 HIS B O 1
ATOM 3406 N N . ILE B 1 144 ? -18.922 19.906 31.734 1 98.75 144 ILE B N 1
ATOM 3407 C CA . ILE B 1 144 ? -19.406 18.734 32.438 1 98.75 144 ILE B CA 1
ATOM 3408 C C . ILE B 1 144 ? -20.141 17.812 31.469 1 98.75 144 ILE B C 1
ATOM 3410 O O . ILE B 1 144 ? -21.141 18.203 30.875 1 98.75 144 ILE B O 1
ATOM 3414 N N . LEU B 1 145 ? -19.609 16.688 31.281 1 98.75 145 LEU B N 1
ATOM 3415 C CA . LEU B 1 145 ? -20.188 15.664 30.422 1 98.75 145 LEU B CA 1
ATOM 3416 C C . LEU B 1 145 ? -20.938 14.617 31.25 1 98.75 145 LEU B C 1
ATOM 3418 O O . LEU B 1 145 ? -20.375 14.031 32.156 1 98.75 145 LEU B O 1
ATOM 3422 N N . VAL B 1 146 ? -22.234 14.383 30.938 1 98.62 146 VAL B N 1
ATOM 3423 C CA . VAL B 1 146 ? -23 13.359 31.641 1 98.62 146 VAL B CA 1
ATOM 3424 C C . VAL B 1 146 ? -23.688 12.453 30.625 1 98.62 146 VAL B C 1
ATOM 3426 O O . VAL B 1 146 ? -23.953 12.859 29.5 1 98.62 146 VAL B O 1
ATOM 3429 N N . ALA B 1 147 ? -23.984 11.32 31 1 97.62 147 ALA B N 1
ATOM 3430 C CA . ALA B 1 147 ? -24.562 10.312 30.125 1 97.62 147 ALA B CA 1
ATOM 3431 C C . ALA B 1 147 ? -26.062 10.492 29.984 1 97.62 147 ALA B C 1
ATOM 3433 O O . ALA B 1 147 ? -26.641 10.172 28.938 1 97.62 147 ALA B O 1
ATOM 3434 N N . LYS B 1 148 ? -26.719 11.023 31 1 97 148 LYS B N 1
ATOM 3435 C CA . LYS B 1 148 ? -28.188 11.07 31.047 1 97 148 LYS B CA 1
ATOM 3436 C C . LYS B 1 148 ? -28.688 12.516 31.109 1 97 148 LYS B C 1
ATOM 3438 O O . LYS B 1 148 ? -28.094 13.352 31.781 1 97 148 LYS B O 1
ATOM 3443 N N . SER B 1 149 ? -29.797 12.734 30.484 1 97.81 149 SER B N 1
ATOM 3444 C CA . SER B 1 149 ? -30.406 14.062 30.484 1 97.81 149 SER B CA 1
ATOM 3445 C C . SER B 1 149 ? -30.844 14.469 31.891 1 97.81 149 SER B C 1
ATOM 3447 O O . SER B 1 149 ? -30.734 15.633 32.281 1 97.81 149 SER B O 1
ATOM 3449 N N . ALA B 1 150 ? -31.266 13.523 32.594 1 98.19 150 ALA B N 1
ATOM 3450 C CA . ALA B 1 150 ? -31.703 13.797 33.969 1 98.19 150 ALA B CA 1
ATOM 3451 C C . ALA B 1 150 ? -30.562 14.336 34.812 1 98.19 150 ALA B C 1
ATOM 3453 O O . ALA B 1 150 ? -30.75 15.219 35.656 1 98.19 150 ALA B O 1
ATOM 3454 N N . THR B 1 151 ? -29.453 13.789 34.625 1 98.62 151 THR B N 1
ATOM 3455 C CA . THR B 1 151 ? -28.281 14.258 35.344 1 98.62 151 THR B CA 1
ATOM 3456 C C . THR B 1 151 ? -27.891 15.672 34.906 1 98.62 151 THR B C 1
ATOM 3458 O O . THR B 1 151 ? -27.5 16.484 35.75 1 98.62 151 THR B O 1
ATOM 3461 N N . ALA B 1 152 ? -27.984 15.906 33.688 1 98.75 152 ALA B N 1
ATOM 3462 C CA . ALA B 1 152 ? -27.734 17.25 33.188 1 98.75 152 ALA B CA 1
ATOM 3463 C C . ALA B 1 152 ? -28.656 18.266 33.844 1 98.75 152 ALA B C 1
ATOM 3465 O O . ALA B 1 152 ? -28.219 19.359 34.219 1 98.75 152 ALA B O 1
ATOM 3466 N N . ASP B 1 153 ? -29.906 17.906 33.969 1 98.38 153 ASP B N 1
ATOM 3467 C CA . ASP B 1 153 ? -30.875 18.797 34.625 1 98.38 153 ASP B CA 1
ATOM 3468 C C . ASP B 1 153 ? -30.484 19.078 36.062 1 98.38 153 ASP B C 1
ATOM 3470 O O . ASP B 1 153 ? -30.641 20.203 36.531 1 98.38 153 ASP B O 1
ATOM 3474 N N . LYS B 1 154 ? -30.016 18.094 36.719 1 98.5 154 LYS B N 1
ATOM 3475 C CA . LYS B 1 154 ? -29.562 18.281 38.094 1 98.5 154 LYS B CA 1
ATOM 3476 C C . LYS B 1 154 ? -28.422 19.297 38.188 1 98.5 154 LYS B C 1
ATOM 3478 O O . LYS B 1 154 ? -28.406 20.156 39.031 1 98.5 154 LYS B O 1
ATOM 3483 N N . VAL B 1 155 ? -27.516 19.109 37.25 1 98.75 155 VAL B N 1
ATOM 3484 C CA . VAL B 1 155 ? -26.375 20.016 37.219 1 98.75 155 VAL B CA 1
ATOM 3485 C C . VAL B 1 155 ? -26.859 21.438 36.938 1 98.75 155 VAL B C 1
ATOM 3487 O O . VAL B 1 155 ? -26.438 22.375 37.594 1 98.75 155 VAL B O 1
ATOM 3490 N N . LEU B 1 156 ? -27.703 21.578 35.969 1 98.75 156 LEU B N 1
ATOM 3491 C CA . LEU B 1 156 ? -28.219 22.891 35.594 1 98.75 156 LEU B CA 1
ATOM 3492 C C . LEU B 1 156 ? -28.969 23.531 36.75 1 98.75 156 LEU B C 1
ATOM 3494 O O . LEU B 1 156 ? -28.859 24.734 37 1 98.75 156 LEU B O 1
ATOM 3498 N N . ASP B 1 157 ? -29.703 22.75 37.5 1 98.56 157 ASP B N 1
ATOM 3499 C CA . ASP B 1 157 ? -30.406 23.25 38.656 1 98.56 157 ASP B CA 1
ATOM 3500 C C . ASP B 1 157 ? -29.438 23.75 39.719 1 98.56 157 ASP B C 1
ATOM 3502 O O . ASP B 1 157 ? -29.688 24.781 40.375 1 98.56 157 ASP B O 1
ATOM 3506 N N . ALA B 1 158 ? -28.438 23 39.875 1 98.5 158 ALA B N 1
ATOM 3507 C CA . ALA B 1 158 ? -27.422 23.406 40.844 1 98.5 158 ALA B CA 1
ATOM 3508 C C . ALA B 1 158 ? -26.75 24.719 40.438 1 98.5 158 ALA B C 1
ATOM 3510 O O . ALA B 1 158 ? -26.438 25.562 41.281 1 98.5 158 ALA B O 1
ATOM 3511 N N . LEU B 1 159 ? -26.547 24.906 39.156 1 98.31 159 LEU B N 1
ATOM 3512 C CA . LEU B 1 159 ? -25.891 26.094 38.656 1 98.31 159 LEU B CA 1
ATOM 3513 C C . LEU B 1 159 ? -26.812 27.312 38.719 1 98.31 159 LEU B C 1
ATOM 3515 O O . LEU B 1 159 ? -26.359 28.438 38.875 1 98.31 159 LEU B O 1
ATOM 3519 N N . LYS B 1 160 ? -28.094 27.125 38.625 1 97.81 160 LYS B N 1
ATOM 3520 C CA . LYS B 1 160 ? -29.062 28.219 38.781 1 97.81 160 LYS B CA 1
ATOM 3521 C C . LYS B 1 160 ? -28.969 28.812 40.188 1 97.81 160 LYS B C 1
ATOM 3523 O O . LYS B 1 160 ? -29.141 30.031 40.344 1 97.81 160 LYS B O 1
ATOM 3528 N N . LYS B 1 161 ? -28.641 27.953 41.094 1 97.75 161 LYS B N 1
ATOM 3529 C CA . LYS B 1 161 ? -28.531 28.375 42.469 1 97.75 161 LYS B CA 1
ATOM 3530 C C . LYS B 1 161 ? -27.188 29.031 42.75 1 97.75 161 LYS B C 1
ATOM 3532 O O . LYS B 1 161 ? -27.094 30 43.5 1 97.75 161 LYS B O 1
ATOM 3537 N N . ASP B 1 162 ? -26.172 28.531 42.156 1 97.94 162 ASP B N 1
ATOM 3538 C CA . ASP B 1 162 ? -24.812 29.031 42.312 1 97.94 162 ASP B CA 1
ATOM 3539 C C . ASP B 1 162 ? -24.031 28.875 41 1 97.94 162 ASP B C 1
ATOM 3541 O O . ASP B 1 162 ? -23.516 27.797 40.688 1 97.94 162 ASP B O 1
ATOM 3545 N N . SER B 1 163 ? -23.844 29.922 40.344 1 96.56 163 SER B N 1
ATOM 3546 C CA . SER B 1 163 ? -23.234 29.906 39 1 96.56 163 SER B CA 1
ATOM 3547 C C . SER B 1 163 ? -21.734 30.141 39.062 1 96.56 163 SER B C 1
ATOM 3549 O O . SER B 1 163 ? -21.094 30.391 38.062 1 96.56 163 SER B O 1
ATOM 3551 N N . SER B 1 164 ? -21.125 30.078 40.219 1 96.88 164 SER B N 1
ATOM 3552 C CA . SER B 1 164 ? -19.719 30.391 40.406 1 96.88 164 SER B CA 1
ATOM 3553 C C . SER B 1 164 ? -18.828 29.328 39.75 1 96.88 164 SER B C 1
ATOM 3555 O O . SER B 1 164 ? -19.25 28.188 39.562 1 96.88 164 SER B O 1
ATOM 3557 N N . GLN B 1 165 ? -17.672 29.719 39.375 1 97.44 165 GLN B N 1
ATOM 3558 C CA . GLN B 1 165 ? -16.688 28.797 38.844 1 97.44 165 GLN B CA 1
ATOM 3559 C C . GLN B 1 165 ? -16.391 27.672 39.844 1 97.44 165 GLN B C 1
ATOM 3561 O O . GLN B 1 165 ? -16.172 26.531 39.469 1 97.44 165 GLN B O 1
ATOM 3566 N N . ALA B 1 166 ? -16.297 28.016 41.156 1 97.12 166 ALA B N 1
ATOM 3567 C CA . ALA B 1 166 ? -16.031 27.047 42.188 1 97.12 166 ALA B CA 1
ATOM 3568 C C . ALA B 1 166 ? -17.078 25.938 42.219 1 97.12 166 ALA B C 1
ATOM 3570 O O . ALA B 1 166 ? -16.75 24.766 42.312 1 97.12 166 ALA B O 1
ATOM 3571 N N . ASN B 1 167 ? -18.344 26.391 42.125 1 98.31 167 ASN B N 1
ATOM 3572 C CA . ASN B 1 167 ? -19.406 25.391 42.094 1 98.31 167 ASN B CA 1
ATOM 3573 C C . ASN B 1 167 ? -19.344 24.531 40.844 1 98.31 167 ASN B C 1
ATOM 3575 O O . ASN B 1 167 ? -19.562 23.328 40.906 1 98.31 167 ASN B O 1
ATOM 3579 N N . PHE B 1 168 ? -19.078 25.156 39.688 1 98.75 168 PHE B N 1
ATOM 3580 C CA . PHE B 1 168 ? -18.938 24.391 38.469 1 98.75 168 PHE B CA 1
ATOM 3581 C C . PHE B 1 168 ? -17.859 23.328 38.594 1 98.75 168 PHE B C 1
ATOM 3583 O O . PHE B 1 168 ? -18.047 22.188 38.188 1 98.75 168 PHE B O 1
ATOM 3590 N N . THR B 1 169 ? -16.75 23.672 39.188 1 98.62 169 THR B N 1
ATOM 3591 C CA . THR B 1 169 ? -15.633 22.766 39.406 1 98.62 169 THR B CA 1
ATOM 3592 C C . THR B 1 169 ? -16.062 21.594 40.281 1 98.62 169 THR B C 1
ATOM 3594 O O . THR B 1 169 ? -15.773 20.438 39.938 1 98.62 169 THR B O 1
ATOM 3597 N N . LYS B 1 170 ? -16.766 21.906 41.312 1 98.5 170 LYS B N 1
ATOM 3598 C CA . LYS B 1 170 ? -17.266 20.859 42.219 1 98.5 170 LYS B CA 1
ATOM 3599 C C . LYS B 1 170 ? -18.219 19.906 41.469 1 98.5 170 LYS B C 1
ATOM 3601 O O . LYS B 1 170 ? -18.109 18.688 41.625 1 98.5 170 LYS B O 1
ATOM 3606 N N . LEU B 1 171 ? -19.094 20.5 40.688 1 98.81 171 LEU B N 1
ATOM 3607 C CA . LEU B 1 171 ? -20.078 19.703 39.969 1 98.81 171 LEU B CA 1
ATOM 3608 C C . LEU B 1 171 ? -19.406 18.844 38.906 1 98.81 171 LEU B C 1
ATOM 3610 O O . LEU B 1 171 ? -19.828 17.719 38.656 1 98.81 171 LEU B O 1
ATOM 3614 N N . ALA B 1 172 ? -18.391 19.406 38.219 1 98.81 172 ALA B N 1
ATOM 3615 C CA . ALA B 1 172 ? -17.625 18.625 37.25 1 98.81 172 ALA B CA 1
ATOM 3616 C C . ALA B 1 172 ? -16.984 17.406 37.906 1 98.81 172 ALA B C 1
ATOM 3618 O O . ALA B 1 172 ? -17.109 16.281 37.375 1 98.81 172 ALA B O 1
ATOM 3619 N N . LYS B 1 173 ? -16.391 17.531 39.031 1 98.44 173 LYS B N 1
ATOM 3620 C CA . LYS B 1 173 ? -15.758 16.438 39.75 1 98.44 173 LYS B CA 1
ATOM 3621 C C . LYS B 1 173 ? -16.781 15.367 40.125 1 98.44 173 LYS B C 1
ATOM 3623 O O . LYS B 1 173 ? -16.5 14.172 40.062 1 98.44 173 LYS B O 1
ATOM 3628 N N . LYS B 1 174 ? -17.906 15.844 40.469 1 98.31 174 LYS B N 1
ATOM 3629 C CA . LYS B 1 174 ? -18.922 14.953 41 1 98.31 174 LYS B CA 1
ATOM 3630 C C . LYS B 1 174 ? -19.656 14.203 39.906 1 98.31 174 LYS B C 1
ATOM 3632 O O . LYS B 1 174 ? -19.922 13.008 40.031 1 98.31 174 LYS B O 1
ATOM 3637 N N . TYR B 1 175 ? -19.938 14.906 38.75 1 98.62 175 TYR B N 1
ATOM 3638 C CA . TYR B 1 175 ? -20.938 14.344 37.844 1 98.62 175 TYR B CA 1
ATOM 3639 C C . TYR B 1 175 ? -20.328 13.992 36.5 1 98.62 175 TYR B C 1
ATOM 3641 O O . TYR B 1 175 ? -20.875 13.172 35.75 1 98.62 175 TYR B O 1
ATOM 3649 N N . SER B 1 176 ? -19.281 14.609 3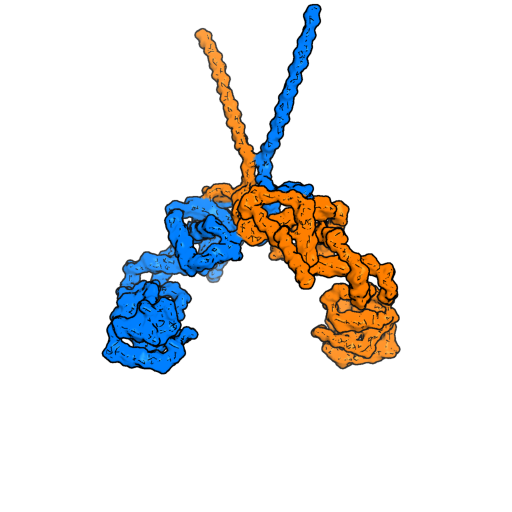6.125 1 98.75 176 SER B N 1
ATOM 3650 C CA . SER B 1 176 ? -18.781 14.461 34.75 1 98.75 176 SER B CA 1
ATOM 3651 C C . SER B 1 176 ? -18.25 13.047 34.5 1 98.75 176 SER B C 1
ATOM 3653 O O . SER B 1 176 ? -17.578 12.469 35.375 1 98.75 176 SER B O 1
ATOM 3655 N N . THR B 1 177 ? -18.516 12.555 33.375 1 98.06 177 THR B N 1
ATOM 3656 C CA . THR B 1 177 ? -18.016 11.242 32.969 1 98.06 177 THR B CA 1
ATOM 3657 C C . THR B 1 177 ? -16.703 11.375 32.219 1 98.06 177 THR B C 1
ATOM 3659 O O . THR B 1 177 ? -16.078 10.367 31.875 1 98.06 177 THR B O 1
ATOM 3662 N N . ASP B 1 178 ? -16.297 12.625 31.891 1 97.06 178 ASP B N 1
ATOM 3663 C CA . ASP B 1 178 ? -14.992 12.859 31.281 1 97.06 178 ASP B CA 1
ATOM 3664 C C . ASP B 1 178 ? -13.867 12.742 32.312 1 97.06 178 ASP B C 1
ATOM 3666 O O . ASP B 1 178 ? -13.5 13.734 32.938 1 97.06 178 ASP B O 1
ATOM 3670 N N . THR B 1 179 ? -13.211 11.594 32.344 1 95.75 179 THR B N 1
ATOM 3671 C CA . THR B 1 179 ? -12.227 11.297 33.375 1 95.75 179 THR B CA 1
ATOM 3672 C C . THR B 1 179 ? -10.93 12.07 33.125 1 95.75 179 THR B C 1
ATOM 3674 O O . THR B 1 179 ? -10.086 12.188 34 1 95.75 179 THR B O 1
ATOM 3677 N N . THR B 1 180 ? -10.82 12.633 32.062 1 93.19 180 THR B N 1
ATOM 3678 C CA . THR B 1 180 ? -9.602 13.359 31.703 1 93.19 180 THR B CA 1
ATOM 3679 C C . THR B 1 180 ? -9.594 14.742 32.344 1 93.19 180 THR B C 1
ATOM 3681 O O . THR B 1 180 ? -8.547 15.234 32.781 1 93.19 180 THR B O 1
ATOM 3684 N N . THR B 1 181 ? -10.766 15.305 32.406 1 96.88 181 THR B N 1
ATOM 3685 C CA . THR B 1 181 ? -10.773 16.719 32.781 1 96.88 181 THR B CA 1
ATOM 3686 C C . THR B 1 181 ? -11.57 16.922 34.062 1 96.88 181 THR B C 1
ATOM 3688 O O . THR B 1 181 ? -11.484 17.984 34.688 1 96.88 181 THR B O 1
ATOM 3691 N N . LYS B 1 182 ? -12.352 16 34.5 1 97.69 182 LYS B N 1
ATOM 3692 C CA . LYS B 1 182 ? -13.305 16.219 35.594 1 97.69 182 LYS B CA 1
ATOM 3693 C C . LYS B 1 182 ? -12.586 16.672 36.875 1 97.69 182 LYS B C 1
ATOM 3695 O O . LYS B 1 182 ? -13.109 17.5 37.625 1 97.69 182 LYS B O 1
ATOM 3700 N N . ASN B 1 183 ? -11.406 16.219 37.156 1 97.31 183 ASN B N 1
ATOM 3701 C CA . ASN B 1 183 ? -10.695 16.531 38.375 1 97.31 183 ASN B CA 1
ATOM 3702 C C . ASN B 1 183 ? -10.086 17.938 38.312 1 97.31 183 ASN B C 1
ATOM 3704 O O . ASN B 1 183 ? -9.695 18.484 39.344 1 97.31 183 ASN B O 1
ATOM 3708 N N . ASP B 1 184 ? -10.016 18.469 37.188 1 96.88 184 ASP B N 1
ATOM 3709 C CA . ASP B 1 184 ? -9.578 19.859 37 1 96.88 184 ASP B CA 1
ATOM 3710 C C . ASP B 1 184 ? -10.758 20.766 36.656 1 96.88 184 ASP B C 1
ATOM 3712 O O . ASP B 1 184 ? -10.625 21.703 35.875 1 96.88 184 ASP B O 1
ATOM 3716 N N . GLY B 1 185 ? -11.922 20.312 37.156 1 98.06 185 GLY B N 1
ATOM 3717 C CA . GLY B 1 185 ? -13.117 21.125 37 1 98.06 185 GLY B CA 1
ATOM 3718 C C . GLY B 1 185 ? -13.672 21.125 35.594 1 98.06 185 GLY B C 1
ATOM 3719 O O . GLY B 1 185 ? -14.391 22.047 35.188 1 98.06 185 GLY B O 1
ATOM 3720 N N . GLY B 1 186 ? -13.188 20.219 34.75 1 98.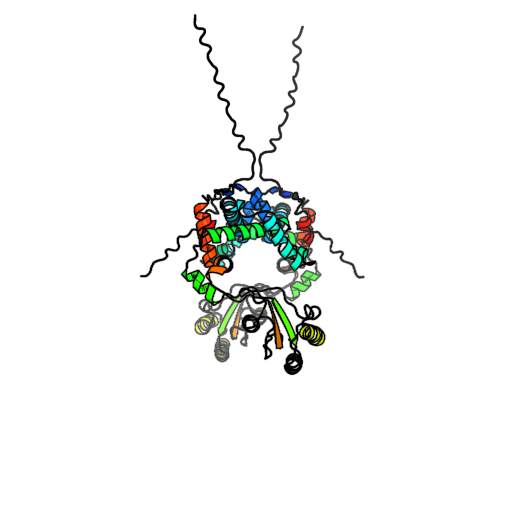38 186 GLY B N 1
ATOM 3721 C CA . GLY B 1 186 ? -13.68 20.141 33.375 1 98.38 186 GLY B CA 1
ATOM 3722 C C . GLY B 1 186 ? -13 21.109 32.438 1 98.38 186 GLY B C 1
ATOM 3723 O O . GLY B 1 186 ? -13.492 21.359 31.328 1 98.38 186 GLY B O 1
ATOM 3724 N N . LYS B 1 187 ? -11.906 21.688 32.875 1 98.31 187 LYS B N 1
ATOM 3725 C CA . LYS B 1 187 ? -11.227 22.703 32.094 1 98.31 187 LYS B CA 1
ATOM 3726 C C . LYS B 1 187 ? -10.609 22.094 30.828 1 98.31 187 LYS B C 1
ATOM 3728 O O . LYS B 1 187 ? -9.945 21.047 30.891 1 98.31 187 LYS B O 1
ATOM 3733 N N . LEU B 1 188 ? -10.875 22.688 29.734 1 97.25 188 LEU B N 1
ATOM 3734 C CA . LEU B 1 188 ? -10.305 22.266 28.469 1 97.25 188 LEU B CA 1
ATOM 3735 C C . LEU B 1 188 ? -9.172 23.203 28.047 1 97.25 188 LEU B C 1
ATOM 3737 O O . LEU B 1 188 ? -9.133 24.359 28.453 1 97.25 188 LEU B O 1
ATOM 3741 N N . SER B 1 189 ? -8.281 22.688 27.266 1 94.56 189 SER B N 1
ATOM 3742 C CA . SER B 1 189 ? -7.297 23.547 26.625 1 94.56 189 SER B CA 1
ATOM 3743 C C . SER B 1 189 ? -7.969 24.547 25.688 1 94.56 189 SER B C 1
ATOM 3745 O O . SER B 1 189 ? -9.023 24.266 25.125 1 94.56 189 SER B O 1
ATOM 3747 N N . ALA B 1 190 ? -7.316 25.672 25.562 1 97.25 190 ALA B N 1
ATOM 3748 C CA . ALA B 1 190 ? -7.863 26.719 24.719 1 97.25 190 ALA B CA 1
ATOM 3749 C C . ALA B 1 190 ? -8.023 26.234 23.281 1 97.25 190 ALA B C 1
ATOM 3751 O O . ALA B 1 190 ? -7.207 25.453 22.781 1 97.25 190 ALA B O 1
ATOM 3752 N N . PHE B 1 191 ? -9.102 26.703 22.656 1 96.94 191 PHE B N 1
ATOM 3753 C CA . PHE B 1 191 ? -9.359 26.312 21.266 1 96.94 191 PHE B CA 1
ATOM 3754 C C . PHE B 1 191 ? -10.07 27.438 20.516 1 96.94 191 PHE B C 1
ATOM 3756 O O . PHE B 1 191 ? -10.562 28.391 21.141 1 96.94 191 PHE B O 1
ATOM 3763 N N . ASP B 1 192 ? -10.047 27.359 19.203 1 97.25 192 ASP B N 1
ATOM 3764 C CA . ASP B 1 192 ? -10.742 28.312 18.344 1 97.25 192 ASP B CA 1
ATOM 3765 C C . ASP B 1 192 ? -11.586 27.609 17.297 1 97.25 192 ASP B C 1
ATOM 3767 O O . ASP B 1 192 ? -11.875 26.406 17.422 1 97.25 192 ASP B O 1
ATOM 3771 N N . ASN B 1 193 ? -12.055 28.359 16.312 1 97.12 193 ASN B N 1
ATOM 3772 C CA . ASN B 1 193 ? -12.984 27.844 15.312 1 97.12 193 ASN B CA 1
ATOM 3773 C C . ASN B 1 193 ? -12.344 26.75 14.461 1 97.12 193 ASN B C 1
ATOM 3775 O O . ASN B 1 193 ? -13.039 26.047 13.734 1 97.12 193 ASN B O 1
ATOM 3779 N N . THR B 1 194 ? -11.07 26.547 14.586 1 95.19 194 THR B N 1
ATOM 3780 C CA . THR B 1 194 ? -10.391 25.562 13.742 1 95.19 194 THR B CA 1
ATOM 3781 C C . THR B 1 194 ? -10.359 24.188 14.414 1 95.19 194 THR B C 1
ATOM 3783 O O . THR B 1 194 ? -9.883 23.219 13.828 1 95.19 194 THR B O 1
ATOM 3786 N N . ASN B 1 195 ? -10.852 24.141 15.625 1 94.38 195 ASN B N 1
ATOM 3787 C CA . ASN B 1 195 ? -10.844 22.875 16.344 1 94.38 195 ASN B CA 1
ATOM 3788 C C . ASN B 1 195 ? -11.672 21.812 15.625 1 94.38 195 ASN B C 1
ATOM 3790 O O . ASN B 1 195 ? -12.797 22.094 15.203 1 94.38 195 ASN B O 1
ATOM 3794 N N . THR B 1 196 ? -11.094 20.625 15.508 1 92.38 196 THR B N 1
ATOM 3795 C CA . THR B 1 196 ? -11.805 19.531 14.844 1 92.38 196 THR B CA 1
ATOM 3796 C C . THR B 1 196 ? -12.109 18.406 15.828 1 92.38 196 THR B C 1
ATOM 3798 O O . THR B 1 196 ? -12.695 17.391 15.453 1 92.38 196 THR B O 1
ATOM 3801 N N . SER B 1 197 ? -11.742 18.531 17.016 1 91.44 197 SER B N 1
ATOM 3802 C CA . SER B 1 197 ? -11.906 17.484 18.016 1 91.44 197 SER B CA 1
ATOM 3803 C C . SER B 1 197 ? -13.289 17.516 18.641 1 91.44 197 SER B C 1
ATOM 3805 O O . SER B 1 197 ? -13.797 16.484 19.094 1 91.44 197 SER B O 1
ATOM 3807 N N . TYR B 1 198 ? -13.836 18.703 18.688 1 94.31 198 TYR B N 1
ATOM 3808 C CA . TYR B 1 198 ? -15.148 18.859 19.297 1 94.31 198 TYR B CA 1
ATOM 3809 C C . TYR B 1 198 ? -16.234 18.906 18.234 1 94.31 198 TYR B C 1
ATOM 3811 O O . TYR B 1 198 ? -15.992 19.344 17.109 1 94.31 198 TYR B O 1
ATOM 3819 N N . SER B 1 199 ? -17.422 18.469 18.656 1 94.5 199 SER B N 1
ATOM 3820 C CA . SER B 1 199 ? -18.531 18.5 17.719 1 94.5 199 SER B CA 1
ATOM 3821 C C . SER B 1 199 ? -18.938 19.922 17.375 1 94.5 199 SER B C 1
ATOM 3823 O O . SER B 1 199 ? -18.703 20.844 18.156 1 94.5 199 SER B O 1
ATOM 3825 N N . SER B 1 200 ? -19.609 20 16.219 1 95.44 200 SER B N 1
ATOM 3826 C CA . SER B 1 200 ? -20.094 21.312 15.789 1 95.44 200 SER B CA 1
ATOM 3827 C C . SER B 1 200 ? -21.078 21.906 16.797 1 95.44 200 SER B C 1
ATOM 3829 O O . SER B 1 200 ? -21.078 23.109 17.031 1 95.44 200 SER B O 1
ATOM 3831 N N . LYS B 1 201 ? -21.891 21.094 17.375 1 96.94 201 LYS B N 1
ATOM 3832 C CA . LYS B 1 201 ? -22.844 21.547 18.391 1 96.94 201 LYS B CA 1
ATOM 3833 C C . LYS B 1 201 ? -22.125 22.094 19.625 1 96.94 201 LYS B C 1
ATOM 3835 O O . LYS B 1 201 ? -22.516 23.125 20.156 1 96.94 201 LYS B O 1
ATOM 3840 N N . PHE B 1 202 ? -21.141 21.422 20.031 1 97.94 202 PHE B N 1
ATOM 3841 C CA . PHE B 1 202 ? -20.344 21.875 21.172 1 97.94 202 PHE B CA 1
ATOM 3842 C C . PHE B 1 202 ? -19.703 23.234 20.875 1 97.94 202 PHE B C 1
ATOM 3844 O O . PHE B 1 202 ? -19.812 24.156 21.688 1 97.94 202 PHE B O 1
ATOM 3851 N N . LEU B 1 203 ? -19.078 23.359 19.734 1 97.88 203 LEU B N 1
ATOM 3852 C CA . LEU B 1 203 ? -18.391 24.578 19.359 1 97.88 203 LEU B CA 1
ATOM 3853 C C . LEU B 1 203 ? -19.359 25.75 19.25 1 97.88 203 LEU B C 1
ATOM 3855 O O . LEU B 1 203 ? -19.094 26.828 19.781 1 97.88 203 LEU B O 1
ATOM 3859 N N . THR B 1 204 ? -20.453 25.547 18.625 1 97.19 204 THR B N 1
ATOM 3860 C CA . THR B 1 204 ? -21.453 26.594 18.469 1 97.19 204 THR B CA 1
ATOM 3861 C C . THR B 1 204 ? -21.938 27.094 19.828 1 97.19 204 THR B C 1
ATOM 3863 O O . THR B 1 204 ? -22.016 28.297 20.047 1 97.19 204 THR B O 1
ATOM 3866 N N . ALA B 1 205 ? -22.234 26.203 20.719 1 98.12 205 ALA B N 1
ATOM 3867 C CA . ALA B 1 205 ? -22.703 26.547 22.062 1 98.12 205 ALA B CA 1
ATOM 3868 C C . ALA B 1 205 ? -21.625 27.312 22.828 1 98.12 205 ALA B C 1
ATOM 3870 O O . ALA B 1 205 ? -21.922 28.312 23.5 1 98.12 205 ALA B O 1
ATOM 3871 N N . ALA B 1 206 ? -20.422 26.875 22.719 1 98.44 206 ALA B N 1
ATOM 3872 C CA . ALA B 1 206 ? -19.312 27.5 23.438 1 98.44 206 ALA B CA 1
ATOM 3873 C C . ALA B 1 206 ? -19.078 28.922 22.969 1 98.44 206 ALA B C 1
ATOM 3875 O O . ALA B 1 206 ? -18.984 29.844 23.781 1 98.44 206 ALA B O 1
ATOM 3876 N N . PHE B 1 207 ? -19.047 29.141 21.703 1 98.19 207 PHE B N 1
ATOM 3877 C CA . PHE B 1 207 ? -18.656 30.438 21.156 1 98.19 207 PHE B CA 1
ATOM 3878 C C . PHE B 1 207 ? -19.719 31.484 21.422 1 98.19 207 PHE B C 1
ATOM 3880 O O . PHE B 1 207 ? -19.453 32.688 21.312 1 98.19 207 PHE B O 1
ATOM 3887 N N . LYS B 1 208 ? -20.906 31.094 21.797 1 97.31 208 LYS B N 1
ATOM 3888 C CA . LYS B 1 208 ? -22 32 22.078 1 97.31 208 LYS B CA 1
ATOM 3889 C C . LYS B 1 208 ? -21.906 32.562 23.5 1 97.31 208 LYS B C 1
ATOM 3891 O O . LYS B 1 208 ? -22.562 33.531 23.844 1 97.31 208 LYS B O 1
ATOM 3896 N N . LEU B 1 209 ? -21.094 31.938 24.297 1 98.44 209 LEU B N 1
ATOM 3897 C CA . LEU B 1 209 ? -21.031 32.281 25.703 1 98.44 209 LEU B CA 1
ATOM 3898 C C . LEU B 1 209 ? -20.094 33.438 25.969 1 98.44 209 LEU B C 1
ATOM 3900 O O . LEU B 1 209 ? -19.031 33.531 25.344 1 98.44 209 LEU B O 1
ATOM 3904 N N . LYS B 1 210 ? -20.469 34.312 26.906 1 97.75 210 LYS B N 1
ATOM 3905 C CA . LYS B 1 210 ? -19.594 35.344 27.469 1 97.75 210 LYS B CA 1
ATOM 3906 C C . LYS B 1 210 ? -18.891 34.844 28.734 1 97.75 210 LYS B C 1
ATOM 3908 O O . LYS B 1 210 ? -19.266 33.781 29.281 1 97.75 210 LYS B O 1
ATOM 3913 N N . ASN B 1 211 ? -17.859 35.594 29.078 1 98.06 211 ASN B N 1
ATOM 3914 C CA . ASN B 1 211 ? -17.125 35.188 30.266 1 98.06 211 ASN B CA 1
ATOM 3915 C C . ASN B 1 211 ? -18.062 34.969 31.453 1 98.06 211 ASN B C 1
ATOM 3917 O O . ASN B 1 211 ? -18.891 35.844 31.766 1 98.06 211 ASN B O 1
ATOM 3921 N N . GLY B 1 212 ? -17.953 33.812 32.031 1 97.5 212 GLY B N 1
ATOM 3922 C CA . GLY B 1 212 ? -18.734 33.531 33.25 1 97.5 212 GLY B CA 1
ATOM 3923 C C . GLY B 1 212 ? -20.078 32.875 32.938 1 97.5 212 GLY B C 1
ATOM 3924 O O . GLY B 1 212 ? -20.719 32.312 33.812 1 97.5 212 GLY B O 1
ATOM 3925 N N . GLU B 1 213 ? -20.531 32.969 31.719 1 98.31 213 GLU B N 1
ATOM 3926 C CA . GLU B 1 213 ? -21.797 32.344 31.328 1 98.31 213 GLU B CA 1
ATOM 3927 C C . GLU B 1 213 ? -21.672 30.844 31.125 1 98.31 213 GLU B C 1
ATOM 3929 O O . GLU B 1 213 ? -20.562 30.344 30.922 1 98.31 213 GLU B O 1
ATOM 3934 N N . TYR B 1 214 ? -22.734 30.203 31.281 1 98.75 214 TYR B N 1
ATOM 3935 C CA . TYR B 1 214 ? -22.812 28.766 31.016 1 98.75 214 TYR B CA 1
ATOM 3936 C C . TYR B 1 214 ? -24.031 28.438 30.172 1 98.75 214 TYR B C 1
ATOM 3938 O O . TYR B 1 214 ? -24.938 29.266 30.031 1 98.75 214 TYR B O 1
ATOM 3946 N N . THR B 1 215 ? -23.984 27.312 29.531 1 98.62 215 THR B N 1
ATOM 3947 C CA . THR B 1 215 ? -25.156 26.891 28.766 1 98.62 215 THR B CA 1
ATOM 3948 C C . THR B 1 215 ? -26.344 26.641 29.688 1 98.62 215 THR B C 1
ATOM 3950 O O . THR B 1 215 ? -26.234 25.922 30.672 1 98.62 215 THR B O 1
ATOM 3953 N N . THR B 1 216 ? -27.469 27.156 29.297 1 97.19 216 THR B N 1
ATOM 3954 C CA . THR B 1 216 ? -28.656 27.016 30.125 1 97.19 216 THR B CA 1
ATOM 3955 C C . THR B 1 216 ? -29.438 25.766 29.75 1 97.19 216 THR B C 1
ATOM 3957 O O . THR B 1 216 ? -30.406 25.406 30.422 1 97.19 216 THR B O 1
ATOM 3960 N N . SER B 1 217 ? -29.109 25.141 28.672 1 97.81 217 SER B N 1
ATOM 3961 C CA . SER B 1 217 ? -29.547 23.797 28.297 1 97.81 217 SER B CA 1
ATOM 3962 C C . SER B 1 217 ? -28.359 22.906 27.953 1 97.81 217 SER B C 1
ATOM 3964 O O . SER B 1 217 ? -27.328 23.391 27.469 1 97.81 217 SER B O 1
ATOM 3966 N N . ALA B 1 218 ? -28.578 21.688 28.266 1 98.31 218 ALA B N 1
ATOM 3967 C CA . ALA B 1 218 ? -27.484 20.75 27.922 1 98.31 218 ALA B CA 1
ATOM 3968 C C . ALA B 1 218 ? -27.328 20.625 26.422 1 98.31 218 ALA B C 1
ATOM 3970 O O . ALA B 1 218 ? -28.328 20.578 25.688 1 98.31 218 ALA B O 1
ATOM 3971 N N . VAL B 1 219 ? -26.109 20.594 25.953 1 98.38 219 VAL B N 1
ATOM 3972 C CA . VAL B 1 219 ? -25.797 20.375 24.547 1 98.38 219 VAL B CA 1
ATOM 3973 C C . VAL B 1 219 ? -25.672 18.875 24.281 1 98.38 219 VAL B C 1
ATOM 3975 O O . VAL B 1 219 ? -24.75 18.234 24.781 1 98.38 219 VAL B O 1
ATOM 3978 N N . LYS B 1 220 ? -26.531 18.266 23.531 1 97.5 220 LYS B N 1
ATOM 3979 C CA . LYS B 1 220 ? -26.484 16.844 23.203 1 97.5 220 LYS B CA 1
ATOM 3980 C C . LYS B 1 220 ? -25.453 16.562 22.109 1 97.5 220 LYS B C 1
ATOM 3982 O O . LYS B 1 220 ? -25.516 17.156 21.031 1 97.5 220 LYS B O 1
ATOM 3987 N N . THR B 1 221 ? -24.5 15.75 22.422 1 96 221 THR B N 1
ATOM 3988 C CA . THR B 1 221 ? -23.484 15.297 21.469 1 96 221 THR B CA 1
ATOM 3989 C C . THR B 1 221 ? -23.438 13.773 21.422 1 96 221 THR B C 1
ATOM 3991 O O . THR B 1 221 ? -24.219 13.102 22.109 1 96 221 THR B O 1
ATOM 3994 N N . SER B 1 222 ? -22.578 13.188 20.625 1 94.94 222 SER B N 1
ATOM 3995 C CA . SER B 1 222 ? -22.453 11.742 20.516 1 94.94 222 SER B CA 1
ATOM 3996 C C . SER B 1 222 ? -21.953 11.125 21.828 1 94.94 222 SER B C 1
ATOM 3998 O O . SER B 1 222 ? -22.156 9.938 22.078 1 94.94 222 SER B O 1
ATOM 4000 N N . ASN B 1 223 ? -21.453 11.945 22.688 1 94.06 223 ASN B N 1
ATOM 4001 C CA . ASN B 1 223 ? -20.859 11.461 23.938 1 94.06 223 ASN B CA 1
ATOM 4002 C C . ASN B 1 223 ? -21.844 11.555 25.094 1 94.06 223 ASN B C 1
ATOM 4004 O O . ASN B 1 223 ? -21.594 11.016 26.172 1 94.06 223 ASN B O 1
ATOM 4008 N N . GLY B 1 224 ? -22.891 12.281 24.812 1 97.5 224 GLY B N 1
ATOM 4009 C CA . GLY B 1 224 ? -23.875 12.523 25.875 1 97.5 224 GLY B CA 1
ATOM 4010 C C . GLY B 1 224 ? -24.375 13.953 25.906 1 97.5 224 GLY B C 1
ATOM 4011 O O . GLY B 1 224 ? -24.703 14.523 24.859 1 97.5 224 GLY B O 1
ATOM 4012 N N . TYR B 1 225 ? -24.516 14.367 27.156 1 98.38 225 TYR B N 1
ATOM 4013 C CA . TYR B 1 225 ? -25 15.727 27.375 1 98.38 225 TYR B CA 1
ATOM 4014 C C . TYR B 1 225 ? -23.938 16.594 28 1 98.38 225 TYR B C 1
ATOM 4016 O O . TYR B 1 225 ? -23.328 16.219 29.016 1 98.38 225 TYR B O 1
ATOM 4024 N N . GLU B 1 226 ? -23.719 17.766 27.422 1 98.62 226 GLU B N 1
ATOM 4025 C CA . GLU B 1 226 ? -22.641 18.625 27.891 1 98.62 226 GLU B CA 1
ATO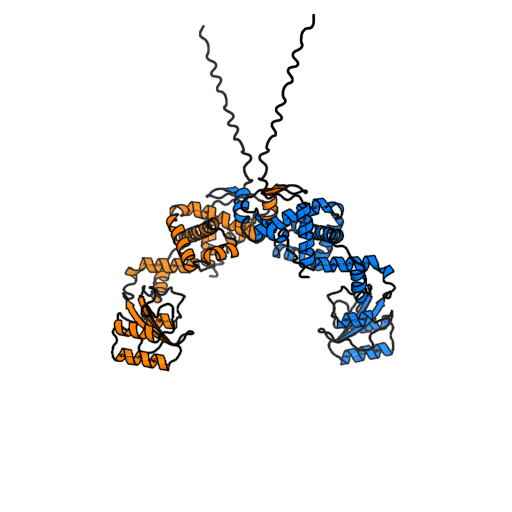M 4026 C C . GLU B 1 226 ? -23.172 19.969 28.391 1 98.62 226 GLU B C 1
ATOM 4028 O O . GLU B 1 226 ? -24.062 20.547 27.781 1 98.62 226 GLU B O 1
ATOM 4033 N N . ILE B 1 227 ? -22.688 20.375 29.516 1 98.88 227 ILE B N 1
ATOM 4034 C CA . ILE B 1 227 ? -22.859 21.734 30.047 1 98.88 227 ILE B CA 1
ATOM 4035 C C . ILE B 1 227 ? -21.531 22.484 29.984 1 98.88 227 ILE B C 1
ATOM 4037 O O . ILE B 1 227 ? -20.516 22 30.469 1 98.88 227 ILE B O 1
ATOM 4041 N N . ILE B 1 228 ? -21.578 23.641 29.359 1 98.88 228 ILE B N 1
ATOM 4042 C CA . ILE B 1 228 ? -20.344 24.375 29.062 1 98.88 228 ILE B CA 1
ATOM 4043 C C . ILE B 1 228 ? -20.359 25.703 29.812 1 98.88 228 ILE B C 1
ATOM 4045 O O . ILE B 1 228 ? -21.375 26.406 29.844 1 98.88 228 ILE B O 1
ATOM 4049 N N . ARG B 1 229 ? -19.266 26.062 30.422 1 98.81 229 ARG B N 1
ATOM 4050 C CA . ARG B 1 229 ? -19.062 27.359 31.062 1 98.81 229 ARG B CA 1
ATOM 4051 C C . ARG B 1 229 ? -17.844 28.062 30.469 1 98.81 229 ARG B C 1
ATOM 4053 O O . ARG B 1 229 ? -16.781 27.469 30.328 1 98.81 229 ARG B O 1
ATOM 4060 N N . MET B 1 230 ? -18.016 29.359 30.203 1 98.81 230 MET B N 1
ATOM 4061 C CA . MET B 1 230 ? -16.938 30.141 29.609 1 98.81 230 MET B CA 1
ATOM 4062 C C . MET B 1 230 ? -16.031 30.719 30.688 1 98.81 230 MET B C 1
ATOM 4064 O O . MET B 1 230 ? -16.516 31.359 31.625 1 98.81 230 MET B O 1
ATOM 4068 N N . ILE B 1 231 ? -14.781 30.422 30.5 1 98.38 231 ILE B N 1
ATOM 4069 C CA . ILE B 1 231 ? -13.773 31.016 31.375 1 98.38 231 ILE B CA 1
ATOM 4070 C C . ILE B 1 231 ? -13.219 32.281 30.734 1 98.38 231 ILE B C 1
ATOM 4072 O O . ILE B 1 231 ? -13.188 33.344 31.359 1 98.38 231 ILE B O 1
ATOM 4076 N N . LYS B 1 232 ? -12.82 32.156 29.531 1 98.44 232 LYS B N 1
ATOM 4077 C CA . LYS B 1 232 ? -12.219 33.281 28.828 1 98.44 232 LYS B CA 1
ATOM 4078 C C . LYS B 1 232 ? -12.672 33.344 27.375 1 98.44 232 LYS B C 1
ATOM 4080 O O . LYS B 1 232 ? -12.43 32.406 26.609 1 98.44 232 LYS B O 1
ATOM 4085 N N . ASN B 1 233 ? -13.312 34.375 27.016 1 98.19 233 ASN B N 1
ATOM 4086 C CA . ASN B 1 233 ? -13.695 34.781 25.656 1 98.19 233 ASN B CA 1
ATOM 4087 C C . ASN B 1 233 ? -13.383 36.25 25.375 1 98.19 233 ASN B C 1
ATOM 4089 O O . ASN B 1 233 ? -14.055 37.125 25.891 1 98.19 233 ASN B O 1
ATOM 4093 N N . PRO B 1 234 ? -12.375 36.5 24.594 1 97 234 PRO B N 1
ATOM 4094 C CA . PRO B 1 234 ? -12.016 37.875 24.328 1 97 234 PRO B CA 1
ATOM 4095 C C . PRO B 1 234 ? -12.992 38.594 23.391 1 97 234 PRO B C 1
ATOM 4097 O O . PRO B 1 234 ? -12.906 39.781 23.188 1 97 234 PRO B O 1
ATOM 4100 N N . GLY B 1 235 ? -13.992 37.844 22.828 1 96.19 235 GLY B N 1
ATOM 4101 C CA . GLY B 1 235 ? -14.891 38.406 21.812 1 96.19 235 GLY B CA 1
ATOM 4102 C C . GLY B 1 235 ? -14.289 38.438 20.422 1 96.19 235 GLY B C 1
ATOM 4103 O O . GLY B 1 235 ? -13.07 38.469 20.281 1 96.19 235 GLY B O 1
ATOM 4104 N N . LYS B 1 236 ? -15.133 38.406 19.422 1 95.44 236 LYS B N 1
ATOM 4105 C CA . LYS B 1 236 ? -14.68 38.312 18.031 1 95.44 236 LYS B CA 1
ATOM 4106 C C . LYS B 1 236 ? -13.953 39.594 17.625 1 95.44 236 LYS B C 1
ATOM 4108 O O . LYS B 1 236 ? -12.961 39.562 16.906 1 95.44 236 LYS B O 1
ATOM 4113 N N . GLY B 1 237 ? -14.438 40.719 18.156 1 95.06 237 GLY B N 1
ATOM 4114 C CA . GLY B 1 237 ? -13.805 41.969 17.844 1 95.06 237 GLY B CA 1
ATOM 4115 C C . GLY B 1 237 ? -13.945 42.375 16.391 1 95.06 237 GLY B C 1
ATOM 4116 O O . GLY B 1 237 ? -14.977 42.094 15.758 1 95.06 237 GLY B O 1
ATOM 4117 N N . LYS B 1 238 ? -12.852 43.156 15.891 1 96.81 238 LYS B N 1
ATOM 4118 C CA . LYS B 1 238 ? -12.852 43.625 14.508 1 96.81 238 LYS B CA 1
ATOM 4119 C C . LYS B 1 238 ? -11.914 42.781 13.648 1 96.81 238 LYS B C 1
ATOM 4121 O O . LYS B 1 238 ? -10.875 42.312 14.125 1 96.81 238 LYS B O 1
ATOM 4126 N N . MET B 1 239 ? -12.367 42.594 12.453 1 97.44 239 MET B N 1
ATOM 4127 C CA . MET B 1 239 ? -11.594 41.781 11.531 1 97.44 239 MET B CA 1
ATOM 4128 C C . MET B 1 239 ? -10.148 42.281 11.453 1 97.44 239 MET B C 1
ATOM 4130 O O . MET B 1 239 ? -9.219 41.469 11.43 1 97.44 239 MET B O 1
ATOM 4134 N N . SER B 1 240 ? -9.898 43.562 11.414 1 97.25 240 SER B N 1
ATOM 4135 C CA . SER B 1 240 ? -8.594 44.188 11.227 1 97.25 240 SER B CA 1
ATOM 4136 C C . SER B 1 240 ? -7.629 43.781 12.344 1 97.25 240 SER B C 1
ATOM 4138 O O . SER B 1 240 ? -6.414 43.75 12.148 1 97.25 240 SER B O 1
ATOM 4140 N N . ASP B 1 241 ? -8.156 43.406 13.523 1 97.12 241 ASP B N 1
ATOM 4141 C CA . ASP B 1 241 ? -7.332 43.031 14.664 1 97.12 241 ASP B CA 1
ATOM 4142 C C . ASP B 1 241 ? -6.891 41.562 14.555 1 97.12 241 ASP B C 1
ATOM 4144 O O . ASP B 1 241 ? -6.074 41.094 15.352 1 97.12 241 ASP B O 1
ATOM 4148 N N . HIS B 1 242 ? -7.438 40.906 13.508 1 97.5 242 HIS B N 1
ATOM 4149 C CA . HIS B 1 242 ? -7.215 39.469 13.453 1 97.5 242 HIS B CA 1
ATOM 4150 C C . HIS B 1 242 ? -6.703 39.031 12.086 1 97.5 242 HIS B C 1
ATOM 4152 O O . HIS B 1 242 ? -6.812 37.844 11.711 1 97.5 242 HIS B O 1
ATOM 4158 N N . THR B 1 243 ? -6.117 39.906 11.359 1 97.25 243 THR B N 1
ATOM 4159 C CA . THR B 1 243 ? -5.684 39.625 9.992 1 97.25 243 THR B CA 1
ATOM 4160 C C . THR B 1 243 ? -4.641 38.531 9.977 1 97.25 243 THR B C 1
ATOM 4162 O O . THR B 1 243 ? -4.711 37.594 9.148 1 97.25 243 THR B O 1
ATOM 4165 N N . ALA B 1 244 ? -3.695 38.594 10.883 1 96.44 244 ALA B N 1
ATOM 4166 C CA . ALA B 1 244 ? -2.652 37.562 10.945 1 96.44 244 ALA B CA 1
ATOM 4167 C C . ALA B 1 244 ? -3.246 36.188 11.227 1 96.44 244 ALA B C 1
ATOM 4169 O O . ALA B 1 244 ? -2.863 35.188 10.602 1 96.44 244 ALA B O 1
ATOM 4170 N N . ASP B 1 245 ? -4.172 36.125 12.133 1 97.12 245 ASP B N 1
ATOM 4171 C CA . ASP B 1 245 ? -4.828 34.875 12.477 1 97.12 245 ASP B CA 1
ATOM 4172 C C . ASP B 1 245 ? -5.629 34.312 11.289 1 97.12 245 ASP B C 1
ATOM 4174 O O . ASP B 1 245 ? -5.621 33.125 11.031 1 97.12 245 ASP B O 1
ATOM 4178 N N . LEU B 1 246 ? -6.34 35.219 10.664 1 98.12 246 LEU B N 1
ATOM 4179 C CA . LEU B 1 246 ? -7.133 34.812 9.5 1 98.12 246 LEU B CA 1
ATOM 4180 C C . LEU B 1 246 ? -6.242 34.25 8.406 1 98.12 246 LEU B C 1
ATOM 4182 O O . LEU B 1 246 ? -6.555 33.219 7.824 1 98.12 246 LEU B O 1
ATOM 4186 N N . LYS B 1 247 ? -5.16 34.938 8.148 1 98.06 247 LYS B N 1
ATOM 4187 C CA . LYS B 1 247 ? -4.227 34.438 7.141 1 98.06 247 LYS B CA 1
ATOM 4188 C C . LYS B 1 247 ? -3.699 33.031 7.516 1 98.06 247 LYS B C 1
ATOM 4190 O O . LYS B 1 247 ? -3.643 32.156 6.676 1 98.06 247 LYS B O 1
ATOM 4195 N N . LYS B 1 248 ? -3.346 32.906 8.719 1 97.06 248 LYS B N 1
ATOM 4196 C CA . LYS B 1 248 ? -2.857 31.625 9.203 1 97.06 248 LYS B CA 1
ATOM 4197 C C . LYS B 1 248 ? -3.893 30.516 8.984 1 97.06 248 LYS B C 1
ATOM 4199 O O . LYS B 1 248 ? -3.557 29.422 8.531 1 97.06 248 LYS B O 1
ATOM 4204 N N . GLN B 1 249 ? -5.129 30.734 9.32 1 97.38 249 GLN B N 1
ATOM 4205 C CA . GLN B 1 249 ? -6.188 29.75 9.141 1 97.38 249 GLN B CA 1
ATOM 4206 C C . GLN B 1 249 ? -6.375 29.391 7.668 1 97.38 249 GLN B C 1
ATOM 4208 O O . GLN B 1 249 ? -6.598 28.234 7.32 1 97.38 249 GLN B O 1
ATOM 4213 N N . ILE B 1 250 ? -6.262 30.453 6.82 1 98.06 250 ILE B N 1
ATOM 4214 C CA . ILE B 1 250 ? -6.41 30.234 5.387 1 98.06 250 ILE B CA 1
ATOM 4215 C C . ILE B 1 250 ? -5.27 29.344 4.883 1 98.06 250 ILE B C 1
ATOM 4217 O O . ILE B 1 250 ? -5.5 28.375 4.164 1 98.06 250 ILE B O 1
ATOM 4221 N N . TRP B 1 251 ? -4.051 29.625 5.281 1 98 251 TRP B N 1
ATOM 4222 C CA . TRP B 1 251 ? -2.906 28.812 4.875 1 98 251 TRP B CA 1
ATOM 4223 C C . TRP B 1 251 ? -3.035 27.391 5.395 1 98 251 TRP B C 1
ATOM 4225 O O . TRP B 1 251 ? -2.693 26.422 4.695 1 98 251 TRP B O 1
ATOM 4235 N N . ASP B 1 252 ? -3.502 27.234 6.613 1 96.25 252 ASP B N 1
ATOM 4236 C CA . ASP B 1 252 ? -3.707 25.906 7.172 1 96.25 252 ASP B CA 1
ATOM 4237 C C . ASP B 1 252 ? -4.738 25.125 6.359 1 96.25 252 ASP B C 1
ATOM 4239 O O . ASP B 1 252 ? -4.562 23.938 6.105 1 96.25 252 ASP B O 1
ATOM 4243 N N . ASN B 1 253 ? -5.793 25.766 6.004 1 96.19 253 ASN B N 1
ATOM 4244 C CA . ASN B 1 253 ? -6.781 25.141 5.133 1 96.19 253 ASN B CA 1
ATOM 4245 C C . ASN B 1 253 ? -6.18 24.75 3.783 1 96.19 253 ASN B C 1
ATOM 4247 O O . ASN B 1 253 ? -6.461 23.672 3.254 1 96.19 253 ASN B O 1
ATOM 4251 N N . ASP B 1 254 ? -5.363 25.656 3.252 1 97.5 254 ASP B N 1
ATOM 4252 C CA . ASP B 1 254 ? -4.691 25.406 1.98 1 97.5 254 ASP B CA 1
ATOM 4253 C C . ASP B 1 254 ? -3.799 24.172 2.062 1 97.5 254 ASP B C 1
ATOM 4255 O O . ASP B 1 254 ? -3.703 23.406 1.103 1 97.5 254 ASP B O 1
ATOM 4259 N N . MET B 1 255 ? -3.201 23.922 3.154 1 97.56 255 MET B N 1
ATOM 4260 C CA . MET B 1 255 ? -2.328 22.781 3.369 1 97.56 255 MET B CA 1
ATOM 4261 C C . MET B 1 255 ? -3.121 21.484 3.334 1 97.56 255 MET B C 1
ATOM 4263 O O . MET B 1 255 ? -2.547 20.406 3.17 1 97.56 255 MET B O 1
ATOM 4267 N N . SER B 1 256 ? -4.387 21.562 3.477 1 96.12 256 SER B N 1
ATOM 4268 C CA . SER B 1 256 ? -5.246 20.391 3.453 1 96.12 256 SER B CA 1
ATOM 4269 C C . SER B 1 256 ? -6 20.281 2.131 1 96.12 256 SER B C 1
ATOM 4271 O O . SER B 1 256 ? -6.789 19.359 1.936 1 96.12 256 SER B O 1
ATOM 4273 N N . ASP B 1 257 ? -5.785 21.188 1.27 1 96.62 257 ASP B N 1
ATOM 4274 C CA . ASP B 1 257 ? -6.438 21.219 -0.035 1 96.62 257 ASP B CA 1
ATOM 4275 C C . ASP B 1 257 ? -5.516 20.672 -1.125 1 96.62 257 ASP B C 1
ATOM 4277 O O . ASP B 1 257 ? -4.551 21.344 -1.514 1 96.62 257 ASP B O 1
ATOM 4281 N N . SER B 1 258 ? -5.898 19.562 -1.66 1 96.06 258 SER B N 1
ATOM 4282 C CA . SER B 1 258 ? -5.027 18.875 -2.613 1 96.06 258 SER B CA 1
ATOM 4283 C C . SER B 1 258 ? -4.836 19.703 -3.879 1 96.06 258 SER B C 1
ATOM 4285 O O . SER B 1 258 ? -3.75 19.719 -4.461 1 96.06 258 SER B O 1
ATOM 4287 N N . THR B 1 259 ? -5.84 20.375 -4.355 1 95.69 259 THR B N 1
ATOM 4288 C CA . THR B 1 259 ? -5.75 21.203 -5.559 1 95.69 259 THR B CA 1
ATOM 4289 C C . THR B 1 259 ? -4.781 22.359 -5.348 1 95.69 259 THR B C 1
ATOM 4291 O O . THR B 1 259 ? -3.916 22.625 -6.184 1 95.69 259 THR B O 1
ATOM 4294 N N . VAL B 1 260 ? -4.922 23.062 -4.199 1 96.62 260 VAL B N 1
ATOM 4295 C CA . VAL B 1 260 ? -4.031 24.172 -3.885 1 96.62 260 VAL B CA 1
ATOM 4296 C C . VAL B 1 260 ? -2.594 23.672 -3.777 1 96.62 260 VAL B C 1
ATOM 4298 O O . VAL B 1 260 ? -1.676 24.266 -4.348 1 96.62 260 VAL B O 1
ATOM 4301 N N . LEU B 1 261 ? -2.418 22.562 -3.133 1 97.56 261 LEU B N 1
ATOM 4302 C CA . LEU B 1 261 ? -1.073 22.031 -2.932 1 97.56 261 LEU B CA 1
ATOM 4303 C C . LEU B 1 261 ? -0.454 21.609 -4.258 1 97.56 261 LEU B C 1
ATOM 4305 O O . LEU B 1 261 ? 0.737 21.828 -4.492 1 97.56 261 LEU B O 1
ATOM 4309 N N . GLN B 1 262 ? -1.257 20.969 -5.066 1 96.12 262 GLN B N 1
ATOM 4310 C CA . GLN B 1 262 ? -0.747 20.578 -6.375 1 96.12 262 GLN B CA 1
ATOM 4311 C C . GLN B 1 262 ? -0.269 21.781 -7.172 1 96.12 262 GLN B C 1
ATOM 4313 O O . GLN B 1 262 ? 0.783 21.734 -7.812 1 96.12 262 GLN B O 1
ATOM 4318 N N . ASN B 1 263 ? -1.037 22.828 -7.16 1 96.69 263 ASN B N 1
ATOM 4319 C CA . ASN B 1 263 ? -0.664 24.047 -7.863 1 96.69 263 ASN B CA 1
ATOM 4320 C C . ASN B 1 263 ? 0.612 24.656 -7.289 1 96.69 263 ASN B C 1
ATOM 4322 O O . ASN B 1 263 ? 1.486 25.094 -8.039 1 96.69 263 ASN B O 1
ATOM 4326 N N . VAL B 1 264 ? 0.697 24.672 -5.996 1 98.12 264 VAL B N 1
ATOM 4327 C CA . VAL B 1 264 ? 1.879 25.219 -5.336 1 98.12 264 VAL B CA 1
ATOM 4328 C C . VAL B 1 264 ? 3.102 24.375 -5.691 1 98.12 264 VAL B C 1
ATOM 4330 O O . VAL B 1 264 ? 4.152 24.922 -6.051 1 98.12 264 VAL B O 1
ATOM 4333 N N . VAL B 1 265 ? 2.99 23.078 -5.633 1 98.19 265 VAL B N 1
ATOM 4334 C CA . VAL B 1 265 ? 4.082 22.172 -5.957 1 98.19 265 VAL B CA 1
ATOM 4335 C C . VAL B 1 265 ? 4.504 22.359 -7.41 1 98.19 265 VAL B C 1
ATOM 4337 O O . VAL B 1 265 ? 5.699 22.391 -7.719 1 98.19 265 VAL B O 1
ATOM 4340 N N . SER B 1 266 ? 3.531 22.469 -8.25 1 97.69 266 SER B N 1
ATOM 4341 C CA . SER B 1 266 ? 3.822 22.734 -9.664 1 97.69 266 SER B CA 1
ATOM 4342 C C . SER B 1 266 ? 4.66 23.984 -9.836 1 97.69 266 SER B C 1
ATOM 4344 O O . SER B 1 266 ? 5.672 23.969 -10.539 1 97.69 266 SER B O 1
ATOM 4346 N N . LYS B 1 267 ? 4.297 25.047 -9.211 1 97.62 267 LYS B N 1
ATOM 4347 C CA . LYS B 1 267 ? 5.02 26.312 -9.305 1 97.62 267 LYS B CA 1
ATOM 4348 C C . LYS B 1 267 ? 6.438 26.172 -8.758 1 97.62 267 LYS B C 1
ATOM 4350 O O . LYS B 1 267 ? 7.387 26.703 -9.344 1 97.62 267 LYS B O 1
ATOM 4355 N N . VAL B 1 268 ? 6.551 25.484 -7.652 1 98.19 268 VAL B N 1
ATOM 4356 C CA . VAL B 1 268 ? 7.859 25.281 -7.035 1 98.19 268 VAL B CA 1
ATOM 4357 C C . VAL B 1 268 ? 8.758 24.484 -7.984 1 98.19 268 VAL B C 1
ATOM 4359 O O . VAL B 1 268 ? 9.906 24.859 -8.219 1 98.19 268 VAL B O 1
ATOM 4362 N N . LEU B 1 269 ? 8.234 23.422 -8.523 1 98.06 269 LEU B N 1
ATOM 4363 C CA . LEU B 1 269 ? 9.031 22.562 -9.391 1 98.06 269 LEU B CA 1
ATOM 4364 C C . LEU B 1 269 ? 9.406 23.281 -10.68 1 98.06 269 LEU B C 1
ATOM 4366 O O . LEU B 1 269 ? 10.516 23.109 -11.188 1 98.06 269 LEU B O 1
ATOM 4370 N N . LYS B 1 270 ? 8.547 24.078 -11.242 1 96.5 270 LYS B N 1
ATOM 4371 C CA . LYS B 1 270 ? 8.836 24.859 -12.445 1 96.5 270 LYS B CA 1
ATOM 4372 C C . LYS B 1 270 ? 9.977 25.844 -12.195 1 96.5 270 LYS B C 1
ATOM 4374 O O . LYS B 1 270 ? 10.789 26.094 -13.086 1 96.5 270 LYS B O 1
ATOM 4379 N N . GLY B 1 271 ? 10 26.344 -11.039 1 97.06 271 GLY B N 1
ATOM 4380 C CA . GLY B 1 271 ? 11.055 27.281 -10.688 1 97.06 271 GLY B CA 1
ATOM 4381 C C . GLY B 1 271 ? 12.336 26.594 -10.25 1 97.06 271 GLY B C 1
ATOM 4382 O O . GLY B 1 271 ? 13.359 27.266 -10.055 1 97.06 271 GLY B O 1
ATOM 4383 N N . GLY B 1 272 ? 12.344 25.297 -10.18 1 97.88 272 GLY B N 1
ATOM 4384 C CA . GLY B 1 272 ? 13.422 24.578 -9.523 1 97.88 272 GLY B CA 1
ATOM 4385 C C . GLY B 1 272 ? 14.5 24.109 -10.492 1 97.88 272 GLY B C 1
ATOM 4386 O O . GLY B 1 272 ? 15.477 23.484 -10.078 1 97.88 272 GLY B O 1
ATOM 4387 N N . ASN B 1 273 ? 14.43 24.453 -11.812 1 97.31 273 ASN B N 1
ATOM 4388 C CA . ASN B 1 273 ? 15.398 24.031 -12.82 1 97.31 273 ASN B CA 1
ATOM 4389 C C . ASN B 1 273 ? 15.688 22.547 -12.727 1 97.31 273 ASN B C 1
ATOM 4391 O O . ASN B 1 273 ? 16.844 22.141 -12.664 1 97.31 273 ASN B O 1
ATOM 4395 N N . VAL B 1 274 ? 14.609 21.719 -12.75 1 97.94 274 VAL B N 1
ATOM 4396 C CA . VAL B 1 274 ? 14.734 20.281 -12.531 1 97.94 274 VAL B CA 1
ATOM 4397 C C . VAL B 1 274 ? 15.148 19.594 -13.828 1 97.94 274 VAL B C 1
ATOM 4399 O O . VAL B 1 274 ? 14.602 19.875 -14.891 1 97.94 274 VAL B O 1
ATOM 4402 N N . SER B 1 275 ? 16.188 18.719 -13.789 1 97.75 275 SER B N 1
ATOM 4403 C CA . SER B 1 275 ? 16.641 17.875 -14.891 1 97.75 275 SER B CA 1
ATOM 4404 C C . SER B 1 275 ? 16.766 16.422 -14.453 1 97.75 275 SER B C 1
ATOM 4406 O O . SER B 1 275 ? 17.594 16.094 -13.594 1 97.75 275 SER B O 1
ATOM 4408 N N . ILE B 1 276 ? 15.938 15.57 -15.078 1 97.75 276 ILE B N 1
ATOM 4409 C CA . ILE B 1 276 ? 15.992 14.141 -14.773 1 97.75 276 ILE B CA 1
ATOM 4410 C C . ILE B 1 276 ? 17.062 13.477 -15.641 1 97.75 276 ILE B C 1
ATOM 4412 O O . ILE B 1 276 ? 17 13.539 -16.875 1 97.75 276 ILE B O 1
ATOM 4416 N N . LYS B 1 277 ? 17.969 12.797 -15 1 96.69 277 LYS B N 1
ATOM 4417 C CA . LYS B 1 277 ? 19.125 12.234 -15.719 1 96.69 277 LYS B CA 1
ATOM 4418 C C . LYS B 1 277 ? 18.859 10.781 -16.109 1 96.69 277 LYS B C 1
ATOM 4420 O O . LYS B 1 277 ? 19.531 10.25 -17 1 96.69 277 LYS B O 1
ATOM 4425 N N . ASP B 1 278 ? 17.953 10.133 -15.391 1 93.88 278 ASP B N 1
ATOM 4426 C CA . ASP B 1 278 ? 17.547 8.773 -15.734 1 93.88 278 ASP B CA 1
ATOM 4427 C C . ASP B 1 278 ? 16.5 8.773 -16.844 1 93.88 278 ASP B C 1
ATOM 4429 O O . ASP B 1 278 ? 15.359 9.18 -16.625 1 93.88 278 ASP B O 1
ATOM 4433 N N . ASN B 1 279 ? 16.859 8.195 -18.016 1 92.19 279 ASN B N 1
ATOM 4434 C CA . ASN B 1 279 ? 16 8.25 -19.188 1 92.19 279 ASN B CA 1
ATOM 4435 C C . ASN B 1 279 ? 14.703 7.473 -18.984 1 92.19 279 ASN B C 1
ATOM 4437 O O . ASN B 1 279 ? 13.688 7.766 -19.609 1 92.19 279 ASN B O 1
ATOM 4441 N N . ASP B 1 280 ? 14.711 6.547 -18.109 1 89.69 280 ASP B N 1
ATOM 4442 C CA . ASP B 1 280 ? 13.508 5.762 -17.844 1 89.69 280 ASP B CA 1
ATOM 4443 C C . ASP B 1 280 ? 12.492 6.566 -17.047 1 89.69 280 ASP B C 1
ATOM 4445 O O . ASP B 1 280 ? 11.32 6.188 -16.953 1 89.69 280 ASP B O 1
ATOM 4449 N N . LEU B 1 281 ? 12.984 7.723 -16.453 1 94.31 281 LEU B N 1
ATOM 4450 C CA . LEU B 1 281 ? 12.141 8.453 -15.508 1 94.31 281 LEU B CA 1
ATOM 4451 C C . LEU B 1 281 ? 11.891 9.875 -15.992 1 94.31 281 LEU B C 1
ATOM 4453 O O . LEU B 1 281 ? 11.547 10.75 -15.203 1 94.31 281 LEU B O 1
ATOM 4457 N N . LYS B 1 282 ? 11.977 10.156 -17.219 1 93.75 282 LYS B N 1
ATOM 4458 C CA . LYS B 1 282 ? 11.891 11.5 -17.797 1 93.75 282 LYS B CA 1
ATOM 4459 C C . LYS B 1 282 ? 10.523 12.125 -17.516 1 93.75 282 LYS B C 1
ATOM 4461 O O . LYS B 1 282 ? 10.406 13.344 -17.406 1 93.75 282 LYS B O 1
ATOM 4466 N N . ASP B 1 283 ? 9.523 11.266 -17.344 1 92.44 283 ASP B N 1
ATOM 4467 C CA . ASP B 1 283 ? 8.164 11.773 -17.188 1 92.44 283 ASP B CA 1
ATOM 4468 C C . ASP B 1 283 ? 7.715 11.719 -15.727 1 92.44 283 ASP B C 1
ATOM 4470 O O . ASP B 1 283 ? 6.523 11.805 -15.438 1 92.44 283 ASP B O 1
ATOM 4474 N N . ILE B 1 284 ? 8.633 11.648 -14.844 1 94.75 284 ILE B N 1
ATOM 4475 C CA . ILE B 1 284 ? 8.305 11.352 -13.453 1 94.75 284 ILE B CA 1
ATOM 4476 C C . ILE B 1 284 ? 7.555 12.523 -12.836 1 94.75 284 ILE B C 1
ATOM 4478 O O . ILE B 1 284 ? 6.812 12.352 -11.859 1 94.75 284 ILE B O 1
ATOM 4482 N N . LEU B 1 285 ? 7.684 13.734 -13.391 1 97 285 LEU B N 1
ATOM 4483 C CA . LEU B 1 285 ? 7.059 14.914 -12.82 1 97 285 LEU B CA 1
ATOM 4484 C C . LEU B 1 285 ? 5.906 15.406 -13.695 1 97 285 LEU B C 1
ATOM 4486 O O . LEU B 1 285 ? 5.375 16.5 -13.477 1 97 285 LEU B O 1
ATOM 4490 N N . SER B 1 286 ? 5.496 14.586 -14.656 1 93.62 286 SER B N 1
ATOM 4491 C CA . SER B 1 286 ? 4.512 15.023 -15.641 1 93.62 286 SER B CA 1
ATOM 4492 C C . SER B 1 286 ? 3.18 15.359 -14.984 1 93.62 286 SER B C 1
ATOM 4494 O O . SER B 1 286 ? 2.48 16.281 -15.422 1 93.62 286 SER B O 1
ATOM 4496 N N . SER B 1 287 ? 2.871 14.68 -13.93 1 91 287 SER B N 1
ATOM 4497 C CA . SER B 1 287 ? 1.603 14.93 -13.25 1 91 287 SER B CA 1
ATOM 4498 C C . SER B 1 287 ? 1.582 16.312 -12.609 1 91 287 SER B C 1
ATOM 4500 O O . SER B 1 287 ? 0.512 16.875 -12.367 1 91 287 SER B O 1
ATOM 4502 N N . TYR B 1 288 ? 2.695 16.844 -12.359 1 93.19 288 TYR B N 1
ATOM 4503 C CA . TYR B 1 288 ? 2.789 18.172 -11.742 1 93.19 288 TYR B CA 1
ATOM 4504 C C . TYR B 1 288 ? 3.049 19.234 -12.789 1 93.19 288 TYR B C 1
ATOM 4506 O O . TYR B 1 288 ? 2.693 20.406 -12.602 1 93.19 288 TYR B O 1
ATOM 4514 N N . LEU B 1 289 ? 3.674 18.891 -13.898 1 89.25 289 LEU B N 1
ATOM 4515 C CA . LEU B 1 289 ? 4.152 19.891 -14.844 1 89.25 289 LEU B CA 1
ATOM 4516 C C . LEU B 1 289 ? 3.232 19.969 -16.062 1 89.25 289 LEU B C 1
ATOM 4518 O O . LEU B 1 289 ? 3.373 20.875 -16.891 1 89.25 289 LEU B O 1
ATOM 4522 N N . SER B 1 290 ? 2.324 18.922 -16.281 1 73.62 290 SER B N 1
ATOM 4523 C CA . SER B 1 290 ? 1.428 19 -17.422 1 73.62 290 SER B CA 1
ATOM 4524 C C . SER B 1 290 ? 0.503 20.203 -17.328 1 73.62 290 SER B C 1
ATOM 4526 O O . SER B 1 290 ? 0.05 20.562 -16.234 1 73.62 290 SER B O 1
ATOM 4528 N N . THR B 1 291 ? 0.644 21.281 -18.125 1 55.62 291 THR B N 1
ATOM 4529 C CA . THR B 1 291 ? -0.18 22.469 -18.297 1 55.62 291 THR B CA 1
ATOM 4530 C C . THR B 1 291 ? -1.662 22.109 -18.297 1 55.62 291 THR B C 1
ATOM 4532 O O . THR B 1 291 ? -2.107 21.297 -19.109 1 55.62 291 THR B O 1
ATOM 4535 N N . SER B 1 292 ? -2.355 22.016 -17.172 1 44.97 292 SER B N 1
ATOM 4536 C CA . SER B 1 292 ? -3.805 22.125 -17.297 1 44.97 292 SER B CA 1
ATOM 4537 C C . SER B 1 292 ? -4.191 23.156 -18.359 1 44.97 292 SER B C 1
ATOM 4539 O O . SER B 1 292 ? -3.773 24.328 -18.281 1 44.97 292 SER B O 1
ATOM 4541 N N . SER B 1 293 ? -4.352 22.938 -19.547 1 36.59 293 SER B N 1
ATOM 4542 C CA . SER B 1 293 ? -5.152 23.859 -20.359 1 36.59 293 SER B CA 1
ATOM 4543 C C . SER B 1 293 ? -6.398 24.312 -19.594 1 36.59 293 SER B C 1
ATOM 4545 O O . SER B 1 293 ? -7.285 23.5 -19.312 1 36.59 293 SER B O 1
ATOM 4547 N N . SER B 1 294 ? -6.344 25.047 -18.578 1 36.44 294 SER B N 1
ATOM 4548 C CA . SER B 1 294 ? -7.504 25.875 -18.266 1 36.44 294 SER B CA 1
ATOM 4549 C C . SER B 1 294 ? -8.188 26.375 -19.547 1 36.44 294 SER B C 1
ATOM 4551 O O . SER B 1 294 ? -7.625 27.172 -20.297 1 36.44 294 SER B O 1
ATOM 4553 N N . SER B 1 295 ? -8.844 25.609 -20.344 1 31.55 295 SER B N 1
ATOM 4554 C CA . SER B 1 295 ? -9.898 26.188 -21.172 1 31.55 295 SER B CA 1
ATOM 4555 C C . SER B 1 295 ? -10.773 27.141 -20.359 1 31.55 295 SER B C 1
ATOM 4557 O O . SER B 1 295 ? -11.336 26.766 -19.344 1 31.55 295 SER B O 1
ATOM 4559 N N . SER B 1 296 ? -10.406 28.438 -20.312 1 28.84 296 SER B N 1
ATOM 4560 C CA . SER B 1 296 ? -11.367 29.531 -20.203 1 28.84 296 SER B CA 1
ATOM 4561 C C . SER B 1 296 ? -12.648 29.203 -20.969 1 28.84 296 SER B C 1
ATOM 4563 O O . SER B 1 296 ? -12.648 29.203 -22.203 1 28.84 296 SER B O 1
ATOM 4565 N N . SER B 1 297 ? -13.414 28.297 -20.734 1 25.09 297 SER B N 1
ATOM 4566 C CA . SER B 1 297 ? -14.797 28.562 -21.125 1 25.09 297 SER B CA 1
ATOM 4567 C C . SER B 1 297 ? -15.258 29.922 -20.641 1 25.09 297 SER B C 1
ATOM 4569 O O . SER B 1 297 ? -15.297 30.188 -19.438 1 25.09 297 SER B O 1
ATOM 4571 N N . ASN B 1 298 ? -14.898 30.953 -21.453 1 21.94 298 ASN B N 1
ATOM 4572 C CA . ASN B 1 298 ? -15.906 31.984 -21.594 1 21.94 298 ASN B CA 1
ATOM 4573 C C . ASN B 1 298 ? -17.297 31.391 -21.844 1 21.94 298 ASN B C 1
ATOM 4575 O O . ASN B 1 298 ? -17.438 30.453 -22.609 1 21.94 298 ASN B O 1
#

pLDDT: mean 90.07, std 19.45, range [21.94, 98.88]

InterPro domains:
  IPR000297 Peptidyl-prolyl cis-trans isomerase, PpiC-type [PF00639] (150-231)
  IPR000297 Peptidyl-prolyl cis-trans isomerase, PpiC-type [PS50198] (136-232)
  IPR023059 Foldase protein PrsA [MF_01145] (2-289)
  IPR027304 Trigger factor/SurA domain superfamily [SSF109998] (22-163)
  IPR046357 Peptidyl-prolyl cis-trans isomerase domain superfamily [G3DSA:3.10.50.40] (135-235)
  IPR050245 Bacterial extracellular foldase PrsA [PTHR47245] (1-290)

Solvent-accessible surface area (backbone atoms only — not comparable to full-atom values): 33601 Å² total; per-residue (Å²): 136,80,86,77,79,78,78,78,79,73,80,77,75,75,73,72,73,78,65,57,61,60,59,66,44,31,37,36,72,43,44,72,40,27,36,55,57,49,42,66,69,34,56,57,30,68,67,36,42,50,51,50,51,49,50,54,51,44,34,30,38,43,61,76,37,39,91,79,56,51,71,66,58,39,49,51,52,51,48,52,53,38,61,71,46,46,89,48,32,66,57,53,32,49,78,68,35,35,50,74,66,56,45,48,50,50,51,42,49,52,54,32,49,51,52,46,44,65,70,68,49,84,84,47,70,68,55,50,54,58,52,52,73,67,58,43,57,63,29,29,38,25,41,30,36,25,80,43,69,68,57,44,51,52,51,51,54,51,36,74,76,42,66,46,68,69,50,46,25,53,47,9,51,72,57,26,69,45,81,86,25,12,86,62,27,13,49,48,77,70,44,40,60,80,58,79,85,60,53,70,64,55,51,56,58,55,71,70,41,48,60,62,33,57,54,92,57,67,47,74,51,99,82,27,30,33,37,41,33,28,65,40,51,86,60,72,80,55,69,85,83,38,50,69,59,50,50,50,54,51,53,55,52,40,76,71,31,66,68,57,43,48,53,42,50,26,54,50,51,69,71,16,63,67,45,65,62,40,79,93,48,66,63,71,57,42,89,50,63,58,75,75,74,73,70,74,76,124,136,79,78,77,77,77,76,78,75,74,77,75,76,74,73,71,72,78,66,56,63,60,59,67,44,30,39,35,72,42,43,72,40,28,35,55,56,48,42,66,70,33,56,57,31,67,69,36,41,52,51,51,52,50,52,54,51,44,34,30,37,44,61,77,37,39,90,78,56,52,69,66,58,37,49,50,54,51,48,52,53,39,62,73,45,46,89,48,31,65,57,54,33,50,76,67,36,37,49,75,67,57,46,48,50,51,49,42,47,52,53,31,50,50,52,45,43,65,70,67,51,84,83,46,71,66,55,49,54,58,50,53,72,66,57,45,57,63,29,31,37,28,39,30,37,24,79,43,69,69,56,44,50,51,52,52,54,51,35,74,76,43,66,46,69,68,49,46,25,53,47,8,51,73,57,28,70,45,80,87,26,13,84,62,28,13,48,48,77,69,45,39,61,80,57,78,86,59,53,70,65,56,51,56,57,52,73,70,41,48,62,64,34,56,54,92,55,67,46,73,52,99,83,26,30,32,35,42,33,28,64,41,50,86,60,72,81,54,70,85,83,38,51,69,59,50,50,50,52,51,53,55,51,40,76,72,30,66,70,57,44,47,53,42,49,27,54,50,50,69,71,15,63,66,44,63,63,40,79,91,47,67,65,71,54,42,90,49,64,56,74,73,75,73,72,75,76,122

Foldseek 3Di:
DDDPPPPPPPPPPPPPCPDPDACWPDADPVGTDGPVNVLVVQCPDPVNLVVVLLVLLQVLLCVVCVVVDDLVNLVVVVVVQCVVCPPCSVVVCVVVVHDPVRVSVVSSSLVSLLVLLVVVPDQDPVLLVVLLVLWFDWFKKAKAFAADQVLVVVLLVQCVVPLDLVSLLVSLLVGGPPPVCSNVSRIDDIDISVDDPDDPQVRVLQRPDDASDKDNHWGQDPRHTMIMHTHDGPDSPDSVVCVVVSSVVVSVVLSVDPVSSLQSSLVSSVVRPDDDPDPVCRCSCVVSPVPPPPPPPD/DDPPPPPPPPPPPPPPCPDPDACWPDADPVGTDGPVNVLVVQCPDPVNLVVVLLVLLQVLLCVVCVVVFDLVNLVVVVVVQCVVCPPCSVVVCVVVVHDPVRVSVVSSSLVSLLVLLVVVPDQDPVLLVVLLVQWFDWFKKAKAFAADQVLVVVLLVQCVVPLDLVSLLVSLLVGGP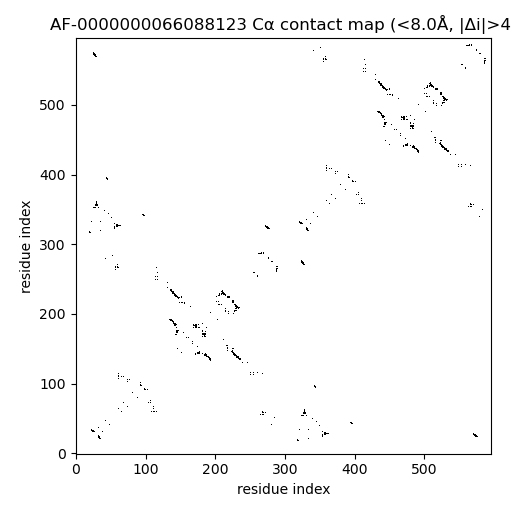PPVCSNVSRIDPIDISPDDPDDPQVRVLQRPDDASDKDNHWRQDPRHTMIMHTHDGPDSPDSVVCVVVSSVVVSVVLSVDPVSSLQSSLVSSVVRPDDDPDPVCRCSCVVSPVPPPPPPPD

Organism: Lactiplantibacillus plantarum (strain ATCC BAA-793 / NCIMB 8826 / WCFS1) (NCBI:txid220668)

Sequence (596 aa):
MKKWLIALAGVLLTFTLAGCGSKTVASTSGGKITESQYYSSMKGTSSGKQVLQQMILNKVLEKDYGSKVSTKQVTKQYNTYKSQYGSSFSTVLSQNGLTTKTFKEQLRSNLLLKEAVKDKVKITDKALKKQWKSYEPKVTVQHILVAKSATADKVLDALKKDSSQANFTKLAKKYSTDTTTKNDGGKLSAFDNTNTSYSSKFLTAAFKLKNGEYTTSAVKTSNGYEIIRMIKNPGKGKMSDHTADLKKQIWDNDMSDSTVLQNVVSKVLKGGNVSIKDNDLKDILSSYLSTSSSSSSNMKKWLIALAGVLLTFTLAGCGSKTVASTSGGKITESQYYSSMKGTSSGKQVLQQMILNKVLEKDYGSKVSTKQVTKQYNTYKSQYGSSFSTVLSQNGLTTKTFKEQLRSNLLLKEAVKDKVKITDKALKKQWKSYEPKVTVQHILVAKSATADKVLDALKKDSSQANFTKLAKKYSTDTTTKNDGGKLSAFDNTNTSYSSKFLTAAFKLKNGEYTTSAVKTSNGYEIIRMIKNPGKGKMSDHTADLKKQIWDNDMSDSTVLQNVVSKVLKGGNVSIKDNDLKDILSSYLSTSSSSSSN